Protein 4HYJ (pdb70)

Organism: Exiguobacterium sibiricum (strain DSM 17290 / CCUG 55495 / CIP 109462 / JCM 13490 / 255-15) (NCBI:txid262543)

Sequence (460 aa):
EVNLLVLATQYMFWVGFVGMAAGTLYFLVERNSLAPEYRSTATVAALVTFVAAIHYYFMKDAVGTSGLLSEIDGFPTEIRYIDWLVTTPLLLVKFPLLLGRLGRPLLTKLVIADVIMIVGGYIGESSINIAGGFTQLGLWSYLIGCFAWIYIIYLLFTNVTKAAENKPAPIRDALLKMRLFILIGWAIYPIGYAVTLFAPGVEIQLVRELIYNFADLTNKVGFGLIAFFAVKTMSSLVLATQYMFWVGFVGMAAGTLYFLVERNSLAPEYRSTATVAALVTFVAAIHYYFMKDFPTEIRYIDWLVTTPLLLVKFPLLLGLKGRLGRPLLTKLVIADVIMIVGGYIGESSINIAGGFTQLGLWSYLIGCFAWIYIIYLLFTNVTKAAENKPAPIRDDALLKMRLFILIGWAIYPIGYAVTLFAPGVEIQLVRELIYNFADLTNKVGFGLIAFFAVKTMSSLS

Secondary structure (P-SEA, 3-state):
cccaaaaaaaaaaaaaaaaaaaaaaaaaaacccccccaaaaaaaaaaaaaaaaaaaaacccccccccccccccccaaaaaaaaaaccaaaaaaaaaaaacccaaaaaaaaaaaaaaaaaaaaaaaaaaaaaccccaaaaaaaaaaaaaaaaaaaaaacccccccccccaaaaaaaaaaaaaaacccaaaaaaaaaaaccccaaaaaaaaaaaaaaaaaaaaaaaaaaaaaaaaacc/caaaaaaaaaaaaaaaaaaaaaaaaaccccccccaaaaaaaaaaaaaaaaaaaaacccaaaaaaaaaacaaaaaaaaaaaaaccccccaaaaaaaaaaaaaaaaaaaaaaaaaaaaaccccccccaaaaaaaaaaaaaaaaaacccccccccccaaaaaaaaaaaaaaacccaaaaaaaaaaaccccaaaaaaaaaaaaaaaaaacaaaaaaaaaaaaaaaaac

Radius of gyration: 22.03 Å; Cα contacts (8 Å, |Δi|>4): 572; chains: 2; bounding box: 49×50×62 Å

InterPro domains:
  IPR001425 Archaeal/bacterial/fungal rhodopsins [PF01036] (10-238)
  IPR001425 Archaeal/bacterial/fungal rhodopsins [PR00251] (13-32)
  IPR001425 Archaeal/bacterial/fungal rhodopsins [PR00251] (80-101)
  IPR001425 Archaeal/bacterial/fungal rhodopsins [PR00251] (142-163)
  IPR001425 Archaeal/bacterial/fungal rhodopsins [PR00251] (183-201)
  IPR001425 Archaeal/bacterial/fungal rhodopsins [PR00251] (215-233)
  IPR001425 Archaeal/bacterial/fungal rhodopsins [PTHR28286] (14-242)
  IPR001425 Archaeal/bacterial/fungal rhodopsins [SM01021] (11-248)
  IPR017402 Proteorhodopsin [PIRSF038142] (10-244)
  IPR018229 Rhodopsin, retinal binding site [PS00950] (82-94)

Structure (mmCIF, N/CA/C/O backbone):
data_4HYJ
#
_entry.id   4HYJ
#
_cell.length_a   96.099
_cell.length_b   96.099
_cell.length_c   124.380
_cell.angle_alpha   90.00
_cell.angle_beta   90.00
_cell.angle_gamma   120.00
#
_symmetry.space_group_name_H-M   'P 3 2 1'
#
loop_
_entity.id
_entity.type
_entity.pdbx_description
1 polymer Rhodopsin
2 non-polymer RETINAL
3 non-polymer EICOSANE
4 water water
#
loop_
_atom_site.group_PDB
_atom_site.id
_atom_site.type_symbol
_atom_site.label_atom_id
_atom_site.label_alt_id
_atom_site.label_comp_id
_atom_site.label_asym_id
_atom_site.label_entity_id
_atom_site.label_seq_id
_atom_site.pdbx_PDB_ins_code
_atom_site.Cartn_x
_atom_site.Cartn_y
_atom_site.Cartn_z
_atom_site.occupancy
_atom_site.B_iso_or_equiv
_atom_site.auth_seq_id
_atom_site.auth_comp_id
_atom_site.auth_asym_id
_atom_site.auth_atom_id
_atom_site.pdbx_PDB_model_num
ATOM 1 N N . GLU A 1 3 ? -0.918 -29.600 -59.030 1.00 50.29 3 GLU A N 1
ATOM 2 C CA . GLU A 1 3 ? 0.185 -29.233 -58.145 1.00 55.67 3 GLU A CA 1
ATOM 3 C C . GLU A 1 3 ? -0.091 -29.586 -56.679 1.00 61.18 3 GLU A C 1
ATOM 4 O O . GLU A 1 3 ? -1.108 -29.193 -56.109 1.00 56.98 3 GLU A O 1
ATOM 6 N N . VAL A 1 4 ? 0.835 -30.332 -56.085 1.00 66.11 4 VAL A N 1
ATOM 7 C CA . VAL A 1 4 ? 0.780 -30.726 -54.674 1.00 58.00 4 VAL A CA 1
ATOM 8 C C . VAL A 1 4 ? 0.599 -29.534 -53.733 1.00 49.47 4 VAL A C 1
ATOM 9 O O . VAL A 1 4 ? 1.210 -28.484 -53.921 1.00 48.83 4 VAL A O 1
ATOM 13 N N . ASN A 1 5 ? -0.232 -29.709 -52.710 1.00 49.76 5 ASN A N 1
ATOM 14 C CA . ASN A 1 5 ? -0.590 -28.607 -51.828 1.00 54.05 5 ASN A CA 1
ATOM 15 C C . ASN A 1 5 ? -0.083 -28.769 -50.384 1.00 49.34 5 ASN A C 1
ATOM 16 O O . ASN A 1 5 ? -0.383 -29.768 -49.708 1.00 40.17 5 ASN A O 1
ATOM 21 N N . LEU A 1 6 ? 0.672 -27.777 -49.915 1.00 46.35 6 LEU A N 1
ATOM 22 C CA . LEU A 1 6 ? 1.263 -27.808 -48.576 1.00 48.82 6 LEU A CA 1
ATOM 23 C C . LEU A 1 6 ? 0.211 -27.893 -47.467 1.00 50.03 6 LEU A C 1
ATOM 24 O O . LEU A 1 6 ? 0.393 -28.645 -46.502 1.00 50.00 6 LEU A O 1
ATOM 29 N N . LEU A 1 7 ? -0.874 -27.124 -47.593 1.00 39.76 7 LEU A N 1
ATOM 30 C CA . LEU A 1 7 ? -1.962 -27.184 -46.605 1.00 34.64 7 LEU A CA 1
ATOM 31 C C . LEU A 1 7 ? -2.534 -28.601 -46.497 1.00 35.54 7 LEU A C 1
ATOM 32 O O . LEU A 1 7 ? -2.814 -29.069 -45.400 1.00 42.10 7 LEU A O 1
ATOM 37 N N . VAL A 1 8 ? -2.680 -29.283 -47.629 1.00 33.69 8 VAL A N 1
ATOM 38 C CA . VAL A 1 8 ? -3.115 -30.681 -47.635 1.00 42.24 8 VAL A CA 1
ATOM 39 C C . VAL A 1 8 ? -2.158 -31.600 -46.852 1.00 41.03 8 VAL A C 1
ATOM 40 O O . VAL A 1 8 ? -2.604 -32.419 -46.039 1.00 31.67 8 VAL A O 1
ATOM 44 N N . LEU A 1 9 ? -0.853 -31.460 -47.091 1.00 39.94 9 LEU A N 1
ATOM 45 C CA . LEU A 1 9 ? 0.140 -32.287 -46.399 1.00 35.93 9 LEU A CA 1
ATOM 46 C C . LEU A 1 9 ? 0.089 -32.004 -44.896 1.00 38.63 9 LEU A C 1
ATOM 47 O O . LEU A 1 9 ? 0.109 -32.926 -44.070 1.00 38.71 9 LEU A O 1
ATOM 52 N N . ALA A 1 10 ? -0.017 -30.724 -44.556 1.00 34.76 10 ALA A N 1
ATOM 53 C CA . ALA A 1 10 ? -0.146 -30.294 -43.171 1.00 39.01 10 ALA A CA 1
ATOM 54 C C . ALA A 1 10 ? -1.331 -30.954 -42.453 1.00 42.44 10 ALA A C 1
ATOM 55 O O . ALA A 1 10 ? -1.173 -31.493 -41.348 1.00 43.36 10 ALA A O 1
ATOM 57 N N . THR A 1 11 ? -2.510 -30.920 -43.073 1.00 38.02 11 THR A N 1
ATOM 58 C CA . THR A 1 11 ? -3.692 -31.486 -42.430 1.00 36.00 11 THR A CA 1
ATOM 59 C C . THR A 1 11 ? -3.585 -33.006 -42.340 1.00 35.16 11 THR A C 1
ATOM 60 O O . THR A 1 11 ? -4.076 -33.607 -41.374 1.00 37.04 11 THR A O 1
ATOM 64 N N . GLN A 1 12 ? -2.957 -33.627 -43.341 1.00 30.89 12 GLN A N 1
ATOM 65 C CA . GLN A 1 12 ? -2.643 -35.054 -43.244 1.00 37.58 12 GLN A CA 1
ATOM 66 C C . GLN A 1 12 ? -1.879 -35.267 -41.936 1.00 31.95 12 GLN A C 1
ATOM 67 O O . GLN A 1 12 ? -2.214 -36.146 -41.146 1.00 31.16 12 GLN A O 1
ATOM 73 N N . TYR A 1 13 ? -0.876 -34.429 -41.692 1.00 27.70 13 TYR A N 1
ATOM 74 C CA . TYR A 1 13 ? -0.050 -34.593 -40.505 1.00 29.50 13 TYR A CA 1
ATOM 75 C C . TYR A 1 13 ? -0.892 -34.397 -39.242 1.00 28.87 13 TYR A C 1
ATOM 76 O O . TYR A 1 13 ? -0.867 -35.239 -38.330 1.00 30.81 13 TYR A O 1
ATOM 85 N N . MET A 1 14 ? -1.666 -33.312 -39.206 1.00 25.17 14 MET A N 1
ATOM 86 C CA . MET A 1 14 ? -2.515 -33.019 -38.047 1.00 24.82 14 MET A CA 1
ATOM 87 C C . MET A 1 14 ? -3.536 -34.116 -37.720 1.00 31.97 14 MET A C 1
ATOM 88 O O . MET A 1 14 ? -3.900 -34.325 -36.549 1.00 30.46 14 MET A O 1
ATOM 93 N N . PHE A 1 15 ? -4.007 -34.828 -38.736 1.00 16.85 15 PHE A N 1
ATOM 94 C CA . PHE A 1 15 ? -4.897 -35.930 -38.433 1.00 24.69 15 PHE A CA 1
ATOM 95 C C . PHE A 1 15 ? -4.133 -36.997 -37.643 1.00 29.34 15 PHE A C 1
ATOM 96 O O . PHE A 1 15 ? -4.672 -37.570 -36.689 1.00 31.48 15 PHE A O 1
ATOM 104 N N . TRP A 1 16 ? -2.863 -37.214 -37.991 1.00 27.01 16 TRP A N 1
ATOM 105 C CA . TRP A 1 16 ? -2.026 -38.118 -37.195 1.00 28.43 16 TRP A CA 1
ATOM 106 C C . TRP A 1 16 ? -1.826 -37.613 -35.765 1.00 24.29 16 TRP A C 1
ATOM 107 O O . TRP A 1 16 ? -1.838 -38.406 -34.824 1.00 30.18 16 TRP A O 1
ATOM 118 N N . VAL A 1 17 ? -1.654 -36.298 -35.609 1.00 21.85 17 VAL A N 1
ATOM 119 C CA . VAL A 1 17 ? -1.583 -35.684 -34.283 1.00 19.66 17 VAL A CA 1
ATOM 120 C C . VAL A 1 17 ? -2.835 -35.999 -33.456 1.00 25.61 17 VAL A C 1
ATOM 121 O O . VAL A 1 17 ? -2.732 -36.382 -32.284 1.00 23.41 17 VAL A O 1
ATOM 125 N N . GLY A 1 18 ? -4.013 -35.820 -34.059 1.00 22.59 18 GLY A N 1
ATOM 126 C CA . GLY A 1 18 ? -5.256 -36.169 -33.392 1.00 15.28 18 GLY A CA 1
ATOM 127 C C . GLY A 1 18 ? -5.241 -37.641 -32.997 1.00 21.16 18 GLY A C 1
ATOM 128 O O . GLY A 1 18 ? -5.507 -37.988 -31.849 1.00 21.80 18 GLY A O 1
ATOM 129 N N . PHE A 1 19 ? -4.889 -38.508 -33.943 1.00 19.34 19 PHE A N 1
ATOM 130 C CA . PHE A 1 19 ? -4.864 -39.949 -33.675 1.00 24.24 19 PHE A CA 1
ATOM 131 C C . PHE A 1 19 ? -3.963 -40.302 -32.501 1.00 28.65 19 PHE A C 1
ATOM 132 O O . PHE A 1 19 ? -4.386 -40.999 -31.570 1.00 26.76 19 PHE A O 1
ATOM 140 N N . VAL A 1 20 ? -2.721 -39.820 -32.559 1.00 29.60 20 VAL A N 1
ATOM 141 C CA . VAL A 1 20 ? -1.744 -40.112 -31.532 1.00 25.74 20 VAL A CA 1
ATOM 142 C C . VAL A 1 20 ? -2.141 -39.488 -30.198 1.00 28.33 20 VAL A C 1
ATOM 143 O O . VAL A 1 20 ? -1.998 -40.128 -29.152 1.00 23.60 20 VAL A O 1
ATOM 147 N N . GLY A 1 21 ? -2.632 -38.247 -30.216 1.00 18.24 21 GLY A N 1
ATOM 148 C CA . GLY A 1 21 ? -3.066 -37.629 -28.966 1.00 20.70 21 GLY A CA 1
ATOM 149 C C . GLY A 1 21 ? -4.196 -38.427 -28.320 1.00 26.26 21 GLY A C 1
ATOM 150 O O . GLY A 1 21 ? -4.169 -38.738 -27.116 1.00 25.44 21 GLY A O 1
ATOM 151 N N . MET A 1 22 ? -5.192 -38.773 -29.127 1.00 18.75 22 MET A N 1
ATOM 152 C CA . MET A 1 22 ? -6.306 -39.583 -28.637 1.00 25.55 22 MET A CA 1
ATOM 153 C C . MET A 1 22 ? -5.858 -40.984 -28.182 1.00 31.33 22 MET A C 1
ATOM 154 O O . MET A 1 22 ? -6.301 -41.466 -27.132 1.00 26.37 22 MET A O 1
ATOM 159 N N . ALA A 1 23 ? -4.982 -41.634 -28.952 1.00 20.02 23 ALA A N 1
ATOM 160 C CA . ALA A 1 23 ? -4.486 -42.957 -28.543 1.00 27.83 23 ALA A CA 1
ATOM 161 C C . ALA A 1 23 ? -3.783 -42.858 -27.196 1.00 35.54 23 ALA A C 1
ATOM 162 O O . ALA A 1 23 ? -3.946 -43.726 -26.328 1.00 32.18 23 ALA A O 1
ATOM 164 N N . ALA A 1 24 ? -3.004 -41.787 -27.030 1.00 29.96 24 ALA A N 1
ATOM 165 C CA . ALA A 1 24 ? -2.219 -41.600 -25.823 1.00 26.83 24 ALA A CA 1
ATOM 166 C C . ALA A 1 24 ? -3.088 -41.283 -24.609 1.00 27.48 24 ALA A C 1
ATOM 167 O O . ALA A 1 24 ? -2.864 -41.824 -23.524 1.00 28.76 24 ALA A O 1
ATOM 169 N N . GLY A 1 25 ? -4.073 -40.405 -24.778 1.00 33.63 25 GLY A N 1
ATOM 170 C CA . GLY A 1 25 ? -5.032 -40.177 -23.714 1.00 21.51 25 GLY A CA 1
ATOM 171 C C . GLY A 1 25 ? -5.748 -41.476 -23.367 1.00 26.40 25 GLY A C 1
ATOM 172 O O . GLY A 1 25 ? -5.949 -41.795 -22.190 1.00 27.24 25 GLY A O 1
ATOM 173 N N . THR A 1 26 ? -6.132 -42.236 -24.387 1.00 21.10 26 THR A N 1
ATOM 174 C CA . THR A 1 26 ? -6.821 -43.502 -24.138 1.00 26.61 26 THR A CA 1
ATOM 175 C C . THR A 1 26 ? -5.983 -44.396 -23.223 1.00 36.99 26 THR A C 1
ATOM 176 O O . THR A 1 26 ? -6.482 -44.934 -22.225 1.00 32.32 26 THR A O 1
ATOM 180 N N . LEU A 1 27 ? -4.703 -44.532 -23.556 1.00 36.05 27 LEU A N 1
ATOM 181 C CA . LEU A 1 27 ? -3.809 -45.376 -22.772 1.00 35.59 27 LEU A CA 1
ATOM 182 C C . LEU A 1 27 ? -3.552 -44.828 -21.375 1.00 30.30 27 LEU A C 1
ATOM 183 O O . LEU A 1 27 ? -3.463 -45.592 -20.426 1.00 32.67 27 LEU A O 1
ATOM 188 N N . TYR A 1 28 ? -3.445 -43.511 -21.246 1.00 30.62 28 TYR A N 1
ATOM 189 C CA . TYR A 1 28 ? -3.286 -42.908 -19.928 1.00 38.91 28 TYR A CA 1
ATOM 190 C C . TYR A 1 28 ? -4.464 -43.280 -19.018 1.00 39.86 28 TYR A C 1
ATOM 191 O O . TYR A 1 28 ? -4.264 -43.790 -17.914 1.00 32.37 28 TYR A O 1
ATOM 200 N N . PHE A 1 29 ? -5.686 -43.041 -19.492 1.00 30.72 29 PHE A N 1
ATOM 201 C CA . PHE A 1 29 ? -6.867 -43.308 -18.682 1.00 31.05 29 PHE A CA 1
ATOM 202 C C . PHE A 1 29 ? -6.939 -44.770 -18.271 1.00 32.56 29 PHE A C 1
ATOM 203 O O . PHE A 1 29 ? -7.192 -45.069 -17.108 1.00 34.42 29 PHE A O 1
ATOM 211 N N . LEU A 1 30 ? -6.703 -45.672 -19.223 1.00 37.24 30 LEU A N 1
ATOM 212 C CA . LEU A 1 30 ? -6.735 -47.112 -18.954 1.00 44.15 30 LEU A CA 1
ATOM 213 C C . LEU A 1 30 ? -5.650 -47.598 -17.973 1.00 46.95 30 LEU A C 1
ATOM 214 O O . LEU A 1 30 ? -5.902 -48.490 -17.168 1.00 53.07 30 LEU A O 1
ATOM 219 N N . VAL A 1 31 ? -4.453 -47.024 -18.038 1.00 42.44 31 VAL A N 1
ATOM 220 C CA . VAL A 1 31 ? -3.381 -47.427 -17.129 1.00 45.59 31 VAL A CA 1
ATOM 221 C C . VAL A 1 31 ? -3.608 -46.904 -15.704 1.00 50.35 31 VAL A C 1
ATOM 222 O O . VAL A 1 31 ? -3.313 -47.590 -14.728 1.00 58.75 31 VAL A O 1
ATOM 226 N N . GLU A 1 32 ? -4.163 -45.702 -15.588 1.00 47.19 32 GLU A N 1
ATOM 227 C CA . GLU A 1 32 ? -4.330 -45.064 -14.286 1.00 45.99 32 GLU A CA 1
ATOM 228 C C . GLU A 1 32 ? -5.664 -45.402 -13.610 1.00 48.67 32 GLU A C 1
ATOM 229 O O . GLU A 1 32 ? -5.965 -44.897 -12.529 1.00 51.14 32 GLU A O 1
ATOM 235 N N . ARG A 1 33 ? -6.452 -46.264 -14.247 1.00 41.62 33 ARG A N 1
ATOM 236 C CA . ARG A 1 33 ? -7.736 -46.698 -13.699 1.00 44.02 33 ARG A CA 1
ATOM 237 C C . ARG A 1 33 ? -7.641 -47.377 -12.311 1.00 49.12 33 ARG A C 1
ATOM 238 O O . ARG A 1 33 ? -8.395 -47.037 -11.402 1.00 46.80 33 ARG A O 1
ATOM 246 N N . ASN A 1 34 ? -6.728 -48.332 -12.143 1.00 60.97 34 ASN A N 1
ATOM 247 C CA . ASN A 1 34 ? -6.601 -49.026 -10.854 1.00 71.26 34 ASN A CA 1
ATOM 248 C C . ASN A 1 34 ? -5.966 -48.157 -9.773 1.00 72.84 34 ASN A C 1
ATOM 249 O O . ASN A 1 34 ? -5.987 -48.497 -8.592 1.00 79.72 34 ASN A O 1
ATOM 254 N N . SER A 1 35 ? -5.422 -47.020 -10.186 1.00 69.84 35 SER A N 1
ATOM 255 C CA . SER A 1 35 ? -4.940 -46.007 -9.259 1.00 70.32 35 SER A CA 1
ATOM 256 C C . SER A 1 35 ? -6.119 -45.342 -8.547 1.00 70.04 35 SER A C 1
ATOM 257 O O . SER A 1 35 ? -5.935 -44.497 -7.670 1.00 73.38 35 SER A O 1
ATOM 260 N N . LEU A 1 36 ? -7.331 -45.740 -8.924 1.00 63.93 36 LEU A N 1
ATOM 261 C CA . LEU A 1 36 ? -8.553 -45.145 -8.390 1.00 61.41 36 LEU A CA 1
ATOM 262 C C . LEU A 1 36 ? -9.298 -46.104 -7.469 1.00 57.95 36 LEU A C 1
ATOM 263 O O . LEU A 1 36 ? -9.225 -47.323 -7.635 1.00 62.97 36 LEU A O 1
ATOM 268 N N . ALA A 1 37 ? -10.019 -45.548 -6.500 1.00 57.18 37 ALA A N 1
ATOM 269 C CA . ALA A 1 37 ? -10.966 -46.332 -5.719 1.00 62.92 37 ALA A CA 1
ATOM 270 C C . ALA A 1 37 ? -11.942 -46.998 -6.683 1.00 65.42 37 ALA A C 1
ATOM 271 O O . ALA A 1 37 ? -12.319 -46.400 -7.695 1.00 60.50 37 ALA A O 1
ATOM 273 N N . PRO A 1 38 ? -12.353 -48.241 -6.374 1.00 67.83 38 PRO A N 1
ATOM 274 C CA . PRO A 1 38 ? -13.255 -49.029 -7.229 1.00 63.35 38 PRO A CA 1
ATOM 275 C C . PRO A 1 38 ? -14.528 -48.272 -7.621 1.00 63.63 38 PRO A C 1
ATOM 276 O O . PRO A 1 38 ? -15.139 -48.595 -8.644 1.00 63.66 38 PRO A O 1
ATOM 280 N N . GLU A 1 39 ? -14.906 -47.276 -6.821 1.00 59.18 39 GLU A N 1
ATOM 281 C CA . GLU A 1 39 ? -16.114 -46.491 -7.060 1.00 57.31 39 GLU A CA 1
ATOM 282 C C . GLU A 1 39 ? -15.907 -45.354 -8.066 1.00 55.66 39 GLU A C 1
ATOM 283 O O . GLU A 1 39 ? -16.878 -44.772 -8.554 1.00 51.72 39 GLU A O 1
ATOM 289 N N . TYR A 1 40 ? -14.649 -45.044 -8.373 1.00 49.06 40 TYR A N 1
ATOM 290 C CA . TYR A 1 40 ? -14.337 -43.974 -9.321 1.00 46.29 40 TYR A CA 1
ATOM 291 C C . TYR A 1 40 ? -13.855 -44.485 -10.684 1.00 42.15 40 TYR A C 1
ATOM 292 O O . TYR A 1 40 ? -13.698 -43.702 -11.622 1.00 42.86 40 TYR A O 1
ATOM 301 N N . ARG A 1 41 ? -13.619 -45.790 -10.792 1.00 43.07 41 ARG A N 1
ATOM 302 C CA . ARG A 1 41 ? -13.003 -46.361 -11.993 1.00 50.76 41 ARG A CA 1
ATOM 303 C C . ARG A 1 41 ? -13.781 -46.109 -13.286 1.00 48.56 41 ARG A C 1
ATOM 304 O O . ARG A 1 41 ? -13.184 -45.982 -14.359 1.00 42.88 41 ARG A O 1
ATOM 312 N N . SER A 1 42 ? -15.103 -46.021 -13.169 1.00 40.10 42 SER A N 1
ATOM 313 C CA . SER A 1 42 ? -15.961 -45.761 -14.312 1.00 41.85 42 SER A CA 1
ATOM 314 C C . SER A 1 42 ? -15.630 -44.407 -14.935 1.00 38.22 42 SER A C 1
ATOM 315 O O . SER A 1 42 ? -15.752 -44.232 -16.147 1.00 43.74 42 SER A O 1
ATOM 318 N N . THR A 1 43 ? -15.199 -43.459 -14.105 1.00 38.17 43 THR A N 1
ATOM 319 C CA . THR A 1 43 ? -14.808 -42.127 -14.581 1.00 41.96 43 THR A CA 1
ATOM 320 C C . THR A 1 43 ? -13.655 -42.210 -15.583 1.00 45.73 43 THR A C 1
ATOM 321 O O . THR A 1 43 ? -13.644 -41.499 -16.589 1.00 43.07 43 THR A O 1
ATOM 325 N N . ALA A 1 44 ? -12.696 -43.092 -15.314 1.00 43.75 44 ALA A N 1
ATOM 326 C CA . ALA A 1 44 ? -11.581 -43.300 -16.233 1.00 42.63 44 ALA A CA 1
ATOM 327 C C . ALA A 1 44 ? -12.014 -44.039 -17.497 1.00 41.95 44 ALA A C 1
ATOM 328 O O . ALA A 1 44 ? -11.595 -43.686 -18.613 1.00 36.87 44 ALA A O 1
ATOM 330 N N . THR A 1 45 ? -12.847 -45.063 -17.318 1.00 34.85 45 THR A N 1
ATOM 331 C CA . THR A 1 45 ? -13.260 -45.912 -18.430 1.00 37.49 45 THR A CA 1
ATOM 332 C C . THR A 1 45 ? -14.073 -45.137 -19.467 1.00 29.92 45 THR A C 1
ATOM 333 O O . THR A 1 45 ? -13.852 -45.264 -20.674 1.00 32.79 45 THR A O 1
ATOM 337 N N . VAL A 1 46 ? -15.013 -44.335 -18.992 1.00 24.64 46 VAL A N 1
ATOM 338 C CA . VAL A 1 46 ? -15.824 -43.540 -19.892 1.00 27.65 46 VAL A CA 1
ATOM 339 C C . VAL A 1 46 ? -14.931 -42.556 -20.636 1.00 23.59 46 VAL A C 1
ATOM 340 O O . VAL A 1 46 ? -15.064 -42.410 -21.851 1.00 27.48 46 VAL A O 1
ATOM 344 N N . ALA A 1 47 ? -13.995 -41.923 -19.924 1.00 19.65 47 ALA A N 1
ATOM 345 C CA . ALA A 1 47 ? -13.101 -40.942 -20.556 1.00 26.88 47 ALA A CA 1
ATOM 346 C C . ALA A 1 47 ? -12.225 -41.611 -21.614 1.00 32.19 47 ALA A C 1
ATOM 347 O O . ALA A 1 47 ? -11.983 -41.043 -22.684 1.00 29.35 47 ALA A O 1
ATOM 349 N N . ALA A 1 48 ? -11.780 -42.831 -21.318 1.00 30.29 48 ALA A N 1
ATOM 350 C CA . ALA A 1 48 ? -10.957 -43.597 -22.253 1.00 31.24 48 ALA A CA 1
ATOM 351 C C . ALA A 1 48 ? -11.751 -44.052 -23.478 1.00 24.24 48 ALA A C 1
ATOM 352 O O . ALA A 1 48 ? -11.223 -44.093 -24.598 1.00 18.48 48 ALA A O 1
ATOM 354 N N . LEU A 1 49 ? -13.017 -44.399 -23.269 1.00 22.53 49 LEU A N 1
ATOM 355 C CA . LEU A 1 49 ? -13.866 -44.847 -24.373 1.00 23.93 49 LEU A CA 1
ATOM 356 C C . LEU A 1 49 ? -14.039 -43.712 -25.388 1.00 25.91 49 LEU A C 1
ATOM 357 O O . LEU A 1 49 ? -14.035 -43.933 -26.603 1.00 22.45 49 LEU A O 1
ATOM 362 N N . VAL A 1 50 ? -14.153 -42.490 -24.877 1.00 19.54 50 VAL A N 1
ATOM 363 C CA . VAL A 1 50 ? -14.316 -41.315 -25.726 1.00 22.26 50 VAL A CA 1
ATOM 364 C C . VAL A 1 50 ? -13.073 -41.037 -26.594 1.00 25.31 50 VAL A C 1
ATOM 365 O O . VAL A 1 50 ? -13.180 -40.894 -27.816 1.00 22.26 50 VAL A O 1
ATOM 369 N N . THR A 1 51 ? -11.896 -40.980 -25.975 1.00 22.05 51 THR A N 1
ATOM 370 C CA . THR A 1 51 ? -10.664 -40.758 -26.745 1.00 28.90 51 THR A CA 1
ATOM 371 C C . THR A 1 51 ? -10.429 -41.928 -27.697 1.00 23.02 51 THR A C 1
ATOM 372 O O . THR A 1 51 ? -9.852 -41.773 -28.779 1.00 18.55 51 THR A O 1
ATOM 376 N N . PHE A 1 52 ? -10.901 -43.100 -27.297 1.00 17.35 52 PHE A N 1
ATOM 377 C CA . PHE A 1 52 ? -10.742 -44.277 -28.136 1.00 22.67 52 PHE A CA 1
ATOM 378 C C . PHE A 1 52 ? -11.546 -44.086 -29.417 1.00 20.96 52 PHE A C 1
ATOM 379 O O . PHE A 1 52 ? -11.039 -44.300 -30.532 1.00 21.72 52 PHE A O 1
ATOM 387 N N . VAL A 1 53 ? -12.787 -43.637 -29.258 1.00 24.66 53 VAL A N 1
ATOM 388 C CA . VAL A 1 53 ? -13.649 -43.399 -30.406 1.00 21.96 53 VAL A CA 1
ATOM 389 C C . VAL A 1 53 ? -13.054 -42.319 -31.289 1.00 21.42 53 VAL A C 1
ATOM 390 O O . VAL A 1 53 ? -12.984 -42.477 -32.516 1.00 24.11 53 VAL A O 1
ATOM 394 N N . ALA A 1 54 ? -12.598 -41.226 -30.681 1.00 18.92 54 ALA A N 1
ATOM 395 C CA . ALA A 1 54 ? -11.991 -40.164 -31.484 1.00 18.04 54 ALA A CA 1
ATOM 396 C C . ALA A 1 54 ? -10.731 -40.674 -32.204 1.00 24.53 54 ALA A C 1
ATOM 397 O O . ALA A 1 54 ? -10.414 -40.228 -33.321 1.00 25.38 54 ALA A O 1
ATOM 399 N N . ALA A 1 55 ? -10.026 -41.626 -31.590 1.00 17.76 55 ALA A N 1
ATOM 400 C CA . ALA A 1 55 ? -8.809 -42.166 -32.227 1.00 28.05 55 ALA A CA 1
ATOM 401 C C . ALA A 1 55 ? -9.161 -42.869 -33.534 1.00 29.72 55 ALA A C 1
ATOM 402 O O . ALA A 1 55 ? -8.501 -42.672 -34.560 1.00 24.14 55 ALA A O 1
ATOM 404 N N . ILE A 1 56 ? -10.206 -43.695 -33.486 1.00 20.40 56 ILE A N 1
ATOM 405 C CA . ILE A 1 56 ? -10.656 -44.406 -34.670 1.00 20.64 56 ILE A CA 1
ATOM 406 C C . ILE A 1 56 ? -11.103 -43.421 -35.742 1.00 28.88 56 ILE A C 1
ATOM 407 O O . ILE A 1 56 ? -10.809 -43.602 -36.924 1.00 28.21 56 ILE A O 1
ATOM 412 N N . HIS A 1 57 ? -11.814 -42.378 -35.312 1.00 22.99 57 HIS A N 1
ATOM 413 C CA . HIS A 1 57 ? -12.221 -41.307 -36.204 1.00 22.83 57 HIS A CA 1
ATOM 414 C C . HIS A 1 57 ? -10.985 -40.724 -36.897 1.00 24.19 57 HIS A C 1
ATOM 415 O O . HIS A 1 57 ? -10.918 -40.686 -38.137 1.00 18.67 57 HIS A O 1
ATOM 422 N N . TYR A 1 58 ? -9.999 -40.291 -36.119 1.00 22.24 58 TYR A N 1
ATOM 423 C CA . TYR A 1 58 ? -8.812 -39.673 -36.724 1.00 24.43 58 TYR A CA 1
ATOM 424 C C . TYR A 1 58 ? -7.996 -40.624 -37.589 1.00 26.09 58 TYR A C 1
ATOM 425 O O . TYR A 1 58 ? -7.493 -40.214 -38.622 1.00 23.86 58 TYR A O 1
ATOM 434 N N . TYR A 1 59 ? -7.916 -41.898 -37.202 1.00 33.76 59 TYR A N 1
ATOM 435 C CA . TYR A 1 59 ? -7.273 -42.908 -38.048 1.00 26.79 59 TYR A CA 1
ATOM 436 C C . TYR A 1 59 ? -7.880 -42.933 -39.449 1.00 32.62 59 TYR A C 1
ATOM 437 O O . TYR A 1 59 ? -7.155 -42.945 -40.444 1.00 30.06 59 TYR A O 1
ATOM 446 N N . PHE A 1 60 ? -9.210 -42.926 -39.535 1.00 29.73 60 PHE A N 1
ATOM 447 C CA . PHE A 1 60 ? -9.857 -43.056 -40.844 1.00 29.57 60 PHE A CA 1
ATOM 448 C C . PHE A 1 60 ? -9.879 -41.770 -41.675 1.00 33.26 60 PHE A C 1
ATOM 449 O O . PHE A 1 60 ? -10.066 -41.819 -42.896 1.00 35.49 60 PHE A O 1
ATOM 457 N N . MET A 1 61 ? -9.646 -40.628 -41.032 1.00 33.52 61 MET A N 1
ATOM 458 C CA . MET A 1 61 ? -9.440 -39.385 -41.779 1.00 34.92 61 MET A CA 1
ATOM 459 C C . MET A 1 61 ? -8.275 -39.478 -42.781 1.00 33.99 61 MET A C 1
ATOM 460 O O . MET A 1 61 ? -8.288 -38.803 -43.822 1.00 30.48 61 MET A O 1
ATOM 465 N N . LYS A 1 62 ? -7.292 -40.332 -42.483 1.00 28.00 62 LYS A N 1
ATOM 466 C CA . LYS A 1 62 ? -6.154 -40.562 -43.391 1.00 30.79 62 LYS A CA 1
ATOM 467 C C . LYS A 1 62 ? -6.615 -40.884 -44.820 1.00 36.09 62 LYS A C 1
ATOM 468 O O . LYS A 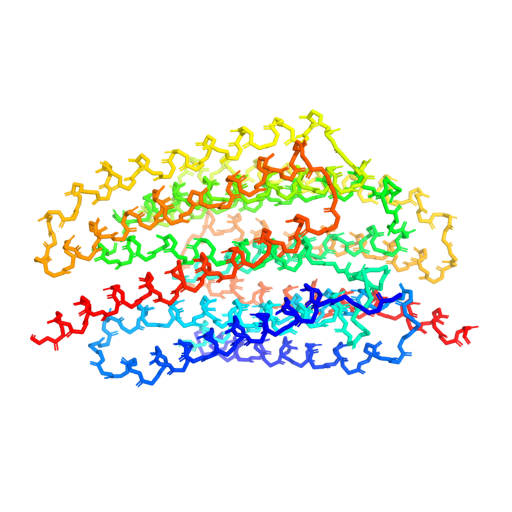1 62 ? -5.958 -40.500 -45.792 1.00 39.41 62 LYS A O 1
ATOM 473 N N . ASP A 1 63 ? -7.752 -41.572 -44.935 1.00 43.12 63 ASP A N 1
ATOM 474 C CA . ASP A 1 63 ? -8.280 -42.009 -46.225 1.00 52.43 63 ASP A CA 1
ATOM 475 C C . ASP A 1 63 ? -9.103 -40.920 -46.915 1.00 61.92 63 ASP A C 1
ATOM 476 O O . ASP A 1 63 ? -9.323 -40.972 -48.125 1.00 70.54 63 ASP A O 1
ATOM 481 N N . ALA A 1 64 ? -9.569 -39.944 -46.142 1.00 53.63 64 ALA A N 1
ATOM 482 C CA . ALA A 1 64 ? -10.341 -38.840 -46.700 1.00 57.93 64 ALA A CA 1
ATOM 483 C C . ALA A 1 64 ? -9.438 -37.937 -47.528 1.00 55.94 64 ALA A C 1
ATOM 484 O O . ALA A 1 64 ? -9.700 -37.705 -48.709 1.00 54.96 64 ALA A O 1
ATOM 486 N N . VAL A 1 65 ? -8.378 -37.425 -46.907 1.00 56.63 65 VAL A N 1
ATOM 487 C CA . VAL A 1 65 ? -7.396 -36.624 -47.638 1.00 64.44 65 VAL A CA 1
ATOM 488 C C . VAL A 1 65 ? -6.612 -37.495 -48.617 1.00 58.58 65 VAL A C 1
ATOM 489 O O . VAL A 1 65 ? -6.502 -37.162 -49.801 1.00 60.91 65 VAL A O 1
ATOM 493 N N . GLY A 1 66 ? -6.089 -38.616 -48.121 1.00 50.64 66 GLY A N 1
ATOM 494 C CA . GLY A 1 66 ? -5.261 -39.499 -48.927 1.00 55.25 66 GLY A CA 1
ATOM 495 C C . GLY A 1 66 ? -3.774 -39.227 -48.760 1.00 56.47 66 GLY A C 1
ATOM 496 O O . GLY A 1 66 ? -3.348 -38.587 -47.794 1.00 59.35 66 GLY A O 1
ATOM 497 N N . THR A 1 67 ? -2.978 -39.708 -49.709 1.00 55.34 67 THR A N 1
ATOM 498 C CA . THR A 1 67 ? -1.526 -39.572 -49.627 1.00 61.74 67 THR A CA 1
ATOM 499 C C . THR A 1 67 ? -0.976 -38.692 -50.749 1.00 65.40 67 THR A C 1
ATOM 500 O O . THR A 1 67 ? 0.224 -38.407 -50.787 1.00 67.86 67 THR A O 1
ATOM 502 N N . SER A 1 68 ? -1.864 -38.262 -51.646 1.00 59.38 68 SER A N 1
ATOM 503 C CA . SER A 1 68 ? -1.485 -37.570 -52.885 1.00 55.08 68 SER A CA 1
ATOM 504 C C . SER A 1 68 ? -0.977 -36.141 -52.696 1.00 53.29 68 SER A C 1
ATOM 505 O O . SER A 1 68 ? -0.079 -35.693 -53.415 1.00 49.83 68 SER A O 1
ATOM 507 N N . GLY A 1 69 ? -1.562 -35.419 -51.745 1.00 53.55 69 GLY A N 1
ATOM 508 C CA . GLY A 1 69 ? -1.189 -34.031 -51.523 1.00 52.13 69 GLY A CA 1
ATOM 509 C C . GLY A 1 69 ? -1.989 -33.094 -52.407 1.00 49.02 69 GLY A C 1
ATOM 510 O O . GLY A 1 69 ? -1.842 -31.868 -52.330 1.00 48.78 69 GLY A O 1
ATOM 511 N N . LEU A 1 70 ? -2.845 -33.680 -53.243 1.00 45.16 70 LEU A N 1
ATOM 512 C CA . LEU A 1 70 ? -3.664 -32.919 -54.184 1.00 53.89 70 LEU A CA 1
ATOM 513 C C . LEU A 1 70 ? -5.033 -32.569 -53.596 1.00 45.73 70 LEU A C 1
ATOM 514 O O . LEU A 1 70 ? -5.722 -33.440 -53.048 1.00 47.93 70 LEU A O 1
ATOM 519 N N . LEU A 1 71 ? -5.411 -31.296 -53.709 1.00 52.53 71 LEU A N 1
ATOM 520 C CA . LEU A 1 71 ? -6.743 -30.826 -53.319 1.00 55.48 71 LEU A CA 1
ATOM 521 C C . LEU A 1 71 ? -7.861 -31.683 -53.912 1.00 53.65 71 LEU A C 1
ATOM 522 O O . LEU A 1 71 ? -8.716 -32.199 -53.188 1.00 51.96 71 LEU A O 1
ATOM 527 N N . SER A 1 72 ? -7.835 -31.839 -55.232 1.00 53.50 72 SER A N 1
ATOM 528 C CA . SER A 1 72 ? -8.903 -32.517 -55.960 1.00 60.98 72 SER A CA 1
ATOM 529 C C . SER A 1 72 ? -9.014 -33.994 -55.603 1.00 65.35 72 SER A C 1
ATOM 530 O O . SER A 1 72 ? -9.992 -34.653 -55.956 1.00 74.79 72 SER A O 1
ATOM 533 N N . GLU A 1 73 ? -8.006 -34.511 -54.909 1.00 61.09 73 GLU A N 1
ATOM 534 C CA . GLU A 1 73 ? -7.987 -35.912 -54.510 1.00 61.37 73 GLU A CA 1
ATOM 535 C C . GLU A 1 73 ? -8.755 -36.152 -53.209 1.00 62.93 73 GLU A C 1
ATOM 536 O O . GLU A 1 73 ? -9.039 -37.297 -52.844 1.00 67.62 73 GLU A O 1
ATOM 542 N N . ILE A 1 74 ? -9.088 -35.071 -52.510 1.00 54.82 74 ILE A N 1
ATOM 543 C CA . ILE A 1 74 ? -9.811 -35.162 -51.240 1.00 57.80 74 ILE A CA 1
ATOM 544 C C . ILE A 1 74 ? -11.242 -35.697 -51.425 1.00 58.25 74 ILE A C 1
ATOM 545 O O . ILE A 1 74 ? -12.063 -35.077 -52.106 1.00 65.57 74 ILE A O 1
ATOM 550 N N . ASP A 1 75 ? -11.521 -36.854 -50.824 1.00 52.00 75 ASP A N 1
ATOM 551 C CA . ASP A 1 75 ? -12.813 -37.540 -50.959 1.00 56.56 75 ASP A CA 1
ATOM 552 C C . ASP A 1 75 ? -13.242 -38.175 -49.627 1.00 49.85 75 ASP A C 1
ATOM 553 O O . ASP A 1 75 ? -13.133 -37.561 -48.558 1.00 37.83 75 ASP A O 1
ATOM 558 N N . GLY A 1 76 ? -13.715 -39.417 -49.701 1.00 54.83 76 GLY A N 1
ATOM 559 C CA . GLY A 1 76 ? -14.184 -40.145 -48.541 1.00 51.30 76 GLY A CA 1
ATOM 560 C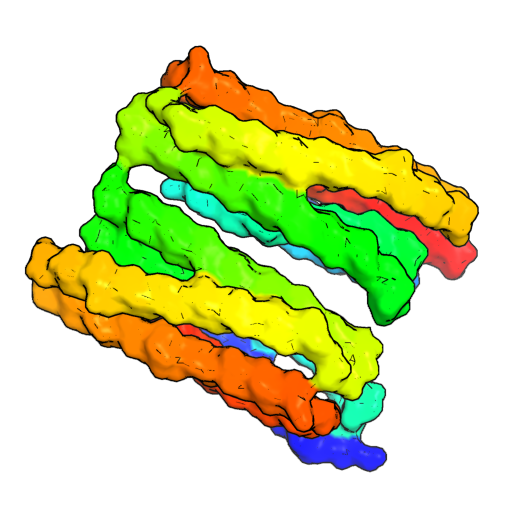 C . GLY A 1 76 ? -15.485 -39.591 -48.002 1.00 49.74 76 GLY A C 1
ATOM 561 O O . GLY A 1 76 ? -16.193 -38.836 -48.679 1.00 47.60 76 GLY A O 1
ATOM 562 N N . PHE A 1 77 ? -15.787 -39.962 -46.764 1.00 46.89 77 PHE A N 1
ATOM 563 C CA . PHE A 1 77 ? -16.989 -39.495 -46.090 1.00 44.93 77 PHE A CA 1
ATOM 564 C C . PHE A 1 77 ? -16.616 -38.874 -44.736 1.00 36.13 77 PHE A C 1
ATOM 565 O O . PHE A 1 77 ? -17.024 -39.367 -43.677 1.00 33.32 77 PHE A O 1
ATOM 573 N N . PRO A 1 78 ? -15.820 -37.785 -44.775 1.00 34.56 78 PRO A N 1
ATOM 574 C CA . PRO A 1 78 ? -15.346 -37.152 -43.540 1.00 32.42 78 PRO A CA 1
ATOM 575 C C . PRO A 1 78 ? -16.478 -36.576 -42.696 1.00 28.38 78 PRO A C 1
ATOM 576 O O . PRO A 1 78 ? -16.364 -36.598 -41.465 1.00 30.75 78 PRO A O 1
ATOM 580 N N . THR A 1 79 ? -17.544 -36.078 -43.322 1.00 23.57 79 THR A N 1
ATOM 581 C CA . THR A 1 79 ? -18.689 -35.582 -42.543 1.00 26.55 79 THR A CA 1
ATOM 582 C C . THR A 1 79 ? -19.353 -36.698 -41.710 1.00 23.30 79 THR A C 1
ATOM 583 O O . THR A 1 79 ? -19.625 -36.518 -40.515 1.00 17.29 79 THR A O 1
ATOM 587 N N . GLU A 1 80 ? -19.601 -37.853 -42.327 1.00 23.17 80 GLU A N 1
ATOM 588 C CA . GLU A 1 80 ? -20.187 -38.994 -41.600 1.00 20.67 80 GLU A CA 1
ATOM 589 C C . GLU A 1 80 ? -19.253 -39.480 -40.502 1.00 22.10 80 GLU A C 1
ATOM 590 O O . GLU A 1 80 ? -19.692 -39.787 -39.390 1.00 20.28 80 GLU A O 1
ATOM 596 N N . ILE A 1 81 ? -17.960 -39.553 -40.819 1.00 23.17 81 ILE A N 1
ATOM 597 C CA . ILE A 1 81 ? -16.986 -40.050 -39.859 1.00 23.95 81 ILE A CA 1
ATOM 598 C C . ILE A 1 81 ? -17.030 -39.173 -38.608 1.00 29.36 81 ILE A C 1
ATOM 599 O O . ILE A 1 81 ? -17.098 -39.670 -37.483 1.00 26.56 81 ILE A O 1
ATOM 604 N N . ARG A 1 82 ? -17.021 -37.859 -38.809 1.00 21.55 82 ARG A N 1
ATOM 605 C CA . ARG A 1 82 ? -17.001 -36.927 -37.694 1.00 25.46 82 ARG A CA 1
ATOM 606 C C . ARG A 1 82 ? -18.315 -36.988 -36.892 1.00 22.53 82 ARG A C 1
ATOM 607 O O . ARG A 1 82 ? -18.318 -36.966 -35.656 1.00 18.51 82 ARG A O 1
ATOM 615 N N . TYR A 1 83 ? -19.438 -37.091 -37.588 1.00 14.05 83 TYR A N 1
ATOM 616 C CA . TYR A 1 83 ? -20.710 -37.029 -36.878 1.00 22.17 83 TYR A CA 1
ATOM 617 C C . TYR A 1 83 ? -21.012 -38.309 -36.093 1.00 23.58 83 TYR A C 1
ATOM 618 O O . TYR A 1 83 ? -21.628 -38.251 -35.019 1.00 18.44 83 TYR A O 1
ATOM 627 N N . ILE A 1 84 ? -20.561 -39.451 -36.614 1.00 16.42 84 ILE A N 1
ATOM 628 C CA . ILE A 1 84 ? -20.720 -40.719 -35.902 1.00 15.85 84 ILE A CA 1
ATOM 629 C C . ILE A 1 84 ? -19.880 -40.668 -34.627 1.00 20.98 84 ILE A C 1
ATOM 630 O O . ILE A 1 84 ? -20.332 -41.091 -33.559 1.00 21.45 84 ILE A O 1
ATOM 635 N N . ASP A 1 85 ? -18.673 -40.108 -34.731 1.00 16.62 85 ASP A N 1
ATOM 636 C CA . ASP A 1 85 ? -17.853 -39.826 -33.552 1.00 14.74 85 ASP A CA 1
ATOM 637 C C . ASP A 1 85 ? -18.648 -38.941 -32.586 1.00 17.77 85 ASP A C 1
ATOM 638 O O . ASP A 1 85 ? -18.893 -39.335 -31.433 1.00 20.14 85 ASP A O 1
ATOM 643 N N . TRP A 1 86 ? -19.071 -37.768 -33.065 1.00 19.25 86 TRP A N 1
ATOM 644 C CA . TRP A 1 86 ? -19.836 -36.816 -32.243 1.00 20.44 86 TRP A CA 1
ATOM 645 C C . TRP A 1 86 ? -21.050 -37.445 -31.582 1.00 20.47 86 TRP A C 1
ATOM 646 O O . TRP A 1 86 ? -21.314 -37.200 -30.403 1.00 21.87 86 TRP A O 1
ATOM 657 N N . LEU A 1 87 ? -21.771 -38.281 -32.327 1.00 16.75 87 LEU A N 1
ATOM 658 C CA . LEU A 1 87 ? -23.015 -38.862 -31.807 1.00 22.10 87 LEU A CA 1
ATOM 659 C C . LEU A 1 87 ? -22.733 -39.760 -30.612 1.00 23.83 87 LEU A C 1
ATOM 660 O O . LEU A 1 87 ? -23.504 -39.801 -29.662 1.00 17.58 87 LEU A O 1
ATOM 665 N N . VAL A 1 88 ? -21.610 -40.468 -30.652 1.00 19.15 88 VAL A N 1
ATOM 666 C CA . VAL A 1 88 ? -21.253 -41.334 -29.541 1.00 20.42 88 VAL A CA 1
ATOM 667 C C . VAL A 1 88 ? -20.582 -40.557 -28.421 1.00 22.64 88 VAL A C 1
ATOM 668 O O . VAL A 1 88 ? -20.939 -40.721 -27.256 1.00 20.11 88 VAL A O 1
ATOM 672 N N . THR A 1 89 ? -19.610 -39.707 -28.765 1.00 19.40 89 THR A N 1
ATOM 673 C CA . THR A 1 89 ? -18.758 -39.129 -27.724 1.00 19.08 89 THR A CA 1
ATOM 674 C C . THR A 1 89 ? -19.396 -38.011 -26.934 1.00 22.63 89 THR A C 1
ATOM 675 O O . THR A 1 89 ? -19.138 -37.888 -25.727 1.00 21.33 89 THR A O 1
ATOM 679 N N . THR A 1 90 ? -20.187 -37.163 -27.594 1.00 20.91 90 THR A N 1
ATOM 680 C CA . THR A 1 90 ? -20.809 -36.052 -26.851 1.00 25.88 90 THR A CA 1
ATOM 681 C C . THR A 1 90 ? -21.678 -36.488 -25.663 1.00 19.98 90 THR A C 1
ATOM 682 O O . THR A 1 90 ? -21.557 -35.907 -24.577 1.00 29.84 90 THR A O 1
ATOM 686 N N . PRO A 1 91 ? -22.522 -37.525 -25.845 1.00 25.69 91 PRO A N 1
ATOM 687 C CA . PRO A 1 91 ? -23.290 -38.000 -24.682 1.00 24.90 91 PRO A CA 1
ATOM 688 C C . PRO A 1 91 ? -22.378 -38.595 -23.617 1.00 25.52 91 PRO A C 1
ATOM 689 O O . PRO A 1 91 ? -22.626 -38.443 -22.415 1.00 20.19 91 PRO A O 1
ATOM 693 N N . LEU A 1 92 ? -21.335 -39.292 -24.051 1.00 23.72 92 LEU A N 1
ATOM 694 C CA . LEU A 1 92 ? -20.444 -39.940 -23.095 1.00 24.70 92 LEU A CA 1
ATOM 695 C C . LEU A 1 92 ? -19.641 -38.900 -22.329 1.00 24.73 92 LEU A C 1
ATOM 696 O O . LEU A 1 92 ? -19.219 -39.136 -21.200 1.00 27.23 92 LEU A O 1
ATOM 701 N N . LEU A 1 93 ? -19.428 -37.744 -22.946 1.00 27.76 93 LEU A N 1
ATOM 702 C CA . LEU A 1 93 ? -18.794 -36.636 -22.250 1.00 24.89 93 LEU A CA 1
ATOM 703 C C . LEU A 1 93 ? -19.792 -36.010 -21.268 1.00 32.50 93 LEU A C 1
ATOM 704 O O . LEU A 1 93 ? -19.445 -35.719 -20.122 1.00 30.65 93 LEU A O 1
ATOM 709 N N . LEU A 1 94 ? -21.038 -35.813 -21.698 1.00 32.84 94 LEU A N 1
ATOM 710 C CA . LEU A 1 94 ? -22.015 -35.179 -20.807 1.00 25.95 94 LEU A CA 1
ATOM 711 C C . LEU A 1 94 ? -22.334 -36.009 -19.559 1.00 26.49 94 LEU A C 1
ATOM 712 O O . LEU A 1 94 ? -22.585 -35.441 -18.497 1.00 25.65 94 LEU A O 1
ATOM 717 N N . VAL A 1 95 ? -22.313 -37.340 -19.672 1.00 25.17 95 VAL A N 1
ATOM 718 C CA . VAL A 1 95 ? -22.586 -38.188 -18.501 1.00 37.28 95 VAL A CA 1
ATOM 719 C C . VAL A 1 95 ? -21.566 -37.975 -17.378 1.00 38.24 95 VAL A C 1
ATOM 720 O O . VAL A 1 95 ? -21.859 -38.250 -16.220 1.00 33.07 95 VAL A O 1
ATOM 724 N N . LYS A 1 96 ? -20.377 -37.476 -17.711 1.00 30.03 96 LYS A N 1
ATOM 725 C CA . LYS A 1 96 ? -19.387 -37.182 -16.676 1.00 27.44 96 LYS A CA 1
ATOM 726 C C . LYS A 1 96 ? -19.920 -36.247 -15.582 1.00 33.77 96 LYS A C 1
ATOM 727 O O . LYS A 1 96 ? -19.432 -36.282 -14.456 1.00 38.60 96 LYS A O 1
ATOM 733 N N . PHE A 1 97 ? -20.930 -35.435 -15.899 1.00 34.85 97 PHE A N 1
ATOM 734 C CA . PHE A 1 97 ? -21.529 -34.561 -14.889 1.00 35.81 97 PHE A CA 1
ATOM 735 C C . PHE A 1 97 ? -22.358 -35.329 -13.853 1.00 38.25 97 PHE A C 1
ATOM 736 O O . PHE A 1 97 ? -22.045 -35.277 -12.664 1.00 36.14 97 PHE A O 1
ATOM 744 N N . PRO A 1 98 ? -23.408 -36.052 -14.290 1.00 41.76 98 PRO A N 1
ATOM 745 C CA . PRO A 1 98 ? -24.135 -36.790 -13.248 1.00 44.44 98 PRO A CA 1
ATOM 746 C C . PRO A 1 98 ? -23.301 -37.922 -12.654 1.00 50.53 98 PRO A C 1
ATOM 747 O O . PRO A 1 98 ? -23.610 -38.398 -11.562 1.00 57.23 98 PRO A O 1
ATOM 751 N N . LEU A 1 99 ? -22.260 -38.350 -13.359 1.00 49.17 99 LEU A N 1
ATOM 752 C CA . LEU A 1 99 ? -21.410 -39.413 -12.841 1.00 53.63 99 LEU A CA 1
ATOM 753 C C . LEU A 1 99 ? -20.624 -38.915 -11.626 1.00 58.32 99 LEU A C 1
ATOM 754 O O . LEU A 1 99 ? -20.438 -39.654 -10.658 1.00 62.73 99 LEU A O 1
ATOM 759 N N . LEU A 1 100 ? -20.189 -37.657 -11.671 1.00 50.18 100 LEU A N 1
ATOM 760 C CA . LEU A 1 100 ? -19.482 -37.053 -10.544 1.00 49.55 100 LEU A CA 1
ATOM 761 C C . LEU A 1 100 ? -20.433 -36.757 -9.385 1.00 55.72 100 LEU A C 1
ATOM 762 O O . LEU A 1 100 ? -20.047 -36.817 -8.216 1.00 62.68 100 LEU A O 1
ATOM 767 N N . LEU A 1 101 ? -21.677 -36.433 -9.718 1.00 54.25 101 LEU A N 1
ATOM 768 C CA . LEU A 1 101 ? -22.695 -36.182 -8.709 1.00 58.92 101 LEU A CA 1
ATOM 769 C C . LEU A 1 101 ? -23.112 -37.495 -8.039 1.00 70.43 101 LEU A C 1
ATOM 770 O O . LEU A 1 101 ? -23.060 -37.622 -6.817 1.00 80.24 101 LEU A O 1
ATOM 775 N N . GLY A 1 102 ? -23.512 -38.475 -8.844 1.00 68.93 102 GLY A N 1
ATOM 776 C CA . GLY A 1 102 ? -23.944 -39.759 -8.324 1.00 67.40 102 GLY A CA 1
ATOM 777 C C . GLY A 1 102 ? -25.099 -40.343 -9.115 1.00 68.34 102 GLY A C 1
ATOM 778 O O . GLY A 1 102 ? -26.081 -39.653 -9.401 1.00 69.02 102 GLY A O 1
ATOM 779 N N . ARG A 1 106 ? -31.384 -42.725 -8.571 1.00 99.04 106 ARG A N 1
ATOM 780 C CA . ARG A 1 106 ? -32.547 -42.150 -9.236 1.00 98.99 106 ARG A CA 1
ATOM 781 C C . ARG A 1 106 ? -32.579 -40.636 -9.034 1.00 103.33 106 ARG A C 1
ATOM 782 O O . ARG A 1 106 ? -33.638 -40.009 -9.117 1.00 106.27 106 ARG A O 1
ATOM 784 N N . LEU A 1 107 ? -31.406 -40.058 -8.781 1.00 102.40 107 LEU A N 1
ATOM 785 C CA . LEU A 1 107 ? -31.297 -38.652 -8.390 1.00 98.36 107 LEU A CA 1
ATOM 786 C C . LEU A 1 107 ? -30.408 -37.828 -9.324 1.00 96.85 107 LEU A C 1
ATOM 787 O O . LEU A 1 107 ? -30.453 -36.594 -9.305 1.00 96.91 107 LEU A O 1
ATOM 790 N N . GLY A 1 108 ? -29.598 -38.517 -10.127 1.00 90.16 108 GLY A N 1
ATOM 791 C CA . GLY A 1 108 ? -28.804 -37.885 -11.167 1.00 74.80 108 GLY A CA 1
ATOM 792 C C . GLY A 1 108 ? -29.274 -38.327 -12.545 1.00 59.79 108 GLY A C 1
ATOM 793 O O . GLY A 1 108 ? -28.786 -37.845 -13.569 1.00 50.13 108 GLY A O 1
ATOM 794 N N . ARG A 1 109 ? -30.232 -39.249 -12.567 1.00 52.87 109 ARG A N 1
ATOM 795 C CA . ARG A 1 109 ? -30.779 -39.768 -13.817 1.00 53.15 109 ARG A CA 1
ATOM 796 C C . ARG A 1 109 ? -31.738 -38.808 -14.560 1.00 51.17 109 ARG A C 1
ATOM 797 O O . ARG A 1 109 ? -31.814 -38.846 -15.788 1.00 51.96 109 ARG A O 1
ATOM 802 N N . PRO A 1 110 ? -32.487 -37.958 -13.833 1.00 48.55 110 PRO A N 1
ATOM 803 C CA . PRO A 1 110 ? -33.292 -37.023 -14.632 1.00 41.54 110 PRO A CA 1
ATOM 804 C C . PRO A 1 110 ? -32.417 -36.001 -15.365 1.00 33.09 110 PRO A C 1
ATOM 805 O O . PRO A 1 110 ? -32.707 -35.665 -16.517 1.00 34.04 110 PRO A O 1
ATOM 809 N N . LEU A 1 111 ? -31.359 -35.528 -14.710 1.00 27.13 111 LEU A N 1
ATOM 810 C CA . LEU A 1 111 ? -30.429 -34.579 -15.322 1.00 34.77 111 LEU A CA 1
ATOM 811 C C . LEU A 1 111 ? -29.819 -35.180 -16.582 1.00 40.72 111 LEU A C 1
ATOM 812 O O . LEU A 1 111 ? -29.763 -34.530 -17.637 1.00 34.23 111 LEU A O 1
ATOM 817 N N . LEU A 1 112 ? -29.377 -36.430 -16.460 1.00 40.56 112 LEU A N 1
ATOM 818 C CA . LEU A 1 112 ? -28.711 -37.142 -17.547 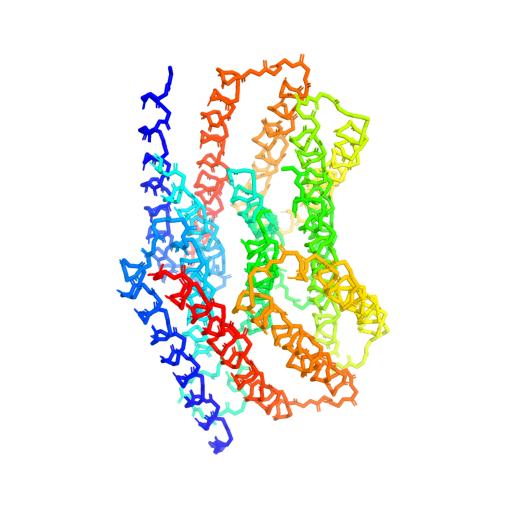1.00 36.83 112 LEU A CA 1
ATOM 819 C C . LEU A 1 112 ? -29.620 -37.222 -18.773 1.00 34.22 112 LEU A C 1
ATOM 820 O O . LEU A 1 112 ? -29.213 -36.934 -19.901 1.00 31.31 112 LEU A O 1
ATOM 825 N N . THR A 1 113 ? -30.859 -37.612 -18.526 1.00 26.80 113 THR A N 1
ATOM 826 C CA . THR A 1 113 ? -31.851 -37.746 -19.569 1.00 30.93 113 THR A CA 1
ATOM 827 C C . THR A 1 113 ? -32.073 -36.442 -20.329 1.00 29.22 113 THR A C 1
ATOM 828 O O . THR A 1 113 ? -32.169 -36.442 -21.559 1.00 27.64 113 THR A O 1
ATOM 832 N N . LYS A 1 114 ? -32.142 -35.330 -19.610 1.00 28.54 114 LYS A N 1
ATOM 833 C CA . LYS A 1 114 ? -32.293 -34.045 -20.276 1.00 28.63 114 LYS A CA 1
ATOM 834 C C . LYS A 1 114 ? -31.050 -33.740 -21.107 1.00 21.00 114 LYS A C 1
ATOM 835 O O . LYS A 1 114 ? -31.158 -33.316 -22.258 1.00 23.25 114 LYS A O 1
ATOM 840 N N . LEU A 1 115 ? -29.873 -33.958 -20.521 1.00 18.48 115 LEU A N 1
ATOM 841 C CA . LEU A 1 115 ? -28.619 -33.663 -21.217 1.00 25.48 115 LEU A CA 1
ATOM 842 C C . LEU A 1 115 ? -28.548 -34.373 -22.564 1.00 25.78 115 LEU A C 1
ATOM 843 O O . LEU A 1 115 ? -28.235 -33.740 -23.588 1.00 21.50 115 LEU A O 1
ATOM 848 N N . VAL A 1 116 ? -28.898 -35.660 -22.589 1.00 25.66 116 VAL A N 1
ATOM 849 C CA . VAL A 1 116 ? -28.678 -36.446 -23.801 1.00 25.80 116 VAL A CA 1
ATOM 850 C C . VAL A 1 116 ? -29.705 -36.240 -24.901 1.00 22.30 116 VAL A C 1
ATOM 851 O O . VAL A 1 116 ? -29.355 -36.300 -26.078 1.00 35.29 116 VAL A O 1
ATOM 855 N N . ILE A 1 117 ? -30.960 -35.994 -24.545 1.00 23.42 117 ILE A N 1
ATOM 856 C CA . ILE A 1 117 ? -31.943 -35.651 -25.570 1.00 27.53 117 ILE A CA 1
ATOM 857 C C . ILE A 1 117 ? -31.490 -34.380 -26.273 1.00 25.25 117 ILE A C 1
ATOM 858 O O . ILE A 1 117 ? -31.431 -34.321 -27.505 1.00 24.53 117 ILE A O 1
ATOM 863 N N . ALA A 1 118 ? -31.175 -33.358 -25.482 1.00 22.38 118 ALA A N 1
ATOM 864 C CA . ALA A 1 118 ? -30.706 -32.106 -26.048 1.00 23.89 118 ALA A CA 1
ATOM 865 C C . ALA A 1 118 ? -29.504 -32.374 -26.964 1.00 24.70 118 ALA A C 1
ATOM 866 O O . ALA A 1 118 ? -29.453 -31.905 -28.112 1.00 13.28 118 ALA A O 1
ATOM 868 N N . ASP A 1 119 ? -28.551 -33.157 -26.463 1.00 14.25 119 ASP A N 1
ATOM 869 C CA . ASP A 1 119 ? -27.311 -33.386 -27.198 1.00 19.50 119 ASP A CA 1
ATOM 870 C C . ASP A 1 119 ? -27.604 -34.095 -28.522 1.00 16.36 119 ASP A C 1
ATOM 871 O O . ASP A 1 119 ? -27.025 -33.772 -29.562 1.00 21.26 119 ASP A O 1
ATOM 876 N N . VAL A 1 120 ? -28.523 -35.048 -28.485 1.00 14.35 120 VAL A N 1
ATOM 877 C CA . VAL A 1 120 ? -28.871 -35.778 -29.682 1.00 15.03 120 VAL A CA 1
ATOM 878 C C . VAL A 1 120 ? -29.519 -34.840 -30.709 1.00 20.00 120 VAL A C 1
ATOM 879 O O . VAL A 1 120 ? -29.190 -34.902 -31.899 1.00 20.81 120 VAL A O 1
ATOM 883 N N . ILE A 1 121 ? -30.412 -33.957 -30.258 1.00 16.28 121 ILE A N 1
ATOM 884 C CA . ILE A 1 121 ? -30.981 -32.951 -31.164 1.00 22.36 121 ILE A CA 1
ATOM 885 C C . ILE A 1 121 ? -29.875 -32.088 -31.788 1.00 16.17 121 ILE A C 1
ATOM 886 O O . ILE A 1 121 ? -29.827 -31.897 -33.010 1.00 12.68 121 ILE A O 1
ATOM 891 N N . MET A 1 122 ? -28.949 -31.620 -30.962 1.00 11.26 122 MET A N 1
ATOM 892 C CA . MET A 1 122 ? -27.817 -30.817 -31.460 1.00 13.38 122 MET A CA 1
ATOM 893 C C . MET A 1 122 ? -27.016 -31.519 -32.563 1.00 19.09 122 MET A C 1
ATOM 894 O O . MET A 1 122 ? -26.848 -30.984 -33.675 1.00 14.87 122 MET A O 1
ATOM 899 N N . ILE A 1 123 ? -26.551 -32.733 -32.271 1.00 17.89 123 ILE A N 1
ATOM 900 C CA . ILE A 1 123 ? -25.724 -33.481 -33.221 1.00 14.72 123 ILE A CA 1
ATOM 901 C C . ILE A 1 123 ? -26.481 -33.815 -34.520 1.00 19.56 123 ILE A C 1
ATOM 902 O O . ILE A 1 123 ? -25.978 -33.558 -35.620 1.00 19.32 123 ILE A O 1
ATOM 907 N N . VAL A 1 124 ? -27.689 -34.361 -34.420 1.00 23.74 124 VAL A N 1
ATOM 908 C CA . VAL A 1 124 ? -28.341 -34.775 -35.656 1.00 26.08 124 VAL A CA 1
ATOM 909 C C . VAL A 1 124 ? -28.834 -33.570 -36.460 1.00 27.02 124 VAL A C 1
ATOM 910 O O . VAL A 1 124 ? -28.768 -33.587 -37.700 1.00 21.84 124 VAL A O 1
ATOM 914 N N . GLY A 1 125 ? -29.287 -32.525 -35.764 1.00 22.22 125 GLY A N 1
ATOM 915 C CA . GLY A 1 125 ? -29.550 -31.256 -36.423 1.00 24.00 125 GLY A CA 1
ATOM 916 C C . GLY A 1 125 ? -28.330 -30.842 -37.238 1.00 29.53 125 GLY A C 1
ATOM 917 O O . GLY A 1 125 ? -28.434 -30.562 -38.445 1.00 25.41 125 GLY A O 1
ATOM 918 N N . GLY A 1 126 ? -27.164 -30.830 -36.589 1.00 21.18 126 GLY A N 1
ATOM 919 C CA . GLY A 1 126 ? -25.942 -30.470 -37.277 1.00 22.61 126 GLY A CA 1
ATOM 920 C C . GLY A 1 126 ? -25.727 -31.359 -38.484 1.00 22.08 126 GLY A C 1
ATOM 921 O O . GLY A 1 126 ? -25.374 -30.873 -39.559 1.00 20.83 126 GLY A O 1
ATOM 922 N N . TYR A 1 127 ? -25.956 -32.659 -38.325 1.00 18.08 127 TYR A N 1
ATOM 923 C CA . TYR A 1 127 ? -25.653 -33.572 -39.415 1.00 20.59 127 TYR A CA 1
ATOM 924 C C . TYR A 1 127 ? -26.530 -33.271 -40.606 1.00 20.50 127 TYR A C 1
ATOM 925 O O . TYR A 1 127 ? -26.031 -33.190 -41.737 1.00 17.57 127 TYR A O 1
ATOM 934 N N . ILE A 1 128 ? -27.834 -33.131 -40.355 1.00 16.72 128 ILE A N 1
ATOM 935 C CA . ILE A 1 128 ? -28.792 -32.790 -41.410 1.00 22.46 128 ILE A CA 1
ATOM 936 C C . ILE A 1 128 ? -28.406 -31.489 -42.141 1.00 19.55 128 ILE A C 1
ATOM 937 O O . ILE A 1 128 ? -28.465 -31.388 -43.379 1.00 20.88 128 ILE A O 1
ATOM 942 N N . GLY A 1 129 ? -28.023 -30.482 -41.365 1.00 13.78 129 GLY A N 1
ATOM 943 C CA . GLY A 1 129 ? -27.605 -29.208 -41.946 1.00 27.66 129 GLY A CA 1
ATOM 944 C C . GLY A 1 129 ? -26.336 -29.286 -42.777 1.00 24.83 129 GLY A C 1
ATOM 945 O O . GLY A 1 129 ? -26.303 -28.833 -43.933 1.00 24.01 129 GLY A O 1
ATOM 946 N N . GLU A 1 130 ? -25.280 -29.851 -42.202 1.00 20.51 130 GLU A N 1
ATOM 947 C CA . GLU A 1 130 ? -24.035 -30.009 -42.965 1.00 23.49 130 GLU A CA 1
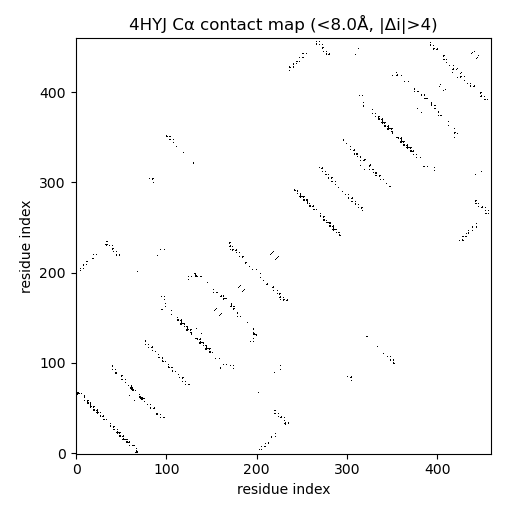ATOM 948 C C . GLU A 1 130 ? -24.233 -30.812 -44.242 1.00 24.11 130 GLU A C 1
ATOM 949 O O . GLU A 1 130 ? -23.715 -30.430 -45.299 1.00 25.26 130 GLU A O 1
ATOM 955 N N . SER A 1 131 ? -24.957 -31.930 -44.145 1.00 20.57 131 SER A N 1
ATOM 956 C CA . SER A 1 131 ? -25.200 -32.770 -45.318 1.00 26.35 131 SER A CA 1
ATOM 957 C C . SER A 1 131 ? -25.891 -31.973 -46.418 1.00 28.94 131 SER A C 1
ATOM 958 O O . SER A 1 131 ? -25.539 -32.086 -47.595 1.00 28.81 131 SER A O 1
ATOM 961 N N . SER A 1 132 ? -26.885 -31.178 -46.043 1.00 22.19 132 SER A N 1
ATOM 962 C CA . SER A 1 132 ? -27.564 -30.338 -47.023 1.00 28.83 132 SER A CA 1
ATOM 963 C C . SER A 1 132 ? -26.597 -29.330 -47.665 1.00 23.75 132 SER A C 1
ATOM 964 O O . SER A 1 132 ? -26.575 -29.174 -48.891 1.00 30.59 132 SER A O 1
ATOM 967 N N . ILE A 1 133 ? -25.808 -28.646 -46.841 1.00 23.07 133 ILE A N 1
ATOM 968 C CA . ILE A 1 133 ? -24.814 -27.690 -47.353 1.00 24.00 133 ILE A CA 1
ATOM 969 C C . ILE A 1 133 ? -23.847 -28.364 -48.334 1.00 34.36 133 ILE A C 1
ATOM 970 O O . ILE A 1 133 ? -23.607 -27.831 -49.424 1.00 31.49 133 ILE A O 1
ATOM 975 N N . ASN A 1 134 ? -23.318 -29.536 -47.963 1.00 31.66 134 ASN A N 1
ATOM 976 C CA . ASN A 1 134 ? -22.399 -30.285 -48.840 1.00 30.08 134 ASN A CA 1
ATOM 977 C C . ASN A 1 134 ? -23.023 -30.666 -50.180 1.00 29.28 134 ASN A C 1
ATOM 978 O O . ASN A 1 134 ? -22.419 -30.447 -51.230 1.00 28.29 134 ASN A O 1
ATOM 983 N N . ILE A 1 135 ? -24.226 -31.239 -50.146 1.00 38.59 135 ILE A N 1
ATOM 984 C CA . ILE A 1 135 ? -24.896 -31.658 -51.377 1.00 40.15 135 ILE A CA 1
ATOM 985 C C . ILE A 1 135 ? -25.118 -30.453 -52.300 1.00 42.56 135 ILE A C 1
ATOM 986 O O . ILE A 1 135 ? -24.906 -30.538 -53.513 1.00 49.94 135 ILE A O 1
ATOM 991 N N . ALA A 1 136 ? -25.506 -29.322 -51.723 1.00 34.01 136 ALA A N 1
ATOM 992 C CA . ALA A 1 136 ? -25.781 -28.133 -52.523 1.00 34.60 136 ALA A CA 1
ATOM 993 C C . ALA A 1 136 ? -24.498 -27.400 -52.903 1.00 38.02 136 ALA A C 1
ATOM 994 O O . ALA A 1 136 ? -24.470 -26.630 -53.861 1.00 40.77 136 ALA A O 1
ATOM 996 N N . GLY A 1 137 ? -23.433 -27.637 -52.150 1.00 33.11 137 GLY A N 1
ATOM 997 C CA . GLY A 1 137 ? -22.193 -26.935 -52.408 1.00 35.09 137 GLY A CA 1
ATOM 998 C C . GLY A 1 137 ? -22.233 -25.500 -51.922 1.00 45.53 137 GLY A C 1
ATOM 999 O O . GLY A 1 137 ? -21.426 -24.676 -52.351 1.00 54.04 137 GLY A O 1
ATOM 1000 N N . GLY A 1 138 ? -23.160 -25.196 -51.019 1.00 42.06 138 GLY A N 1
ATOM 1001 C CA . GLY A 1 138 ? -23.265 -23.847 -50.487 1.00 35.99 138 GLY A CA 1
ATOM 1002 C C . GLY A 1 138 ? -24.461 -23.682 -49.572 1.00 30.52 138 GLY A C 1
ATOM 1003 O O . GLY A 1 138 ? -25.058 -24.672 -49.144 1.00 31.87 138 GLY A O 1
ATOM 1004 N N . PHE A 1 139 ? -24.811 -22.434 -49.279 1.00 33.30 139 PHE A N 1
ATOM 1005 C CA . PHE A 1 139 ? -25.932 -22.126 -48.399 1.00 27.86 139 PHE A CA 1
ATOM 1006 C C . PHE A 1 139 ? -27.226 -22.825 -48.797 1.00 28.16 139 PHE A C 1
ATOM 1007 O O . PHE A 1 139 ? -27.625 -22.832 -49.966 1.00 30.76 139 PHE A O 1
ATOM 1015 N N . THR A 1 140 ? -27.874 -23.414 -47.799 1.00 28.41 140 THR A N 1
ATOM 1016 C CA . THR A 1 140 ? -29.265 -23.829 -47.913 1.00 28.52 140 THR A CA 1
ATOM 1017 C C . THR A 1 140 ? -29.955 -23.345 -46.656 1.00 30.41 140 THR A C 1
ATOM 1018 O O . THR A 1 140 ? -29.310 -23.193 -45.600 1.00 27.19 140 THR A O 1
ATOM 1022 N N . GLN A 1 141 ? -31.259 -23.109 -46.752 1.00 27.86 141 GLN A N 1
ATOM 1023 C CA . GLN A 1 141 ? -32.003 -22.688 -45.578 1.00 37.20 141 GLN A CA 1
ATOM 1024 C C . GLN A 1 141 ? -32.172 -23.830 -44.573 1.00 33.51 141 GLN A C 1
ATOM 1025 O O . GLN A 1 141 ? -32.119 -23.597 -43.353 1.00 28.86 141 GLN A O 1
ATOM 1031 N N . LEU A 1 142 ? -32.364 -25.054 -45.076 1.00 28.36 142 LEU A N 1
ATOM 1032 C CA . LEU A 1 142 ? -32.316 -26.233 -44.213 1.00 23.20 142 LEU A CA 1
ATOM 1033 C C . LEU A 1 142 ? -31.015 -26.178 -43.415 1.00 22.55 142 LEU A C 1
ATOM 1034 O O . LEU A 1 142 ? -31.019 -26.369 -42.199 1.00 24.75 142 LEU A O 1
ATOM 1039 N N . GLY A 1 143 ? -29.915 -25.848 -44.094 1.00 23.18 143 GLY A N 1
ATOM 1040 C CA . GLY A 1 143 ? -28.630 -25.682 -43.421 1.00 26.34 143 GLY A CA 1
ATOM 1041 C C . GLY A 1 143 ? -28.673 -24.637 -42.314 1.00 29.02 143 GLY A C 1
ATOM 1042 O O . GLY A 1 143 ? -27.974 -24.756 -41.296 1.00 21.08 143 GLY A O 1
ATOM 1043 N N . LEU A 1 144 ? -29.502 -23.612 -42.502 1.00 28.16 144 LEU A N 1
ATOM 1044 C CA . LEU A 1 144 ? -29.615 -22.545 -41.521 1.00 23.14 144 LEU A CA 1
ATOM 1045 C C . LEU A 1 144 ? -30.516 -22.930 -40.353 1.00 27.14 144 LEU A C 1
ATOM 1046 O O . LEU A 1 144 ? -30.168 -22.657 -39.194 1.00 24.49 144 LEU A O 1
ATOM 1051 N N . TRP A 1 145 ? -31.670 -23.543 -40.636 1.00 25.03 145 TRP A N 1
ATOM 1052 C CA . TRP A 1 145 ? -32.643 -23.802 -39.564 1.00 22.00 145 TRP A CA 1
ATOM 1053 C C . TRP A 1 145 ? -32.199 -24.967 -38.666 1.00 24.78 145 TRP A C 1
ATOM 1054 O O . TRP A 1 145 ? -32.335 -24.883 -37.440 1.00 29.81 145 TRP A O 1
ATOM 1065 N N . SER A 1 146 ? -31.679 -26.040 -39.279 1.00 23.68 146 SER A N 1
ATOM 1066 C CA . SER A 1 146 ? -31.048 -27.157 -38.545 1.00 27.69 146 SER A CA 1
ATOM 1067 C C . SER A 1 146 ? -30.078 -26.632 -37.512 1.00 24.53 146 SER A C 1
ATOM 1068 O O . SER A 1 146 ? -30.108 -27.012 -36.338 1.00 22.65 146 SER A O 1
ATOM 1071 N N . TYR A 1 147 ? -29.205 -25.752 -37.987 1.00 26.34 147 TYR A N 1
ATOM 1072 C CA . TYR A 1 147 ? -28.175 -25.121 -37.178 1.00 21.02 147 TYR A CA 1
ATOM 1073 C C . TYR A 1 147 ? -28.768 -24.432 -35.962 1.00 28.97 147 TYR A C 1
ATOM 1074 O O . TYR A 1 147 ? -28.326 -24.663 -34.825 1.00 29.49 147 TYR A O 1
ATOM 1083 N N . LEU A 1 148 ? -29.772 -23.589 -36.205 1.00 25.18 148 LEU A N 1
ATOM 1084 C CA . LEU A 1 148 ? -30.367 -22.778 -35.148 1.00 19.71 148 LEU A CA 1
ATOM 1085 C C . LEU A 1 148 ? -30.997 -23.666 -34.079 1.00 21.56 148 LEU A C 1
ATOM 1086 O O . LEU A 1 148 ? -30.813 -23.436 -32.871 1.00 22.88 148 LEU A O 1
ATOM 1091 N N . ILE A 1 149 ? -31.729 -24.680 -34.531 1.00 21.60 149 ILE A N 1
ATOM 1092 C CA . ILE A 1 149 ? -32.300 -25.685 -33.631 1.00 27.57 149 ILE A CA 1
ATOM 1093 C C . ILE A 1 149 ? -31.173 -26.365 -32.822 1.00 19.48 149 ILE A C 1
ATOM 1094 O O . ILE A 1 149 ? -31.244 -26.476 -31.580 1.00 19.49 149 ILE A O 1
ATOM 1099 N N . GLY A 1 150 ? -30.110 -26.761 -33.520 1.00 13.70 150 GLY A N 1
ATOM 1100 C CA . GLY A 1 150 ? -28.933 -27.330 -32.869 1.00 10.33 150 GLY A CA 1
ATOM 1101 C C . GLY A 1 150 ? -28.359 -26.431 -31.796 1.00 22.09 150 GLY A C 1
ATOM 1102 O O . GLY A 1 150 ? -28.036 -26.899 -30.687 1.00 20.23 150 GLY A O 1
ATOM 1103 N N . CYS A 1 151 ? -28.232 -25.142 -32.120 1.00 26.70 151 CYS A N 1
ATOM 1104 C CA . CYS A 1 151 ? -27.702 -24.158 -31.174 1.00 30.75 151 CYS A CA 1
ATOM 1105 C C . CYS A 1 151 ? -28.603 -24.018 -29.950 1.00 20.07 151 CYS A C 1
ATOM 1106 O O . CYS A 1 151 ? -28.123 -23.848 -28.824 1.00 23.40 151 CYS A O 1
ATOM 1109 N N . PHE A 1 152 ? -29.907 -24.073 -30.191 1.00 21.39 152 PHE A N 1
ATOM 1110 C CA . PHE A 1 152 ? -30.897 -24.026 -29.118 1.00 31.91 152 PHE A CA 1
ATOM 1111 C C . PHE A 1 152 ? -30.669 -25.192 -28.153 1.00 28.95 152 PHE A C 1
ATOM 1112 O O . PHE A 1 152 ? -30.570 -24.984 -26.938 1.00 23.59 152 PHE A O 1
ATOM 1120 N N . ALA A 1 153 ? -30.560 -26.406 -28.698 1.00 21.80 153 ALA A N 1
ATOM 1121 C CA . ALA A 1 153 ? -30.269 -27.592 -27.880 1.00 16.62 153 ALA A CA 1
ATOM 1122 C C . ALA A 1 153 ? -28.998 -27.358 -27.075 1.00 16.82 153 ALA A C 1
ATOM 1123 O O . ALA A 1 153 ? -28.968 -27.571 -25.857 1.00 22.43 153 ALA A O 1
ATOM 1125 N N . TRP A 1 154 ? -27.957 -26.883 -27.754 1.00 20.21 154 TRP A N 1
ATOM 1126 C CA . TRP A 1 154 ? -26.677 -26.577 -27.099 1.00 22.55 154 TRP A CA 1
ATOM 1127 C C . TRP A 1 154 ? -26.835 -25.594 -25.928 1.00 26.06 154 TRP A C 1
ATOM 1128 O O . TRP A 1 154 ? -26.314 -25.821 -24.824 1.00 25.58 154 TRP A O 1
ATOM 1139 N N . ILE A 1 155 ? -27.535 -24.491 -26.172 1.00 27.64 155 ILE A N 1
ATOM 1140 C CA . ILE A 1 155 ? -27.755 -23.502 -25.116 1.00 33.97 155 ILE A CA 1
ATOM 1141 C C . ILE A 1 155 ? -28.557 -24.113 -23.956 1.00 29.08 155 ILE A C 1
ATOM 1142 O O . ILE A 1 155 ? -28.287 -23.821 -22.788 1.00 29.65 155 ILE A O 1
ATOM 1147 N N . TYR A 1 156 ? -29.528 -24.968 -24.277 1.00 24.25 156 TYR A N 1
ATOM 1148 C CA . TYR A 1 156 ? -30.261 -25.702 -23.245 1.00 24.87 156 TYR A CA 1
ATOM 1149 C C . TYR A 1 156 ? -29.303 -26.519 -22.373 1.00 26.76 156 TYR A C 1
ATOM 1150 O O . TYR A 1 156 ? -29.419 -26.535 -21.144 1.00 29.29 156 TYR A O 1
ATOM 1159 N N . ILE A 1 157 ? -28.351 -27.196 -23.003 1.00 22.89 157 ILE A N 1
ATOM 1160 C CA . ILE A 1 157 ? -27.350 -27.955 -22.250 1.00 20.45 157 ILE A CA 1
ATOM 1161 C C . ILE A 1 157 ? -26.565 -27.056 -21.283 1.00 29.40 157 ILE A C 1
ATOM 1162 O O . ILE A 1 157 ? -26.406 -27.387 -20.102 1.00 26.58 157 ILE A O 1
ATOM 1167 N N . ILE A 1 158 ? -26.075 -25.923 -21.791 1.00 24.91 158 ILE A N 1
ATOM 1168 C CA . ILE A 1 158 ? -25.293 -24.992 -20.986 1.00 33.77 158 ILE A CA 1
ATOM 1169 C C . ILE A 1 158 ? -26.120 -24.517 -19.787 1.00 38.19 158 ILE A C 1
ATOM 1170 O O . ILE A 1 158 ? -25.605 -24.381 -18.672 1.00 37.54 158 ILE A O 1
ATOM 1175 N N . TYR A 1 159 ? -27.407 -24.277 -20.031 1.00 30.02 159 TYR A N 1
ATOM 1176 C CA . TYR A 1 159 ? -28.335 -23.865 -18.988 1.00 32.39 159 TYR A CA 1
ATOM 1177 C C . TYR A 1 159 ? -28.402 -24.888 -17.851 1.00 39.31 159 TYR A C 1
ATOM 1178 O O . TYR A 1 159 ? -28.310 -24.520 -16.679 1.00 34.38 159 TYR A O 1
ATOM 1187 N N . LEU A 1 160 ? -28.561 -26.167 -18.193 1.00 31.81 160 LEU A N 1
ATOM 1188 C CA . LEU A 1 160 ? -28.555 -27.218 -17.175 1.00 32.98 160 LEU A CA 1
ATOM 1189 C C . LEU A 1 160 ? -27.256 -27.230 -16.365 1.00 31.72 160 LEU A C 1
ATOM 1190 O O . LEU A 1 160 ? -27.276 -27.401 -15.150 1.00 34.65 160 LEU A O 1
ATOM 1195 N N . LEU A 1 161 ? -26.126 -27.052 -17.038 1.00 34.94 161 LEU A N 1
ATOM 1196 C CA . LEU A 1 161 ? -24.837 -27.142 -16.362 1.00 33.54 161 LEU A CA 1
ATOM 1197 C C . LEU A 1 161 ? -24.624 -25.984 -15.392 1.00 41.56 161 LEU A C 1
ATOM 1198 O O . LEU A 1 161 ? -24.118 -26.176 -14.279 1.00 42.85 161 LEU A O 1
ATOM 1203 N N . PHE A 1 162 ? -25.013 -24.785 -15.822 1.00 33.38 162 PHE A N 1
ATOM 1204 C CA . PHE A 1 162 ? -24.846 -23.588 -15.010 1.00 40.98 162 PHE A CA 1
ATOM 1205 C C . PHE A 1 162 ? -26.014 -23.326 -14.052 1.00 46.21 162 PHE A C 1
ATOM 1206 O O . PHE A 1 162 ? -26.044 -22.297 -13.387 1.00 52.23 162 PHE A O 1
ATOM 1214 N N . THR A 1 163 ? -26.966 -24.256 -13.983 1.00 48.72 163 THR A N 1
ATOM 1215 C CA . THR A 1 163 ? -28.037 -24.186 -12.980 1.00 46.31 163 THR A CA 1
ATOM 1216 C C . THR A 1 163 ? -28.162 -25.496 -12.189 1.00 46.74 163 THR A C 1
ATOM 1217 O O . THR A 1 163 ? -27.714 -25.587 -11.043 1.00 47.94 163 THR A O 1
ATOM 1221 N N . ASN A 1 164 ? -28.762 -26.506 -12.807 1.00 43.79 164 ASN A N 1
ATOM 1222 C CA . ASN A 1 164 ? -28.926 -27.814 -12.179 1.00 45.73 164 ASN A CA 1
ATOM 1223 C C . ASN A 1 164 ? -27.610 -28.368 -11.632 1.00 48.65 164 ASN A C 1
ATOM 1224 O O . ASN A 1 164 ? -27.492 -28.641 -10.435 1.00 58.90 164 ASN A O 1
ATOM 1229 N N . VAL A 1 165 ? -26.622 -28.525 -12.505 1.00 38.28 165 VAL A N 1
ATOM 1230 C CA . VAL A 1 165 ? -25.344 -29.107 -12.103 1.00 37.62 165 VAL A CA 1
ATOM 1231 C C . VAL A 1 165 ? -24.616 -28.238 -11.078 1.00 41.51 165 VAL A C 1
ATOM 1232 O O . VAL A 1 165 ? -24.084 -28.740 -10.084 1.00 40.86 165 VAL A O 1
ATOM 1236 N N . THR A 1 166 ? -24.602 -26.933 -11.328 1.00 38.68 166 THR A N 1
ATOM 1237 C CA . THR A 1 166 ? -23.908 -25.991 -10.471 1.00 44.54 166 THR A CA 1
ATOM 1238 C C . THR A 1 166 ? -24.394 -26.065 -9.020 1.00 50.86 166 THR A C 1
ATOM 1239 O O . THR A 1 166 ? -23.591 -26.065 -8.088 1.00 51.91 166 THR A O 1
ATOM 1243 N N . LYS A 1 167 ? -25.707 -26.159 -8.839 1.00 47.66 167 LYS A N 1
ATOM 1244 C CA . LYS A 1 167 ? -26.290 -26.226 -7.506 1.00 46.96 167 LYS A CA 1
ATOM 1245 C C . LYS A 1 167 ? -25.964 -27.541 -6.795 1.00 50.78 167 LYS A C 1
ATOM 1246 O O . LYS A 1 167 ? -25.635 -27.542 -5.609 1.00 49.64 167 LYS A O 1
ATOM 1248 N N . ALA A 1 168 ? -26.059 -28.658 -7.514 1.00 46.56 168 ALA A N 1
ATOM 1249 C CA . ALA A 1 168 ? -25.776 -29.963 -6.922 1.00 47.26 168 ALA A CA 1
ATOM 1250 C C . ALA A 1 168 ? -24.297 -30.085 -6.580 1.00 62.07 168 ALA A C 1
ATOM 1251 O O . ALA A 1 168 ? -23.919 -30.821 -5.663 1.00 65.98 168 ALA A O 1
ATOM 1253 N N . ALA A 1 169 ? -23.468 -29.358 -7.327 1.00 62.67 169 ALA A N 1
ATOM 1254 C CA . ALA A 1 169 ? -22.025 -29.369 -7.124 1.00 58.86 169 ALA A CA 1
ATOM 1255 C C . ALA A 1 169 ? -21.655 -29.011 -5.686 1.00 68.54 169 ALA A C 1
ATOM 1256 O O . ALA A 1 169 ? -20.772 -29.637 -5.094 1.00 71.22 169 ALA A O 1
ATOM 1258 N N . GLU A 1 170 ? -22.337 -28.007 -5.136 1.00 71.36 170 GLU A N 1
ATOM 1259 C CA . GLU A 1 170 ? -22.064 -27.518 -3.781 1.00 79.19 170 GLU A CA 1
ATOM 1260 C C . GLU A 1 170 ? -22.254 -28.583 -2.690 1.00 75.49 170 GLU A C 1
ATOM 1261 O O . GLU A 1 170 ? -21.586 -28.544 -1.654 1.00 73.75 170 GLU A O 1
ATOM 1265 N N . ASN A 1 171 ? -23.149 -29.538 -2.935 1.00 72.70 171 ASN A N 1
ATOM 1266 C CA . ASN A 1 171 ? -23.377 -30.641 -2.004 1.00 70.75 171 ASN A CA 1
ATOM 1267 C C . ASN A 1 171 ? -22.330 -31.745 -2.151 1.00 75.77 171 ASN A C 1
ATOM 1268 O O . ASN A 1 171 ? -22.433 -32.802 -1.526 1.00 79.74 171 ASN A O 1
ATOM 1270 N N . LYS A 1 172 ? -21.324 -31.493 -2.980 1.00 70.64 172 LYS A N 1
ATOM 1271 C CA . LYS A 1 172 ? -20.238 -32.441 -3.180 1.00 60.82 172 LYS A CA 1
ATOM 1272 C C . LYS A 1 172 ? -18.948 -31.900 -2.561 1.00 61.68 172 LYS A C 1
ATOM 1273 O O . LYS A 1 172 ? -18.777 -30.683 -2.442 1.00 64.83 172 LYS A O 1
ATOM 1279 N N . PRO A 1 173 ? -18.050 -32.809 -2.139 1.00 59.49 173 PRO A N 1
ATOM 1280 C CA . PRO A 1 173 ? -16.716 -32.462 -1.624 1.00 64.73 173 PRO A CA 1
ATOM 1281 C C . PRO A 1 173 ? -15.972 -31.502 -2.552 1.00 71.37 173 PRO A C 1
ATOM 1282 O O . PRO A 1 173 ? -16.087 -31.638 -3.768 1.00 74.53 173 PRO A O 1
ATOM 1286 N N . ALA A 1 174 ? -15.204 -30.575 -1.983 1.00 73.16 174 ALA A N 1
ATOM 1287 C CA . ALA A 1 174 ? -14.492 -29.541 -2.747 1.00 72.09 174 ALA A CA 1
ATOM 1288 C C . ALA A 1 174 ? -13.835 -29.955 -4.081 1.00 75.64 174 ALA A C 1
ATOM 1289 O O . ALA A 1 174 ? -14.084 -29.313 -5.098 1.00 81.19 174 ALA A O 1
ATOM 1291 N N . PRO A 1 175 ? -13.006 -31.023 -4.090 1.00 73.04 175 PRO A N 1
ATOM 1292 C CA . PRO A 1 175 ? -12.306 -31.323 -5.347 1.00 70.45 175 PRO A CA 1
ATOM 1293 C C . PRO A 1 175 ? -13.246 -31.818 -6.456 1.00 64.72 175 PRO A C 1
ATOM 1294 O O . PRO A 1 175 ? -12.938 -31.641 -7.636 1.00 63.59 175 PRO A O 1
ATOM 1298 N N . ILE A 1 176 ? -14.364 -32.433 -6.081 1.00 53.29 176 ILE A N 1
ATOM 1299 C CA . ILE A 1 176 ? -15.361 -32.859 -7.055 1.00 51.30 176 ILE A CA 1
ATOM 1300 C C . ILE A 1 176 ? -16.205 -31.666 -7.511 1.00 56.30 176 ILE A C 1
ATOM 1301 O O . ILE A 1 176 ? -16.472 -31.497 -8.706 1.00 60.40 176 ILE A O 1
ATOM 1306 N N . ARG A 1 177 ? -16.600 -30.827 -6.557 1.00 56.17 177 ARG A N 1
ATOM 1307 C CA . ARG A 1 177 ? -17.322 -29.600 -6.866 1.00 59.77 177 ARG A CA 1
ATOM 1308 C C . ARG A 1 177 ? -16.513 -28.700 -7.796 1.00 59.65 177 ARG A C 1
ATOM 1309 O O . ARG A 1 177 ? -17.048 -28.149 -8.754 1.00 54.57 177 ARG A O 1
ATOM 1311 N N . ASP A 1 178 ? -15.221 -28.560 -7.512 1.00 59.48 178 ASP A N 1
ATOM 1312 C CA . ASP A 1 178 ? -14.372 -27.660 -8.283 1.00 62.46 178 ASP A CA 1
ATOM 1313 C C . ASP A 1 178 ? -14.095 -28.202 -9.689 1.00 59.27 178 ASP A C 1
ATOM 1314 O O . ASP A 1 178 ? -13.972 -27.429 -10.643 1.00 58.03 178 ASP A O 1
ATOM 1319 N N . ALA A 1 179 ? -14.006 -29.526 -9.816 1.00 50.71 179 ALA A N 1
ATOM 1320 C CA . ALA A 1 179 ? -13.872 -30.153 -11.129 1.00 41.88 179 ALA A CA 1
ATOM 1321 C C . ALA A 1 179 ? -15.124 -29.893 -11.963 1.00 43.97 179 ALA A C 1
ATOM 1322 O O . ALA A 1 179 ? -15.032 -29.445 -13.109 1.00 47.22 179 ALA A O 1
ATOM 1324 N N . LEU A 1 180 ? -16.287 -30.165 -11.371 1.00 39.47 180 LEU A N 1
ATOM 1325 C CA . LEU A 1 180 ? -17.576 -29.956 -12.031 1.00 46.22 180 LEU A CA 1
ATOM 1326 C C . LEU A 1 180 ? -17.740 -28.527 -12.558 1.00 46.99 180 LEU A C 1
ATOM 1327 O O . LEU A 1 180 ? -18.242 -28.314 -13.661 1.00 46.63 180 LEU A O 1
ATOM 1332 N N . LEU A 1 181 ? -17.296 -27.554 -11.776 1.00 50.11 181 LEU A N 1
ATOM 1333 C CA . LEU A 1 181 ? -17.376 -26.151 -12.172 1.00 48.38 181 LEU A CA 1
ATOM 1334 C C . LEU A 1 181 ? -16.406 -25.787 -13.297 1.00 49.92 181 LEU A C 1
ATOM 1335 O O . LEU A 1 181 ? -16.687 -24.885 -14.090 1.00 59.89 181 LEU A O 1
ATOM 1340 N N . LYS A 1 182 ? -15.266 -26.473 -13.362 1.00 40.60 182 LYS A N 1
ATOM 1341 C CA . LYS A 1 182 ? -14.321 -26.261 -14.460 1.00 42.89 182 LYS A CA 1
ATOM 1342 C C . LYS A 1 182 ? -14.888 -26.868 -15.739 1.00 42.16 182 LYS A C 1
ATOM 1343 O O . LYS A 1 182 ? -14.844 -26.256 -16.814 1.00 36.02 182 LYS A O 1
ATOM 1349 N N . MET A 1 183 ? -15.421 -28.079 -15.593 1.00 39.98 183 MET A N 1
ATOM 1350 C CA . MET A 1 183 ? -15.944 -28.865 -16.698 1.00 41.34 183 MET A CA 1
ATOM 1351 C C . MET A 1 183 ? -17.006 -28.097 -17.491 1.00 39.22 183 MET A C 1
ATOM 1352 O O . MET A 1 183 ? -17.048 -28.183 -18.720 1.00 37.40 183 MET A O 1
ATOM 1357 N N . ARG A 1 184 ? -17.820 -27.314 -16.786 1.00 35.57 184 ARG A N 1
ATOM 1358 C CA . ARG A 1 184 ? -18.856 -26.488 -17.410 1.00 36.37 184 ARG A CA 1
ATOM 1359 C C . ARG A 1 184 ? -18.298 -25.625 -18.531 1.00 33.35 184 ARG A C 1
ATOM 1360 O O . ARG A 1 184 ? -18.931 -25.463 -19.574 1.00 37.55 184 ARG A O 1
ATOM 1368 N N . LEU A 1 185 ? -17.129 -25.037 -18.288 1.00 32.24 185 LEU A N 1
ATOM 1369 C CA . LEU A 1 185 ? -16.538 -24.074 -19.213 1.00 34.11 185 LEU A CA 1
ATOM 1370 C C . LEU A 1 185 ? -16.102 -24.731 -20.516 1.00 36.55 185 LEU A C 1
ATOM 1371 O O . LEU A 1 185 ? -16.001 -24.062 -21.553 1.00 37.63 185 LEU A O 1
ATOM 1376 N N . PHE A 1 186 ? -15.827 -26.034 -20.463 1.00 30.45 186 PHE A N 1
ATOM 1377 C CA . PHE A 1 186 ? -15.523 -26.770 -21.683 1.00 30.98 186 PHE A CA 1
ATOM 1378 C C . PHE A 1 186 ? -16.739 -26.732 -22.596 1.00 37.40 186 PHE A C 1
ATOM 1379 O O . PHE A 1 186 ? -16.621 -26.387 -23.779 1.00 30.04 186 PHE A O 1
ATOM 1387 N N . ILE A 1 187 ? -17.906 -27.053 -22.036 1.00 35.57 187 ILE A N 1
ATOM 1388 C CA . ILE A 1 187 ? -19.141 -27.086 -22.817 1.00 30.53 187 ILE A CA 1
ATOM 1389 C C . ILE A 1 187 ? -19.515 -25.684 -23.283 1.00 31.77 187 ILE A C 1
ATOM 1390 O O . ILE A 1 187 ? -20.001 -25.510 -24.404 1.00 37.06 187 ILE A O 1
ATOM 1395 N N . LEU A 1 188 ? -19.249 -24.674 -22.457 1.00 32.84 188 LEU A N 1
ATOM 1396 C CA . LEU A 1 188 ? -19.564 -23.289 -22.839 1.00 33.73 188 LEU A CA 1
ATOM 1397 C C . LEU A 1 188 ? -18.570 -22.671 -23.840 1.00 37.57 188 LEU A C 1
ATOM 1398 O O . LEU A 1 188 ? -18.981 -22.075 -24.843 1.00 31.01 188 LEU A O 1
ATOM 1403 N N . ILE A 1 189 ? -17.272 -22.796 -23.560 1.00 32.80 189 ILE A N 1
ATOM 1404 C CA . ILE A 1 189 ? -16.247 -22.161 -24.397 1.00 36.97 189 ILE A CA 1
ATOM 1405 C C . ILE A 1 189 ? -15.635 -23.137 -25.402 1.00 36.42 189 ILE A C 1
ATOM 1406 O O . ILE A 1 189 ? -15.594 -22.856 -26.603 1.00 31.49 189 ILE A O 1
ATOM 1411 N N . GLY A 1 190 ? -15.147 -24.273 -24.904 1.00 28.12 190 GLY A N 1
ATOM 1412 C CA . GLY A 1 190 ? -14.554 -25.288 -25.760 1.00 30.59 190 GLY A CA 1
ATOM 1413 C C . GLY A 1 190 ? -15.483 -25.764 -26.860 1.00 30.13 190 GLY A C 1
ATOM 1414 O O . GLY A 1 190 ? -15.079 -25.830 -28.022 1.00 30.75 190 GLY A O 1
ATOM 1415 N N . TRP A 1 191 ? -16.723 -26.093 -26.503 1.00 28.62 191 TRP A N 1
ATOM 1416 C CA . TRP A 1 191 ? -17.681 -26.584 -27.492 1.00 28.66 191 TRP A CA 1
ATOM 1417 C C . TRP A 1 191 ? -18.147 -25.508 -28.476 1.00 31.79 191 TRP A C 1
ATOM 1418 O O . TRP A 1 191 ? -18.676 -25.843 -29.535 1.00 29.14 191 TRP A O 1
ATOM 1429 N N . ALA A 1 192 ? -17.940 -24.232 -28.138 1.00 28.89 192 ALA A N 1
ATOM 1430 C CA . ALA A 1 192 ? -18.356 -23.127 -29.008 1.00 29.16 192 ALA A CA 1
ATOM 1431 C C . ALA A 1 192 ? -17.648 -23.194 -30.356 1.00 31.36 192 ALA A C 1
ATOM 1432 O O . ALA A 1 192 ? -18.157 -22.715 -31.370 1.00 26.75 192 ALA A O 1
ATOM 1434 N N . ILE A 1 193 ? -16.473 -23.808 -30.365 1.00 26.83 193 ILE A N 1
ATOM 1435 C CA . ILE A 1 193 ? -15.682 -23.887 -31.585 1.00 27.39 193 ILE A CA 1
ATOM 1436 C C . ILE A 1 193 ? -16.455 -24.547 -32.736 1.00 24.43 193 ILE A C 1
ATOM 1437 O O . ILE A 1 193 ? -16.423 -24.061 -33.880 1.00 22.92 193 ILE A O 1
ATOM 1442 N N . TYR A 1 194 ? -17.171 -25.635 -32.443 1.00 22.08 194 TYR A N 1
ATOM 1443 C CA . TYR A 1 194 ? -17.840 -26.375 -33.521 1.00 21.35 194 TYR A CA 1
ATOM 1444 C C . TYR A 1 194 ? -18.962 -25.600 -34.237 1.00 18.96 194 TYR A C 1
ATOM 1445 O O . TYR A 1 194 ? -18.934 -25.502 -35.467 1.00 19.66 194 TYR A O 1
ATOM 1454 N N . PRO A 1 195 ? -19.938 -25.041 -33.485 1.00 21.22 195 PRO A N 1
ATOM 1455 C CA . PRO A 1 195 ? -20.948 -24.215 -34.170 1.00 23.48 195 PRO A CA 1
ATOM 1456 C C . PRO A 1 195 ? -20.348 -22.996 -34.873 1.00 22.78 195 PRO A C 1
ATOM 1457 O O . PRO A 1 195 ? -20.911 -22.556 -35.879 1.00 27.60 195 PRO A O 1
ATOM 1461 N N . ILE A 1 196 ? -19.242 -22.456 -34.364 1.00 26.38 196 ILE A N 1
ATOM 1462 C CA . ILE A 1 196 ? -18.559 -21.364 -35.073 1.00 32.42 196 ILE A CA 1
ATOM 1463 C C . ILE A 1 196 ? -18.044 -21.869 -36.424 1.00 25.31 196 ILE A C 1
ATOM 1464 O O . ILE A 1 196 ? -18.281 -21.241 -37.466 1.00 24.10 196 ILE A O 1
ATOM 1469 N N . GLY A 1 197 ? -17.373 -23.022 -36.403 1.00 24.02 197 GLY A N 1
ATOM 1470 C CA . GLY A 1 197 ? -16.890 -23.644 -37.622 1.00 18.60 197 GLY A CA 1
ATOM 1471 C C . GLY A 1 197 ? -18.015 -23.928 -38.600 1.00 27.10 197 GLY A C 1
ATOM 1472 O O . GLY A 1 197 ? -17.840 -23.786 -39.819 1.00 24.18 197 GLY A O 1
ATOM 1473 N N . TYR A 1 198 ? -19.172 -24.338 -38.083 1.00 25.85 198 TYR A N 1
ATOM 1474 C CA . TYR A 1 198 ? -20.322 -24.595 -38.952 1.00 21.72 198 TYR A CA 1
ATOM 1475 C C . TYR A 1 198 ? -20.739 -23.283 -39.633 1.00 24.18 198 TYR A C 1
ATOM 1476 O O . TYR A 1 198 ? -20.971 -23.234 -40.848 1.00 17.51 198 TYR A O 1
ATOM 1485 N N . ALA A 1 199 ? -20.840 -22.219 -38.845 1.00 21.59 199 ALA A N 1
ATOM 1486 C CA . ALA A 1 199 ? -21.267 -20.920 -39.383 1.00 25.54 199 ALA A CA 1
ATOM 1487 C C . ALA A 1 199 ? -20.402 -20.512 -40.570 1.00 30.98 199 ALA A C 1
ATOM 1488 O O . ALA A 1 199 ? -20.934 -20.150 -41.623 1.00 26.72 199 ALA A O 1
ATOM 1490 N N . VAL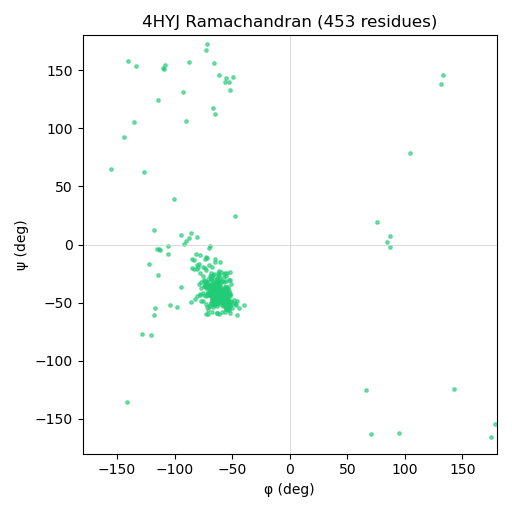 A 1 200 ? -19.076 -20.598 -40.406 1.00 26.06 200 VAL A N 1
ATOM 1491 C CA . VAL A 1 200 ? -18.154 -20.331 -41.509 1.00 35.17 200 VAL A CA 1
ATOM 1492 C C . VAL A 1 200 ? -18.461 -21.204 -42.734 1.00 32.76 200 VAL A C 1
ATOM 1493 O O . VAL A 1 200 ? -18.476 -20.731 -43.868 1.00 36.78 200 VAL A O 1
ATOM 1497 N N . THR A 1 201 ? -18.700 -22.484 -42.492 1.00 29.47 201 THR A N 1
ATOM 1498 C CA . THR A 1 201 ? -18.971 -23.436 -43.555 1.00 35.82 201 THR A CA 1
ATOM 1499 C C . THR A 1 201 ? -20.247 -23.055 -44.275 1.00 35.07 201 THR A C 1
ATOM 1500 O O . THR A 1 201 ? -20.326 -23.125 -45.503 1.00 35.64 201 THR A O 1
ATOM 1504 N N . LEU A 1 202 ? -21.247 -22.653 -43.500 1.00 23.22 202 LEU A N 1
ATOM 1505 C CA . LEU A 1 202 ? -22.543 -22.273 -44.052 1.00 31.04 202 LEU A CA 1
ATOM 1506 C C . LEU A 1 202 ? -22.438 -21.046 -44.971 1.00 32.69 202 LEU A C 1
ATOM 1507 O O . LEU A 1 202 ? -23.148 -20.956 -45.966 1.00 32.15 202 LEU A O 1
ATOM 1512 N N . PHE A 1 203 ? -21.533 -20.122 -44.661 1.00 27.70 203 PHE A N 1
ATOM 1513 C CA . PHE A 1 203 ? -21.476 -18.860 -45.408 1.00 39.99 203 PHE A CA 1
ATOM 1514 C C . PHE A 1 203 ? -20.227 -18.650 -46.276 1.00 51.41 203 PHE A C 1
ATOM 1515 O O . PHE A 1 203 ? -20.133 -17.661 -47.003 1.00 56.01 203 PHE A O 1
ATOM 1523 N N . ALA A 1 204 ? -19.271 -19.570 -46.199 1.00 51.76 204 ALA A N 1
ATOM 1524 C CA . ALA A 1 204 ? -18.024 -19.422 -46.947 1.00 43.81 204 ALA A CA 1
ATOM 1525 C C . ALA A 1 204 ? -17.541 -20.770 -47.432 1.00 37.66 204 ALA A C 1
ATOM 1526 O O . ALA A 1 204 ? -16.830 -21.466 -46.710 1.00 46.54 204 ALA A O 1
ATOM 1528 N N . PRO A 1 205 ? -17.933 -21.143 -48.660 1.00 40.77 205 PRO A N 1
ATOM 1529 C CA . PRO A 1 205 ? -17.590 -22.423 -49.293 1.00 44.26 205 PRO A CA 1
ATOM 1530 C C . PRO A 1 205 ? -16.122 -22.469 -49.721 1.00 44.76 205 PRO A C 1
ATOM 1531 O O . PRO A 1 205 ? -15.446 -21.438 -49.727 1.00 50.49 205 PRO A O 1
ATOM 1535 N N . GLY A 1 206 ? -15.639 -23.656 -50.071 1.00 43.07 206 GLY A N 1
ATOM 1536 C CA . GLY A 1 206 ? -14.236 -23.839 -50.402 1.00 47.01 206 GLY A CA 1
ATOM 1537 C C . GLY A 1 206 ? -13.624 -25.028 -49.679 1.00 48.91 206 GLY A C 1
ATOM 1538 O O . GLY A 1 206 ? -13.880 -25.242 -48.487 1.00 43.62 206 GLY A O 1
ATOM 1539 N N . VAL A 1 207 ? -12.816 -25.808 -50.394 1.00 45.15 207 VAL A N 1
ATOM 1540 C CA . VAL A 1 207 ? -12.148 -26.958 -49.796 1.00 40.06 207 VAL A CA 1
ATOM 1541 C C . VAL A 1 207 ? -11.177 -26.514 -48.708 1.00 41.54 207 VAL A C 1
ATOM 1542 O O . VAL A 1 207 ? -11.128 -27.107 -47.626 1.00 36.46 207 VAL A O 1
ATOM 1544 N N . GLU A 1 208 ? -10.414 -25.463 -48.996 1.00 35.36 208 GLU A N 1
ATOM 1545 C CA . GLU A 1 208 ? -9.338 -25.029 -48.111 1.00 33.98 208 GLU A CA 1
ATOM 1546 C C . GLU A 1 208 ? -9.832 -24.595 -46.738 1.00 37.53 208 GLU A C 1
ATOM 1547 O O . GLU A 1 208 ? -9.270 -25.002 -45.719 1.00 41.39 208 GLU A O 1
ATOM 1549 N N . ILE A 1 209 ? -10.878 -23.773 -46.704 1.00 40.84 209 ILE A N 1
ATOM 1550 C CA . ILE A 1 209 ? -11.450 -23.367 -45.421 1.00 37.01 209 ILE A CA 1
ATOM 1551 C C . ILE A 1 209 ? -11.954 -24.591 -44.641 1.00 28.48 209 ILE A C 1
ATOM 1552 O O . ILE A 1 209 ? -11.825 -24.641 -43.415 1.00 31.22 209 ILE A O 1
ATOM 1556 N N . GLN A 1 210 ? -12.475 -25.593 -45.347 1.00 22.34 210 GLN A N 1
ATOM 1557 C CA . GLN A 1 210 ? -12.850 -26.840 -44.687 1.00 27.06 210 GLN A CA 1
ATOM 1558 C C . GLN A 1 210 ? -11.656 -27.501 -44.000 1.00 32.44 210 GLN A C 1
ATOM 1559 O O . GLN A 1 210 ? -11.781 -28.016 -42.884 1.00 31.03 210 GLN A O 1
ATOM 1565 N N . LEU A 1 211 ? -10.497 -27.478 -44.655 1.00 33.13 211 LEU A N 1
ATOM 1566 C CA . LEU A 1 211 ? -9.301 -28.088 -44.073 1.00 41.84 211 LEU A CA 1
ATOM 1567 C C . LEU A 1 211 ? -8.893 -27.342 -42.801 1.00 38.21 211 LEU A C 1
ATOM 1568 O O . LEU A 1 211 ? -8.514 -27.950 -41.796 1.00 36.24 211 LEU A O 1
ATOM 1573 N N . VAL A 1 212 ? -9.014 -26.021 -42.840 1.00 30.01 212 VAL A N 1
ATOM 1574 C CA . VAL A 1 212 ? -8.725 -25.200 -41.674 1.00 35.38 212 VAL A CA 1
ATOM 1575 C C . VAL A 1 212 ? -9.686 -25.484 -40.513 1.00 30.65 212 VAL A C 1
ATOM 1576 O O . VAL A 1 212 ? -9.246 -25.636 -39.370 1.00 29.49 212 VAL A O 1
ATOM 1580 N N . ARG A 1 213 ? -10.988 -25.557 -40.804 1.00 21.21 213 ARG A N 1
ATOM 1581 C CA . ARG A 1 213 ? -11.966 -25.964 -39.798 1.00 31.88 213 ARG A CA 1
ATOM 1582 C C . ARG A 1 213 ? -11.597 -27.329 -39.186 1.00 29.06 213 ARG A C 1
ATOM 1583 O O . ARG A 1 213 ? -11.661 -27.524 -37.967 1.00 21.28 213 ARG A O 1
ATOM 1591 N N . GLU A 1 214 ? -11.191 -28.275 -40.021 1.00 22.06 214 GLU A N 1
ATOM 1592 C CA . GLU A 1 214 ? -10.825 -29.581 -39.484 1.00 31.07 214 GLU A CA 1
ATOM 1593 C C . GLU A 1 214 ? -9.584 -29.473 -38.595 1.00 30.59 214 GLU A C 1
ATOM 1594 O O . GLU A 1 214 ? -9.514 -30.120 -37.545 1.00 25.86 214 GLU A O 1
ATOM 1600 N N . LEU A 1 215 ? -8.645 -28.603 -38.974 1.00 29.62 215 LEU A N 1
ATOM 1601 C CA . LEU A 1 215 ? -7.480 -28.325 -38.131 1.00 30.23 215 LEU A CA 1
ATOM 1602 C C . LEU A 1 215 ? -7.877 -27.810 -36.762 1.00 34.41 215 LEU A C 1
ATOM 1603 O O . LEU A 1 215 ? -7.362 -28.264 -35.737 1.00 34.14 215 LEU A O 1
ATOM 1608 N N . ILE A 1 216 ? -8.773 -26.829 -36.752 1.00 30.08 216 ILE A N 1
ATOM 1609 C CA . ILE A 1 216 ? -9.191 -26.222 -35.505 1.00 28.67 216 ILE A CA 1
ATOM 1610 C C . ILE A 1 216 ? -9.992 -27.226 -34.684 1.00 27.42 216 ILE A C 1
ATOM 1611 O O . ILE A 1 216 ? -9.785 -27.350 -33.464 1.00 26.51 216 ILE A O 1
ATOM 1616 N N . TYR A 1 217 ? -10.879 -27.962 -35.358 1.00 28.46 217 TYR A N 1
ATOM 1617 C CA . TYR A 1 217 ? -11.642 -29.024 -34.703 1.00 34.29 217 TYR A CA 1
ATOM 1618 C C . TYR A 1 217 ? -10.696 -30.026 -34.048 1.00 28.54 217 TYR A C 1
ATOM 1619 O O . TYR A 1 217 ? -10.981 -30.570 -32.970 1.00 29.56 217 TYR A O 1
ATOM 1628 N N . ASN A 1 218 ? -9.573 -30.281 -34.704 1.00 24.29 218 ASN A N 1
ATOM 1629 C CA . ASN A 1 218 ? -8.595 -31.214 -34.148 1.00 22.71 218 ASN A CA 1
ATOM 1630 C C . ASN A 1 218 ? -8.110 -30.727 -32.773 1.00 23.02 218 ASN A C 1
ATOM 1631 O O . ASN A 1 218 ? -8.080 -31.492 -31.807 1.00 24.80 218 ASN A O 1
ATOM 1636 N N . PHE A 1 219 ? -7.796 -29.441 -32.651 1.00 22.07 219 PHE A N 1
ATOM 1637 C CA . PHE A 1 219 ? -7.410 -28.921 -31.334 1.00 27.35 219 PHE A CA 1
ATOM 1638 C C . PHE A 1 219 ? -8.567 -28.875 -30.329 1.00 34.33 219 PHE A C 1
ATOM 1639 O O . PHE A 1 219 ? -8.396 -29.244 -29.153 1.00 25.86 219 PHE A O 1
ATOM 1647 N N . ALA A 1 220 ? -9.736 -28.431 -30.791 1.00 31.07 220 ALA A N 1
ATOM 1648 C CA . ALA A 1 220 ? -10.937 -28.460 -29.969 1.00 32.27 220 ALA A CA 1
ATOM 1649 C C . ALA A 1 220 ? -11.125 -29.854 -29.389 1.00 26.54 220 ALA A C 1
ATOM 1650 O O . ALA A 1 220 ? -11.346 -30.004 -28.179 1.00 26.36 220 ALA A O 1
ATOM 1652 N N . ASP A 1 221 ? -11.023 -30.873 -30.247 1.00 15.37 221 ASP A N 1
ATOM 1653 C CA . ASP A 1 221 ? -11.273 -32.251 -29.805 1.00 17.67 221 ASP A CA 1
ATOM 1654 C C . ASP A 1 221 ? -10.296 -32.710 -28.740 1.00 21.05 221 ASP A C 1
ATOM 1655 O O . ASP A 1 221 ? -10.701 -33.326 -27.751 1.00 24.17 221 ASP A O 1
ATOM 1660 N N . LEU A 1 222 ? -9.013 -32.426 -28.958 1.00 25.73 222 LEU A N 1
ATOM 1661 C CA . LEU A 1 222 ? -7.972 -32.774 -27.989 1.00 29.50 222 LEU A CA 1
ATOM 1662 C C . LEU A 1 222 ? -8.302 -32.169 -26.630 1.00 25.77 222 LEU A C 1
ATOM 1663 O O . LEU A 1 222 ? -8.285 -32.853 -25.602 1.00 32.48 222 LEU A O 1
ATOM 1668 N N . THR A 1 223 ? -8.641 -30.886 -26.645 1.00 22.54 223 THR A N 1
ATOM 1669 C CA . THR A 1 223 ? -9.036 -30.171 -25.444 1.00 22.61 223 THR A CA 1
ATOM 1670 C C . THR A 1 223 ? -10.301 -30.740 -24.827 1.00 24.39 223 THR A C 1
ATOM 1671 O O . THR A 1 223 ? -10.364 -30.968 -23.614 1.00 30.77 223 THR A O 1
ATOM 1675 N N . ASN A 1 224 ? -11.325 -30.931 -25.655 1.00 25.53 224 ASN A N 1
ATOM 1676 C CA . ASN A 1 224 ? -12.641 -31.309 -25.150 1.00 25.25 224 ASN A CA 1
ATOM 1677 C C . ASN A 1 224 ? -12.761 -32.780 -24.777 1.00 33.79 224 ASN A C 1
ATOM 1678 O O . ASN A 1 224 ? -13.767 -33.187 -24.184 1.00 29.39 224 ASN A O 1
ATOM 1683 N N . LYS A 1 225 ? -11.748 -33.580 -25.111 1.00 20.10 225 LYS A N 1
ATOM 1684 C CA . LYS A 1 225 ? -11.809 -35.009 -24.798 1.00 27.83 225 LYS A CA 1
ATOM 1685 C C . LYS A 1 225 ? -10.707 -35.430 -23.824 1.00 30.75 225 LYS A C 1
ATOM 1686 O O . LYS A 1 225 ? -11.002 -35.996 -22.756 1.00 23.64 225 LYS A O 1
ATOM 1692 N N . VAL A 1 226 ? -9.451 -35.130 -24.165 1.00 27.13 226 VAL A N 1
ATOM 1693 C CA . VAL A 1 226 ? -8.340 -35.398 -23.245 1.00 27.35 226 VAL A CA 1
ATOM 1694 C C . VAL A 1 226 ? -8.361 -34.394 -22.080 1.00 32.70 226 VAL A C 1
ATOM 1695 O O . VAL A 1 226 ? -8.480 -34.797 -20.916 1.00 31.90 226 VAL A O 1
ATOM 1699 N N . GLY A 1 227 ? -8.256 -33.099 -22.395 1.00 26.28 227 GLY A N 1
ATOM 1700 C CA . GLY A 1 227 ? -8.360 -32.053 -21.388 1.00 18.92 227 GLY A CA 1
ATOM 1701 C C . GLY A 1 227 ? -9.534 -32.282 -20.434 1.00 32.84 227 GLY A C 1
ATOM 1702 O O . GLY A 1 227 ? -9.336 -32.455 -19.228 1.00 33.53 227 GLY A O 1
ATOM 1703 N N . PHE A 1 228 ? -10.752 -32.307 -20.977 1.00 26.06 228 PHE A N 1
ATOM 1704 C CA . PHE A 1 228 ? -11.967 -32.494 -20.182 1.00 26.24 228 PHE A CA 1
ATOM 1705 C C . PHE A 1 228 ? -11.904 -33.800 -19.378 1.00 24.62 228 PHE A C 1
ATOM 1706 O O . PHE A 1 228 ? -12.301 -33.840 -18.212 1.00 26.03 228 PHE A O 1
ATOM 1714 N N . GLY A 1 229 ? -11.373 -34.861 -19.974 1.00 27.71 229 GLY A N 1
ATOM 1715 C CA . GLY A 1 229 ? -11.239 -36.110 -19.244 1.00 25.87 229 GLY A CA 1
ATOM 1716 C C . GLY A 1 229 ? -10.279 -35.999 -18.077 1.00 32.97 229 GLY A C 1
ATOM 1717 O O . GLY A 1 229 ? -10.533 -36.550 -16.988 1.00 28.94 229 GLY A O 1
ATOM 1718 N N . LEU A 1 230 ? -9.167 -35.297 -18.295 1.00 33.47 230 LEU A N 1
ATOM 1719 C CA . LEU A 1 230 ? -8.149 -35.187 -17.260 1.00 35.00 230 LEU A CA 1
ATOM 1720 C C . LEU A 1 230 ? -8.728 -34.501 -16.029 1.00 42.93 230 LEU A C 1
ATOM 1721 O O . LEU A 1 230 ? -8.601 -35.020 -14.911 1.00 40.76 230 LEU A O 1
ATOM 1726 N N . ILE A 1 231 ? -9.384 -33.359 -16.250 1.00 37.24 231 ILE A N 1
ATOM 1727 C CA . ILE A 1 231 ? -10.020 -32.595 -15.179 1.00 35.06 231 ILE A CA 1
ATOM 1728 C C . ILE A 1 231 ? -10.784 -33.511 -14.221 1.00 40.90 231 ILE A C 1
ATOM 1729 O O . ILE A 1 231 ? -10.535 -33.503 -13.014 1.00 45.08 231 ILE A O 1
ATOM 1734 N N . ALA A 1 232 ? -11.686 -34.324 -14.761 1.00 34.53 232 ALA A N 1
ATOM 1735 C CA . ALA A 1 232 ? -12.516 -35.173 -13.917 1.00 39.29 232 ALA A CA 1
ATOM 1736 C C . ALA A 1 232 ? -11.694 -36.289 -13.275 1.00 43.57 232 ALA A C 1
ATOM 1737 O O . ALA A 1 232 ? -11.946 -36.676 -12.134 1.00 48.65 232 ALA A O 1
ATOM 1739 N N . PHE A 1 233 ? -10.709 -36.797 -14.009 1.00 43.49 233 PHE A N 1
ATOM 1740 C CA . PHE A 1 233 ? -9.825 -37.841 -13.493 1.00 46.40 233 PHE A CA 1
ATOM 1741 C C . PHE A 1 233 ? -9.007 -37.429 -12.261 1.00 46.59 233 PHE A C 1
ATOM 1742 O O . PHE A 1 233 ? -8.758 -38.250 -11.377 1.00 48.38 233 PHE A O 1
ATOM 1750 N N . PHE A 1 234 ? -8.568 -36.174 -12.215 1.00 39.12 234 PHE A N 1
ATOM 1751 C CA . PHE A 1 234 ? -7.738 -35.710 -11.108 1.00 43.87 234 PHE A CA 1
ATOM 1752 C C . PHE A 1 234 ? -8.566 -35.514 -9.846 1.00 48.67 234 PHE A C 1
ATOM 1753 O O . PHE A 1 234 ? -8.090 -35.771 -8.737 1.00 52.08 234 PHE A O 1
ATOM 1761 N N . ALA A 1 235 ? -9.805 -35.066 -10.020 1.00 47.88 235 ALA A N 1
ATOM 1762 C CA . ALA A 1 235 ? -10.741 -34.963 -8.912 1.00 44.31 235 ALA A CA 1
ATOM 1763 C C . ALA A 1 235 ? -10.943 -36.320 -8.229 1.00 49.48 235 ALA A C 1
ATOM 1764 O O . ALA A 1 235 ? -10.838 -36.428 -7.004 1.00 55.48 235 ALA A O 1
ATOM 1766 N N . VAL A 1 236 ? -11.220 -37.354 -9.020 1.00 48.13 236 VAL A N 1
ATOM 1767 C CA . VAL A 1 236 ? -11.476 -38.682 -8.456 1.00 53.53 236 VAL A CA 1
ATOM 1768 C C . VAL A 1 236 ? -10.220 -39.377 -7.916 1.00 58.40 236 VAL A C 1
ATOM 1769 O O . VAL A 1 236 ? -10.322 -40.273 -7.075 1.00 58.28 236 VAL A O 1
ATOM 1773 N N . LYS A 1 237 ? -9.045 -38.972 -8.393 1.00 64.36 237 LYS A N 1
ATOM 1774 C CA . LYS A 1 237 ? -7.792 -39.435 -7.791 1.00 64.92 237 LYS A CA 1
ATOM 1775 C C . LYS A 1 237 ? -7.503 -38.678 -6.491 1.00 67.52 237 LYS A C 1
ATOM 1776 O O . LYS A 1 237 ? -7.099 -39.275 -5.495 1.00 71.26 237 LYS A O 1
ATOM 1778 N N . THR A 1 238 ? -7.718 -37.365 -6.504 1.00 70.38 238 THR A N 1
ATOM 1779 C CA . THR A 1 238 ? -7.562 -36.556 -5.297 1.00 72.25 238 THR A CA 1
ATOM 1780 C C . THR A 1 238 ? -8.534 -37.008 -4.205 1.00 72.98 238 THR A C 1
ATOM 1781 O O . THR A 1 238 ? -8.188 -37.025 -3.026 1.00 71.91 238 THR A O 1
ATOM 1783 N N . MET A 1 239 ? -9.747 -37.383 -4.600 1.00 74.36 239 MET A N 1
ATOM 1784 C CA . MET A 1 239 ? -10.731 -37.895 -3.643 1.00 73.65 239 MET A CA 1
ATOM 1785 C C . MET A 1 239 ? -10.571 -39.400 -3.393 1.00 81.20 239 MET A C 1
ATOM 1786 O O . MET A 1 239 ? -11.425 -40.027 -2.763 1.00 85.24 239 MET A O 1
ATOM 1789 N N . SER A 1 240 ? -9.475 -39.971 -3.889 1.00 82.97 240 SER A N 1
ATOM 1790 C CA . SER A 1 240 ? -9.136 -41.366 -3.606 1.00 83.69 240 SER A CA 1
ATOM 1791 C C . SER A 1 240 ? -8.073 -41.449 -2.510 1.00 91.70 240 SER A C 1
ATOM 1792 O O . SER A 1 240 ? -7.162 -42.281 -2.573 1.00 89.70 240 SER A O 1
ATOM 1795 N N . SER A 1 241 ? -8.198 -40.574 -1.513 1.00 96.44 241 SER A N 1
ATOM 1796 C CA . SER A 1 241 ? -7.307 -40.564 -0.355 1.00 87.53 241 SER A CA 1
ATOM 1797 C C . SER A 1 241 ? -8.092 -40.251 0.915 1.00 84.24 241 SER A C 1
ATOM 1798 O O . SER A 1 241 ? -9.178 -40.795 1.137 1.00 82.45 241 SER A O 1
ATOM 1800 N N . LEU B 1 7 ? -31.130 -67.856 -13.852 1.00 100.15 7 LEU B N 1
ATOM 1801 C CA . LEU B 1 7 ? -30.854 -67.591 -15.258 1.00 95.90 7 LEU B CA 1
ATOM 1802 C C . LEU B 1 7 ? -29.637 -66.682 -15.408 1.00 100.74 7 LEU B C 1
ATOM 1803 O O . LEU B 1 7 ? -29.196 -66.406 -16.523 1.00 103.26 7 LEU B O 1
ATOM 1805 N N . VAL B 1 8 ? -29.096 -66.231 -14.278 1.00 100.27 8 VAL B N 1
ATOM 1806 C CA . VAL B 1 8 ? -27.991 -65.270 -14.269 1.00 94.35 8 VAL B CA 1
ATOM 1807 C C . VAL B 1 8 ? -26.695 -65.810 -14.886 1.00 96.25 8 VAL B C 1
ATOM 1808 O O . VAL B 1 8 ? -25.934 -65.058 -15.500 1.00 96.64 8 VAL B O 1
ATOM 1810 N N . LEU B 1 9 ? -26.443 -67.105 -14.718 1.00 96.03 9 LEU B N 1
ATOM 1811 C CA . LEU B 1 9 ? -25.279 -67.741 -15.327 1.00 93.35 9 LEU B CA 1
ATOM 1812 C C . LEU B 1 9 ? -25.452 -67.813 -16.843 1.00 94.62 9 LEU B C 1
ATOM 1813 O O . LEU B 1 9 ? -24.592 -67.360 -17.602 1.00 92.35 9 LEU B O 1
ATOM 1815 N N . ALA B 1 10 ? -26.582 -68.368 -17.272 1.00 95.34 10 ALA B N 1
ATOM 1816 C CA . ALA B 1 10 ? -26.874 -68.555 -18.691 1.00 95.57 10 ALA B CA 1
ATOM 1817 C C . ALA B 1 10 ? -27.124 -67.245 -19.446 1.00 97.73 10 ALA B C 1
ATOM 1818 O O . ALA B 1 10 ? -27.372 -67.257 -20.655 1.00 101.16 10 ALA B O 1
ATOM 1820 N N . THR B 1 11 ? -27.066 -66.121 -18.736 1.00 92.21 11 THR B N 1
ATOM 1821 C CA . THR B 1 11 ? -27.192 -64.812 -19.370 1.00 89.16 11 THR B CA 1
ATOM 1822 C C . THR B 1 11 ? -25.880 -64.027 -19.251 1.00 83.90 11 THR B C 1
ATOM 1823 O O . THR B 1 11 ? -25.589 -63.164 -20.082 1.00 83.44 11 THR B O 1
ATOM 1827 N N . GLN B 1 12 ? -25.087 -64.336 -18.226 1.00 78.73 12 GLN B N 1
ATOM 1828 C CA . GLN B 1 12 ? -23.746 -63.771 -18.109 1.00 74.88 12 GLN B CA 1
ATOM 1829 C C . GLN B 1 12 ? -22.878 -64.350 -19.217 1.00 69.20 12 GLN B C 1
ATOM 1830 O O . GLN B 1 12 ? -22.082 -63.639 -19.841 1.00 62.39 12 GLN B O 1
ATOM 1832 N N . TYR B 1 13 ? -23.051 -65.646 -19.462 1.00 65.72 13 TYR B N 1
ATOM 1833 C CA . TYR B 1 13 ? -22.356 -66.326 -20.546 1.00 67.29 13 TYR B CA 1
ATOM 1834 C C . TYR B 1 13 ? -22.866 -65.839 -21.897 1.00 56.59 13 TYR B C 1
ATOM 1835 O O . TYR B 1 13 ? -22.101 -65.732 -22.858 1.00 51.79 13 TYR B O 1
ATOM 1837 N N . MET B 1 14 ? -24.158 -65.537 -21.966 1.00 59.61 14 MET B N 1
ATOM 1838 C CA . MET B 1 14 ? -24.754 -65.107 -23.223 1.00 58.00 14 MET B CA 1
ATOM 1839 C C . MET B 1 14 ? -24.227 -63.747 -23.674 1.00 54.13 14 MET B C 1
ATOM 1840 O O . MET B 1 14 ? -24.214 -63.451 -24.874 1.00 51.78 14 MET B O 1
ATOM 1845 N N . PHE B 1 15 ? -23.790 -62.927 -22.720 1.00 43.21 15 PHE B N 1
ATOM 1846 C CA . PHE B 1 15 ? -23.186 -61.652 -23.068 1.00 40.85 15 PHE B CA 1
ATOM 1847 C C . PHE B 1 15 ? -21.855 -61.898 -23.752 1.00 38.72 15 PHE B C 1
ATOM 1848 O O . PHE B 1 15 ? -21.508 -61.212 -24.719 1.00 34.33 15 PHE B O 1
ATOM 1856 N N . TRP B 1 16 ? -21.110 -62.877 -23.243 1.00 37.83 16 TRP B N 1
ATOM 1857 C CA . TRP B 1 16 ? -19.835 -63.241 -23.848 1.00 41.05 16 TRP B CA 1
ATOM 1858 C C . TRP B 1 16 ? -20.052 -63.757 -25.261 1.00 36.64 16 TRP B C 1
ATOM 1859 O O . TRP B 1 16 ? -19.293 -63.428 -26.171 1.00 37.70 16 TRP B O 1
ATOM 1870 N N . VAL B 1 17 ? -21.102 -64.552 -25.441 1.00 34.04 17 VAL B N 1
ATOM 1871 C CA . VAL B 1 17 ? -21.397 -65.130 -26.744 1.00 35.25 17 VAL B CA 1
ATOM 1872 C C . VAL B 1 17 ? -21.765 -64.018 -27.718 1.00 33.79 17 VAL B C 1
ATOM 1873 O O . VAL B 1 17 ? -21.351 -64.028 -28.880 1.00 37.04 17 VAL B O 1
ATOM 1877 N N . GLY B 1 18 ? -22.536 -63.051 -27.227 1.00 33.90 18 GLY B N 1
ATOM 1878 C CA . GLY B 1 18 ? -22.893 -61.898 -28.022 1.00 33.79 18 GLY B CA 1
ATOM 1879 C C . GLY B 1 18 ? -21.642 -61.110 -28.352 1.00 28.17 18 GLY B C 1
ATOM 1880 O O . GLY B 1 18 ? -21.425 -60.708 -29.502 1.00 25.87 18 GLY B O 1
ATOM 1881 N N . PHE B 1 19 ? -20.804 -60.897 -27.343 1.00 25.37 19 PHE B N 1
ATOM 1882 C CA . PHE B 1 19 ? -19.547 -60.204 -27.577 1.00 26.07 19 PHE B CA 1
ATOM 1883 C C . PHE B 1 19 ? -18.739 -60.870 -28.692 1.00 29.07 19 PHE B C 1
ATOM 1884 O O . PHE B 1 19 ? -18.258 -60.197 -29.611 1.00 23.43 19 PHE B O 1
ATOM 1892 N N . VAL B 1 20 ? -18.601 -62.194 -28.612 1.00 31.11 20 VAL B N 1
ATOM 1893 C CA . VAL B 1 20 ? -17.826 -62.943 -29.591 1.00 20.08 20 VAL B CA 1
ATOM 1894 C C . VAL B 1 20 ? -18.470 -62.864 -30.975 1.00 22.96 20 VAL B C 1
ATOM 1895 O O . VAL B 1 20 ? -17.789 -62.595 -31.975 1.00 21.91 20 VAL B O 1
ATOM 1899 N N . GLY B 1 21 ? -19.779 -63.126 -31.029 1.00 24.99 21 GLY B N 1
ATOM 1900 C CA . GLY B 1 21 ? -20.523 -63.037 -32.273 1.00 21.87 21 GLY B CA 1
ATOM 1901 C C . GLY B 1 21 ? -20.287 -61.708 -32.968 1.00 28.00 21 GLY B C 1
ATOM 1902 O O . GLY B 1 21 ? -19.956 -61.682 -34.165 1.00 29.03 21 GLY B O 1
ATOM 1903 N N . MET B 1 22 ? -20.421 -60.610 -32.219 1.00 24.95 22 MET B N 1
ATOM 1904 C CA . MET B 1 22 ? -20.299 -59.262 -32.811 1.00 25.46 22 MET B CA 1
ATOM 1905 C C . MET B 1 22 ? -18.867 -58.921 -33.209 1.00 29.65 22 MET B C 1
ATOM 1906 O O . MET B 1 22 ? -18.636 -58.334 -34.276 1.00 26.97 22 MET B O 1
ATOM 1911 N N . ALA B 1 23 ? -17.900 -59.281 -32.361 1.00 24.05 23 ALA B N 1
ATOM 1912 C CA . ALA B 1 23 ? -16.504 -58.970 -32.686 1.00 26.39 23 ALA B CA 1
ATOM 1913 C C . ALA B 1 23 ? -16.079 -59.759 -33.926 1.00 22.54 23 ALA B C 1
ATOM 1914 O O . ALA B 1 23 ? -15.368 -59.239 -34.777 1.00 19.30 23 ALA B O 1
ATOM 1916 N N . ALA B 1 24 ? -16.567 -60.993 -34.048 1.00 22.54 24 ALA B N 1
ATOM 1917 C CA . ALA B 1 24 ? -16.311 -61.803 -35.242 1.00 22.00 24 ALA B CA 1
ATOM 1918 C C . ALA B 1 24 ? -16.961 -61.178 -36.480 1.00 20.73 24 ALA B C 1
ATOM 1919 O O . ALA B 1 24 ? -16.342 -61.098 -37.554 1.00 22.25 24 ALA B O 1
ATOM 1921 N N . GLY B 1 25 ? -18.203 -60.716 -36.329 1.00 26.20 25 GLY B N 1
ATOM 1922 C CA . GLY B 1 25 ? -18.855 -59.940 -37.378 1.00 18.04 25 GLY B CA 1
ATOM 1923 C C . GLY B 1 25 ? -17.971 -58.823 -37.909 1.00 14.74 25 GLY B C 1
ATOM 1924 O O . GLY B 1 25 ? -17.798 -58.670 -39.129 1.00 19.42 25 GLY B O 1
ATOM 1925 N N . THR B 1 26 ? -17.375 -58.055 -37.007 1.00 18.59 26 THR B N 1
ATOM 1926 C CA . THR B 1 26 ? -16.565 -56.900 -37.428 1.00 26.90 26 THR B CA 1
ATOM 1927 C C . THR B 1 26 ? -15.378 -57.362 -38.265 1.00 25.13 26 THR B C 1
ATOM 1928 O O . THR B 1 26 ? -15.106 -56.848 -39.366 1.00 24.25 26 THR B O 1
ATOM 1932 N N . LEU B 1 27 ? -14.666 -58.337 -37.716 1.00 27.09 27 LEU B N 1
ATOM 1933 C CA . LEU B 1 27 ? -13.529 -58.937 -38.393 1.00 27.61 27 LEU B CA 1
ATOM 1934 C C . LEU B 1 27 ? -13.937 -59.424 -39.777 1.00 24.74 27 LEU B C 1
ATOM 1935 O O . LEU B 1 27 ? -13.368 -59.005 -40.788 1.00 28.37 27 LEU B O 1
ATOM 1940 N N . TYR B 1 28 ? -14.954 -60.282 -39.810 1.00 26.80 28 TYR B N 1
ATOM 1941 C CA . TYR B 1 28 ? -15.433 -60.855 -41.060 1.00 30.20 28 TYR B CA 1
ATOM 1942 C C . TYR B 1 28 ? -15.750 -59.776 -42.094 1.00 27.00 28 TYR B C 1
ATOM 1943 O O . TYR B 1 28 ? -15.216 -59.803 -43.204 1.00 29.56 28 TYR B O 1
ATOM 1952 N N . PHE B 1 29 ? -16.594 -58.811 -41.728 1.00 23.84 29 PHE B N 1
ATOM 1953 C CA . PHE B 1 29 ? -16.968 -57.773 -42.688 1.00 21.56 29 PHE B CA 1
ATOM 1954 C C . PHE B 1 29 ? -15.763 -56.943 -43.094 1.00 16.29 29 PHE B C 1
ATOM 1955 O O . PHE B 1 29 ? -15.606 -56.610 -44.276 1.00 24.05 29 PHE B O 1
ATOM 1963 N N . LEU B 1 30 ? -14.879 -56.635 -42.148 1.00 21.56 30 LEU B N 1
ATOM 1964 C CA . LEU B 1 30 ? -13.672 -55.884 -42.534 1.00 27.94 30 LEU B CA 1
ATOM 1965 C C . LEU B 1 30 ? -12.799 -56.672 -43.526 1.00 29.92 30 LEU B C 1
ATOM 1966 O O . LEU B 1 30 ? -12.293 -56.105 -44.500 1.00 27.68 30 LEU B O 1
ATOM 1971 N N . VAL B 1 31 ? -12.660 -57.980 -43.311 1.00 31.14 31 VAL B N 1
ATOM 1972 C CA . VAL B 1 31 ? -11.791 -58.794 -44.180 1.00 38.08 31 VAL B CA 1
ATOM 1973 C C . VAL B 1 31 ? -12.371 -58.938 -45.582 1.00 37.90 31 VAL B C 1
ATOM 1974 O O . VAL B 1 31 ? -11.649 -58.871 -46.576 1.00 36.63 31 VAL B O 1
ATOM 1978 N N . GLU B 1 32 ? -13.683 -59.126 -45.646 1.00 37.43 32 GLU B N 1
ATOM 1979 C CA . GLU B 1 32 ? -14.375 -59.320 -46.907 1.00 39.73 32 GLU B CA 1
ATOM 1980 C C . GLU B 1 32 ? -14.496 -58.024 -47.704 1.00 42.60 32 GLU B C 1
ATOM 1981 O O . GLU B 1 32 ? -14.699 -58.054 -48.920 1.00 39.62 32 GLU B O 1
ATOM 1987 N N . ARG B 1 33 ? -14.360 -56.894 -47.014 1.00 42.33 33 ARG B N 1
ATOM 1988 C CA . ARG B 1 33 ? -14.545 -55.576 -47.621 1.00 41.36 33 ARG B CA 1
ATOM 1989 C C . ARG B 1 33 ? -13.689 -55.357 -48.882 1.00 46.28 33 ARG B C 1
ATOM 1990 O O . ARG B 1 33 ? -14.214 -54.934 -49.914 1.00 35.10 33 ARG B O 1
ATOM 1996 N N . ASN B 1 34 ? -12.394 -55.672 -48.816 1.00 45.76 34 ASN B N 1
ATOM 1997 C CA . ASN B 1 34 ? -11.511 -55.475 -49.972 1.00 49.52 34 ASN B CA 1
ATOM 1998 C C . ASN B 1 34 ? -11.899 -56.330 -51.166 1.00 50.15 34 ASN B C 1
ATOM 1999 O O . ASN B 1 34 ? -11.667 -55.953 -52.312 1.00 58.01 34 ASN B O 1
ATOM 2001 N N . SER B 1 35 ? -12.503 -57.480 -50.896 1.00 46.88 35 SER B N 1
ATOM 2002 C CA . SER B 1 35 ? -12.870 -58.404 -51.959 1.00 38.50 35 SER B CA 1
ATOM 2003 C C . SER B 1 35 ? -14.042 -57.905 -52.808 1.00 42.21 35 SER B C 1
ATOM 2004 O O . SER B 1 35 ? -14.330 -58.467 -53.868 1.00 52.33 35 SER B O 1
ATOM 2007 N N . LEU B 1 36 ? -14.706 -56.849 -52.345 1.00 39.23 36 LEU B N 1
ATOM 2008 C CA . LEU B 1 36 ? -15.851 -56.267 -53.050 1.00 42.70 36 LEU B CA 1
ATOM 2009 C C . LEU B 1 36 ? -15.428 -55.222 -54.075 1.00 46.27 36 LEU B C 1
ATOM 2010 O O . LEU B 1 36 ? -14.351 -54.628 -53.959 1.00 43.58 36 LEU B O 1
ATOM 2015 N N . ALA B 1 37 ? -16.289 -54.981 -55.062 1.00 45.97 37 ALA B N 1
ATOM 2016 C CA . ALA B 1 37 ? -16.121 -53.831 -55.942 1.00 48.88 37 ALA B CA 1
ATOM 2017 C C . ALA B 1 37 ? -16.195 -52.568 -55.079 1.00 48.48 37 ALA B C 1
ATOM 2018 O O . ALA B 1 37 ? -16.936 -52.537 -54.100 1.00 47.62 37 ALA B O 1
ATOM 2020 N N . PRO B 1 38 ? -15.421 -51.527 -55.435 1.00 58.38 38 PRO B N 1
ATOM 2021 C CA . PRO B 1 38 ? -15.362 -50.287 -54.644 1.00 50.52 38 PRO B CA 1
ATOM 2022 C C . PRO B 1 38 ? -16.743 -49.687 -54.406 1.00 45.46 38 PRO B C 1
ATOM 2023 O O . PRO B 1 38 ? -17.020 -49.174 -53.316 1.00 37.41 38 PRO B O 1
ATOM 2027 N N . GLU B 1 39 ? -17.590 -49.775 -55.429 1.00 45.63 39 GLU B N 1
ATOM 2028 C CA . GLU B 1 39 ? -18.992 -49.358 -55.381 1.00 44.21 39 GLU B CA 1
ATOM 2029 C C . GLU B 1 39 ? -19.762 -49.958 -54.201 1.00 40.41 39 GLU B C 1
ATOM 2030 O O . GLU B 1 39 ? -20.705 -49.345 -53.678 1.00 35.57 39 GLU B O 1
ATOM 2036 N N . TYR B 1 40 ? -19.364 -51.154 -53.777 1.00 30.22 40 TYR B N 1
ATOM 2037 C CA . TYR B 1 40 ? -20.139 -51.872 -52.768 1.00 32.56 40 TYR B CA 1
ATOM 2038 C C . TYR B 1 40 ? -19.508 -51.876 -51.388 1.00 25.96 40 TYR B C 1
ATOM 2039 O O . TYR B 1 40 ? -20.086 -52.415 -50.438 1.00 34.61 40 TYR B O 1
ATOM 2048 N N . ARG B 1 41 ? -18.336 -51.263 -51.265 1.00 23.48 41 ARG B N 1
ATOM 2049 C CA . ARG B 1 41 ? -17.571 -51.380 -50.023 1.00 34.12 41 ARG B CA 1
ATOM 2050 C C . ARG B 1 41 ? -18.229 -50.737 -48.788 1.00 39.58 41 ARG B C 1
ATOM 2051 O O . ARG B 1 41 ? -18.106 -51.252 -47.673 1.00 44.89 41 ARG B O 1
ATOM 2059 N N . SER B 1 42 ? -18.948 -49.638 -48.996 1.00 31.19 42 SER B N 1
ATOM 2060 C CA . SER B 1 42 ? -19.651 -48.956 -47.909 1.00 32.09 42 SER B CA 1
ATOM 2061 C C . SER B 1 42 ? -20.614 -49.905 -47.184 1.00 29.67 42 SER B C 1
ATOM 2062 O O . SER B 1 42 ? -20.773 -49.837 -45.961 1.00 31.32 42 SER B O 1
ATOM 2065 N N . THR B 1 43 ? -21.242 -50.802 -47.938 1.00 24.98 43 THR B N 1
ATOM 2066 C CA . THR B 1 43 ? -22.092 -51.835 -47.336 1.00 32.22 43 THR B CA 1
ATOM 2067 C C . THR B 1 43 ? -21.357 -52.626 -46.241 1.00 30.39 43 THR B C 1
ATOM 2068 O O . THR B 1 43 ? -21.861 -52.752 -45.124 1.00 24.63 43 THR B O 1
ATOM 2072 N N . ALA B 1 44 ? -20.165 -53.142 -46.553 1.00 31.39 44 ALA B N 1
ATOM 2073 C CA . ALA B 1 44 ? -19.385 -53.894 -45.570 1.00 27.68 44 ALA B CA 1
ATOM 2074 C C . ALA B 1 44 ? -18.897 -53.011 -44.415 1.00 27.53 44 ALA B C 1
ATOM 2075 O O . ALA B 1 44 ? -18.864 -53.436 -43.251 1.00 20.03 44 ALA B O 1
ATOM 2077 N N . THR B 1 45 ? -18.515 -51.780 -44.742 1.00 21.28 45 THR B N 1
ATOM 2078 C CA . THR B 1 45 ? -18.033 -50.844 -43.736 1.00 26.45 45 THR B CA 1
ATOM 2079 C C . THR B 1 45 ? -19.086 -50.612 -42.652 1.00 23.92 45 THR B C 1
ATOM 2080 O O . THR B 1 45 ? -18.805 -50.752 -41.448 1.00 24.97 45 THR B O 1
ATOM 2084 N N . VAL B 1 46 ? -20.301 -50.272 -43.085 1.00 26.04 46 VAL B N 1
ATOM 2085 C CA . VAL B 1 46 ? -21.406 -50.019 -42.162 1.00 34.99 46 VAL B CA 1
ATOM 2086 C C . VAL B 1 46 ? -21.693 -51.257 -41.308 1.00 32.19 46 VAL B C 1
ATOM 2087 O O . VAL B 1 46 ? -21.797 -51.166 -40.075 1.00 22.79 46 VAL B O 1
ATOM 2091 N N . ALA B 1 47 ? -21.797 -52.412 -41.961 1.00 30.39 47 ALA B N 1
ATOM 2092 C CA . ALA B 1 47 ? -21.992 -53.675 -41.246 1.00 25.91 47 ALA B CA 1
ATOM 2093 C C . ALA B 1 47 ? -20.895 -53.917 -40.199 1.00 24.99 47 ALA B C 1
ATOM 2094 O O . ALA B 1 47 ? -21.178 -54.360 -39.085 1.00 24.81 47 ALA B O 1
ATOM 2096 N N . ALA B 1 48 ? -19.643 -53.609 -40.540 1.00 14.27 48 ALA B N 1
ATOM 2097 C CA . ALA B 1 48 ? -18.560 -53.828 -39.581 1.00 20.53 48 ALA B CA 1
ATOM 2098 C C . ALA B 1 48 ? -18.709 -52.872 -38.407 1.00 20.27 48 ALA B C 1
ATOM 2099 O O . ALA B 1 48 ? -18.534 -53.251 -37.233 1.00 23.62 48 ALA B O 1
ATOM 2101 N N . LEU B 1 49 ? -19.047 -51.628 -38.726 1.00 19.12 49 LEU B N 1
ATOM 2102 C CA . LEU B 1 49 ? -19.191 -50.603 -37.698 1.00 21.47 49 LEU B CA 1
ATOM 2103 C C . LEU B 1 49 ? -20.292 -50.960 -36.713 1.00 19.97 49 LEU B C 1
ATOM 2104 O O . LEU B 1 49 ? -20.125 -50.843 -35.489 1.00 16.18 49 LEU B O 1
ATOM 2109 N N . VAL B 1 50 ? -21.422 -51.410 -37.251 1.00 23.60 50 VAL B N 1
ATOM 2110 C CA . VAL B 1 50 ? -22.570 -51.748 -36.423 1.00 16.45 50 VAL B CA 1
ATOM 2111 C C . VAL B 1 50 ? -22.209 -52.883 -35.465 1.00 22.81 50 VAL B C 1
ATOM 2112 O O . VAL B 1 50 ? -22.540 -52.843 -34.271 1.00 19.91 50 VAL B O 1
ATOM 2116 N N . THR B 1 51 ? -21.486 -53.879 -35.971 1.00 13.30 51 THR B N 1
ATOM 2117 C CA . THR B 1 51 ? -21.155 -55.014 -35.114 1.00 29.18 51 THR B CA 1
ATOM 2118 C C . THR B 1 51 ? -20.061 -54.622 -34.129 1.00 25.38 51 THR B C 1
ATOM 2119 O O . THR B 1 51 ? -19.985 -55.164 -33.026 1.00 21.42 51 THR B O 1
ATOM 2123 N N . PHE B 1 52 ? -19.234 -53.650 -34.514 1.00 20.60 52 PHE B N 1
ATOM 2124 C CA . PHE B 1 52 ? -18.183 -53.177 -33.614 1.00 18.63 52 PHE B CA 1
ATOM 2125 C C . PHE B 1 52 ? -18.779 -52.476 -32.389 1.00 19.30 52 PHE B C 1
ATOM 2126 O O . PHE B 1 52 ? -18.418 -52.788 -31.242 1.00 21.70 52 PHE B O 1
ATOM 2134 N N . VAL B 1 53 ? -19.700 -51.542 -32.623 1.00 19.99 53 VAL B N 1
ATOM 2135 C CA . VAL B 1 53 ? -20.381 -50.888 -31.512 1.00 15.47 53 VAL B CA 1
ATOM 2136 C C . VAL B 1 53 ? -21.076 -51.904 -30.587 1.00 21.46 53 VAL B C 1
ATOM 2137 O O . VAL B 1 53 ? -20.991 -51.810 -29.354 1.00 24.85 53 VAL B O 1
ATOM 2141 N N . ALA B 1 54 ? -21.784 -52.866 -31.168 1.00 19.01 54 ALA B N 1
ATOM 2142 C CA . ALA B 1 54 ? -22.471 -53.869 -30.343 1.00 23.38 54 ALA B CA 1
ATOM 2143 C C . ALA B 1 54 ? -21.475 -54.676 -29.510 1.00 26.68 54 ALA B C 1
ATOM 2144 O O . ALA B 1 54 ? -21.732 -54.977 -28.330 1.00 19.59 54 ALA B O 1
ATOM 2146 N N . ALA B 1 55 ? -20.336 -55.010 -30.125 1.00 19.73 55 ALA B N 1
ATOM 2147 C CA . ALA B 1 55 ? -19.228 -55.684 -29.420 1.00 24.75 55 ALA B CA 1
ATOM 2148 C C . ALA B 1 55 ? -18.821 -54.963 -28.138 1.00 26.66 55 ALA B C 1
ATOM 2149 O O . ALA B 1 55 ? -18.742 -55.583 -27.066 1.00 19.32 55 ALA B O 1
ATOM 2151 N N . ILE B 1 56 ? -18.569 -53.654 -28.248 1.00 27.08 56 ILE B N 1
ATOM 2152 C CA . ILE B 1 56 ? -18.167 -52.855 -27.092 1.00 26.27 56 ILE B CA 1
ATOM 2153 C C . ILE B 1 56 ? -19.271 -52.876 -26.021 1.00 25.74 56 ILE B C 1
ATOM 2154 O O . ILE B 1 56 ? -18.993 -53.021 -24.828 1.00 28.10 56 ILE B O 1
ATOM 2159 N N . HIS B 1 57 ? -20.519 -52.765 -26.465 1.00 21.89 57 HIS B N 1
ATOM 2160 C CA . HIS B 1 57 ? -21.689 -52.809 -25.586 1.00 22.37 57 HIS B CA 1
ATOM 2161 C C . HIS B 1 57 ? -21.670 -54.096 -24.766 1.00 28.08 57 HIS B C 1
ATOM 2162 O O . HIS B 1 57 ? -21.705 -54.063 -23.524 1.00 26.62 57 HIS B O 1
ATOM 2169 N N . TYR B 1 58 ? -21.599 -55.230 -25.455 1.00 22.21 58 TYR B N 1
ATOM 2170 C CA . TYR B 1 58 ? -21.592 -56.521 -24.762 1.00 32.02 58 TYR B CA 1
ATOM 2171 C C . TYR B 1 58 ? -20.403 -56.701 -23.844 1.00 29.39 58 TYR B C 1
ATOM 2172 O O . TYR B 1 58 ? -20.552 -57.238 -22.747 1.00 33.45 58 TYR B O 1
ATOM 2181 N N . TYR B 1 59 ? -19.229 -56.252 -24.285 1.00 32.02 59 TYR B N 1
ATOM 2182 C CA . TYR B 1 59 ? -18.039 -56.356 -23.447 1.00 37.43 59 TYR B CA 1
ATOM 2183 C C . TYR B 1 59 ? -18.267 -55.706 -22.080 1.00 37.33 59 TYR B C 1
ATOM 2184 O O . TYR B 1 59 ? -17.918 -56.275 -21.050 1.00 38.07 59 TYR B O 1
ATOM 2193 N N . PHE B 1 60 ? -18.862 -54.521 -22.067 1.00 34.38 60 PHE B N 1
ATOM 2194 C CA . PHE B 1 60 ? -19.068 -53.816 -20.808 1.00 33.38 60 PHE B CA 1
ATOM 2195 C C . PHE B 1 60 ? -20.204 -54.390 -19.968 1.00 42.22 60 PHE B C 1
ATOM 2196 O O . PHE B 1 60 ? -20.262 -54.161 -18.758 1.00 50.65 60 PHE B O 1
ATOM 2204 N N . MET B 1 61 ? -21.094 -55.141 -20.609 1.00 38.78 61 MET B N 1
ATOM 2205 C CA . MET B 1 61 ? -22.179 -55.822 -19.903 1.00 46.55 61 MET B CA 1
ATOM 2206 C C . MET B 1 61 ? -21.715 -57.111 -19.250 1.00 56.90 61 MET B C 1
ATOM 2207 O O . MET B 1 61 ? -22.389 -57.647 -18.366 1.00 54.74 61 MET B O 1
ATOM 2212 N N . LYS B 1 62 ? -20.560 -57.603 -19.692 1.00 59.39 62 LYS B N 1
ATOM 2213 C CA . LYS B 1 62 ? -20.032 -58.882 -19.223 1.00 73.21 62 LYS B CA 1
ATOM 2214 C C . LYS B 1 62 ? -19.795 -58.860 -17.708 1.00 78.48 62 LYS B C 1
ATOM 2215 O O . LYS B 1 62 ? -19.636 -59.910 -17.082 1.00 81.65 62 LYS B O 1
ATOM 2221 N N . ASP B 1 63 ? -19.797 -57.655 -17.136 1.00 78.72 63 ASP B N 1
ATOM 2222 C CA . ASP B 1 63 ? -19.704 -57.453 -15.694 1.00 83.44 63 ASP B CA 1
ATOM 2223 C C . ASP B 1 63 ? -20.766 -58.255 -14.947 1.00 88.68 63 ASP B C 1
ATOM 2224 O O . ASP B 1 63 ? -20.535 -59.403 -14.563 1.00 95.58 63 ASP B O 1
ATOM 2226 C CA . PHE B 1 77 ? -25.974 -48.764 -16.158 1.00 59.74 77 PHE B CA 1
ATOM 2227 C C . PHE B 1 77 ? -26.382 -49.444 -17.465 1.00 52.32 77 PHE B C 1
ATOM 2228 O O . PHE B 1 77 ? -26.189 -48.883 -18.549 1.00 48.25 77 PHE B O 1
ATOM 2229 N N . PRO B 1 78 ? -26.974 -50.644 -17.358 1.00 47.65 78 PRO B N 1
ATOM 2230 C CA . PRO B 1 78 ? -27.347 -51.488 -18.499 1.00 44.83 78 PRO B CA 1
ATOM 2231 C C . PRO B 1 78 ? -28.251 -50.776 -19.499 1.00 43.87 78 PRO B C 1
ATOM 2232 O O . PRO B 1 78 ? -28.100 -50.991 -20.704 1.00 44.69 78 PRO B O 1
ATOM 2236 N N . THR B 1 79 ? -29.169 -49.945 -19.011 1.00 39.61 79 THR B N 1
ATOM 2237 C CA . THR B 1 79 ? -30.069 -49.199 -19.890 1.00 39.41 79 THR B CA 1
ATOM 2238 C C . THR B 1 79 ? -29.292 -48.241 -20.789 1.00 33.74 79 THR B C 1
ATOM 2239 O O . THR B 1 79 ? -29.355 -48.334 -22.026 1.00 34.29 79 THR B O 1
ATOM 2243 N N . GLU B 1 80 ? -28.551 -47.332 -20.163 1.00 26.25 80 GLU B N 1
ATOM 2244 C CA . GLU B 1 80 ? -27.744 -46.347 -20.885 1.00 27.16 80 GLU B CA 1
ATOM 2245 C C . GLU B 1 80 ? -26.733 -46.994 -21.856 1.00 30.97 80 GLU B C 1
ATOM 2246 O O . GLU B 1 80 ? -26.496 -46.470 -22.959 1.00 25.44 80 GLU B O 1
ATOM 2252 N N . ILE B 1 81 ? -26.125 -48.112 -21.443 1.00 23.60 81 ILE B N 1
ATOM 2253 C CA . ILE B 1 81 ? -25.164 -48.796 -22.309 1.00 21.68 81 ILE B CA 1
ATOM 2254 C C . ILE B 1 81 ? -25.862 -49.335 -23.560 1.00 26.50 81 ILE B C 1
ATOM 2255 O O . ILE B 1 81 ? -25.394 -49.130 -24.687 1.00 20.94 81 ILE B O 1
ATOM 2259 N N . ARG B 1 82 ? -26.986 -50.020 -23.363 1.00 20.80 82 ARG B N 1
ATOM 2260 C CA . ARG B 1 82 ? -27.777 -50.502 -24.483 1.00 19.05 82 ARG B CA 1
ATOM 2261 C C . ARG B 1 82 ? -28.230 -49.331 -25.365 1.00 22.80 82 ARG B C 1
ATOM 2262 O O . ARG B 1 82 ? -28.154 -49.395 -26.598 1.00 24.59 82 ARG B O 1
ATOM 2270 N N . TYR B 1 83 ? -28.679 -48.244 -24.753 1.00 21.20 83 TYR B N 1
ATOM 2271 C CA . TYR B 1 83 ? -29.257 -47.183 -25.577 1.00 22.25 83 TYR B CA 1
ATOM 2272 C C . TYR B 1 83 ? -28.248 -46.417 -26.422 1.00 23.27 83 TYR B C 1
ATOM 2273 O O . TYR B 1 83 ? -28.561 -46.018 -27.548 1.00 22.73 83 TYR B O 1
ATOM 2282 N N . ILE B 1 84 ? -27.035 -46.244 -25.911 1.00 18.62 84 ILE B N 1
ATOM 2283 C CA . ILE B 1 84 ? -26.012 -45.546 -26.680 1.00 22.80 84 ILE B CA 1
ATOM 2284 C C . ILE B 1 84 ? -25.604 -46.386 -27.898 1.00 24.62 84 ILE B C 1
ATOM 2285 O O . ILE B 1 84 ? -25.259 -45.850 -28.956 1.00 23.99 84 ILE B O 1
ATOM 2290 N N . ASP B 1 85 ? -25.687 -47.706 -27.748 1.00 27.10 85 ASP B N 1
ATOM 2291 C CA . ASP B 1 85 ? -25.508 -48.647 -28.858 1.00 20.46 85 ASP B CA 1
ATOM 2292 C C . ASP B 1 85 ? -26.609 -48.417 -29.903 1.00 18.02 85 ASP B C 1
ATOM 2293 O O . ASP B 1 85 ? -26.326 -48.104 -31.069 1.00 16.81 85 ASP B O 1
ATOM 2298 N N . TRP B 1 86 ? -27.860 -48.562 -29.478 1.00 19.33 86 TRP B N 1
ATOM 2299 C CA . TRP B 1 86 ? -29.001 -48.311 -30.354 1.00 20.81 86 TRP B CA 1
ATOM 2300 C C . TRP B 1 86 ? -28.943 -46.946 -31.043 1.00 17.69 86 TRP B C 1
ATOM 2301 O O . TRP B 1 86 ? -29.238 -46.836 -32.240 1.00 16.95 86 TRP B O 1
ATOM 2312 N N . LEU B 1 87 ? -28.565 -45.913 -30.301 1.00 18.85 87 LEU B N 1
ATOM 2313 C CA . LEU B 1 87 ? -28.536 -44.571 -30.871 1.00 18.87 87 LEU B CA 1
ATOM 2314 C C . LEU B 1 87 ? -27.690 -44.598 -32.120 1.00 16.98 87 LEU B C 1
ATOM 2315 O O . LEU B 1 87 ? -28.049 -43.991 -33.125 1.00 21.08 87 LEU B O 1
ATOM 2320 N N . VAL B 1 88 ? -26.584 -45.342 -32.093 1.00 13.59 88 VAL B N 1
ATOM 2321 C CA . VAL B 1 88 ? -25.745 -45.326 -33.282 1.00 13.84 88 VAL B CA 1
ATOM 2322 C C . VAL B 1 88 ? -26.031 -46.462 -34.261 1.00 16.12 88 VAL B C 1
ATOM 2323 O O . VAL B 1 88 ? -25.983 -46.256 -35.469 1.00 16.26 88 VAL B O 1
ATOM 2327 N N . THR B 1 89 ? -26.350 -47.654 -33.765 1.00 17.47 89 THR B N 1
ATOM 2328 C CA . THR B 1 89 ? -26.410 -48.795 -34.682 1.00 20.84 89 THR B CA 1
ATOM 2329 C C . THR B 1 89 ? -27.674 -48.838 -35.553 1.00 24.40 89 THR B C 1
ATOM 2330 O O . THR B 1 89 ? -27.624 -49.277 -36.721 1.00 18.24 89 THR B O 1
ATOM 2334 N N . THR B 1 90 ? -28.793 -48.356 -35.009 1.00 22.13 90 THR B N 1
ATOM 2335 C CA . THR B 1 90 ? -30.061 -48.456 -35.746 1.00 26.96 90 THR B CA 1
ATOM 2336 C C . THR B 1 90 ? -30.192 -47.504 -36.937 1.00 24.35 90 THR B C 1
ATOM 2337 O O . THR B 1 90 ? -30.787 -47.880 -37.945 1.00 24.07 90 THR B O 1
ATOM 2341 N N . PRO B 1 91 ? -29.646 -46.271 -36.835 1.00 21.62 91 PRO B N 1
ATOM 2342 C CA . PRO B 1 91 ? -29.651 -45.519 -38.104 1.00 13.41 91 PRO B CA 1
ATOM 2343 C C . PRO B 1 91 ? -28.659 -46.071 -39.122 1.00 13.59 91 PRO B C 1
ATOM 2344 O O . PRO B 1 91 ? -28.942 -46.040 -40.321 1.00 16.35 91 PRO B O 1
ATOM 2348 N N . LEU B 1 92 ? -27.513 -46.566 -38.665 1.00 17.25 92 LEU B N 1
ATOM 2349 C CA . LEU B 1 92 ? -26.553 -47.167 -39.594 1.00 12.33 92 LEU B CA 1
ATOM 2350 C C . LEU B 1 92 ? -27.150 -48.385 -40.288 1.00 17.41 92 LEU B C 1
ATOM 2351 O O . LEU B 1 92 ? -26.948 -48.585 -41.490 1.00 18.14 92 LEU B O 1
ATOM 2356 N N . LEU B 1 93 ? -27.915 -49.176 -39.543 1.00 12.18 93 LEU B N 1
ATOM 2357 C CA . LEU B 1 93 ? -28.639 -50.290 -40.143 1.00 20.47 93 LEU B CA 1
ATOM 2358 C C . LEU B 1 93 ? -29.607 -49.803 -41.202 1.00 24.39 93 LEU B C 1
ATOM 2359 O O . LEU B 1 93 ? -29.649 -50.345 -42.301 1.00 19.80 93 LEU B O 1
ATOM 2364 N N . LEU B 1 94 ? -30.371 -48.764 -40.886 1.00 23.22 94 LEU B N 1
ATOM 2365 C CA . LEU B 1 94 ? -31.371 -48.295 -41.830 1.00 19.51 94 LEU B CA 1
ATOM 2366 C C . LEU B 1 94 ? -30.709 -47.705 -43.082 1.00 21.51 94 LEU B C 1
ATOM 2367 O O . LEU B 1 94 ? -31.226 -47.841 -44.193 1.00 15.99 94 LEU B O 1
ATOM 2372 N N . VAL B 1 95 ? -29.546 -47.082 -42.897 1.00 14.74 95 VAL B N 1
ATOM 2373 C CA . VAL B 1 95 ? -28.797 -46.470 -43.989 1.00 15.39 95 VAL B CA 1
ATOM 2374 C C . VAL B 1 95 ? -28.444 -47.461 -45.119 1.00 24.08 95 VAL B C 1
ATOM 2375 O O . VAL B 1 95 ? -28.285 -47.078 -46.303 1.00 20.49 95 VAL B O 1
ATOM 2379 N N . LYS B 1 96 ? -28.363 -48.738 -44.761 1.00 14.73 96 LYS B N 1
ATOM 2380 C CA . LYS B 1 96 ? -28.111 -49.789 -45.746 1.00 20.82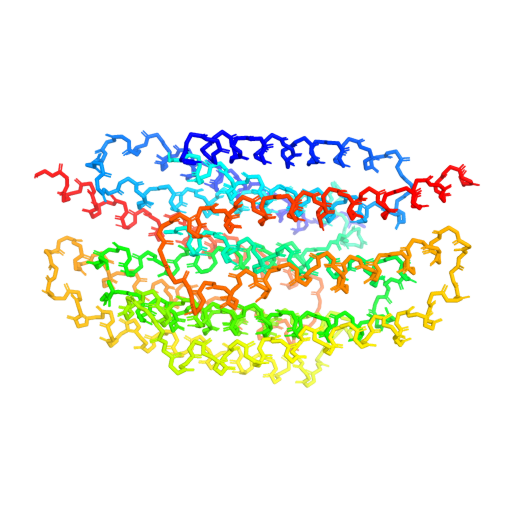 96 LYS B CA 1
ATOM 2381 C C . LYS B 1 96 ? -29.110 -49.805 -46.891 1.00 19.54 96 LYS B C 1
ATOM 2382 O O . LYS B 1 96 ? -28.758 -50.186 -48.004 1.00 24.08 96 LYS B O 1
ATOM 2388 N N . PHE B 1 97 ? -30.357 -49.418 -46.630 1.00 18.75 97 PHE B N 1
ATOM 2389 C CA . PHE B 1 97 ? -31.325 -49.332 -47.725 1.00 19.02 97 PHE B CA 1
ATOM 2390 C C . PHE B 1 97 ? -30.909 -48.306 -48.796 1.00 21.01 97 PHE B C 1
ATOM 2391 O O . PHE B 1 97 ? -30.722 -48.679 -49.958 1.00 28.21 97 PHE B O 1
ATOM 2399 N N . PRO B 1 98 ? -30.747 -47.021 -48.417 1.00 24.29 98 PRO B N 1
ATOM 2400 C CA . PRO B 1 98 ? -30.277 -46.108 -49.479 1.00 23.93 98 PRO B CA 1
ATOM 2401 C C . PRO B 1 98 ? -28.875 -46.439 -50.020 1.00 23.56 98 PRO B C 1
ATOM 2402 O O . PRO B 1 98 ? -28.614 -46.182 -51.192 1.00 23.24 98 PRO B O 1
ATOM 2406 N N . LEU B 1 99 ? -27.994 -46.996 -49.196 1.00 17.81 99 LEU B N 1
ATOM 2407 C CA . LEU B 1 99 ? -26.708 -47.477 -49.718 1.00 27.63 99 LEU B CA 1
ATOM 2408 C C . LEU B 1 99 ? -26.905 -48.412 -50.906 1.00 29.58 99 LEU B C 1
ATOM 2409 O O . LEU B 1 99 ? -26.401 -48.171 -52.006 1.00 29.94 99 LEU B O 1
ATOM 2414 N N . LEU B 1 100 ? -27.669 -49.472 -50.691 1.00 31.33 100 LEU B N 1
ATOM 2415 C CA . LEU B 1 100 ? -27.913 -50.422 -51.756 1.00 24.80 100 LEU B CA 1
ATOM 2416 C C . LEU B 1 100 ? -28.640 -49.799 -52.935 1.00 25.06 100 LEU B C 1
ATOM 2417 O O . LEU B 1 100 ? -28.375 -50.166 -54.075 1.00 20.07 100 LEU B O 1
ATOM 2422 N N . LEU B 1 101 ? -29.551 -48.862 -52.669 1.00 24.55 101 LEU B N 1
ATOM 2423 C CA . LEU B 1 101 ? -30.313 -48.249 -53.749 1.00 30.12 101 LEU B CA 1
ATOM 2424 C C . LEU B 1 101 ? -29.432 -47.427 -54.689 1.00 33.18 101 LEU B C 1
ATOM 2425 O O . LEU B 1 101 ? -29.769 -47.247 -55.860 1.00 38.78 101 LEU B O 1
ATOM 2430 N N . GLY B 1 102 ? -28.300 -46.940 -54.191 1.00 32.08 102 GLY B N 1
ATOM 2431 C CA . GLY B 1 102 ? -27.451 -46.090 -55.004 1.00 35.91 102 GLY B CA 1
ATOM 2432 C C . GLY B 1 102 ? -27.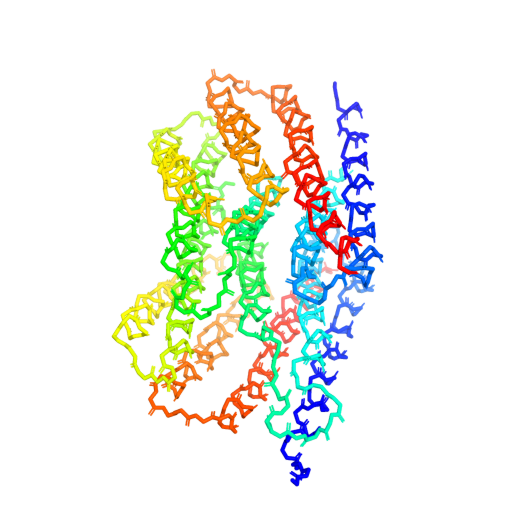615 -44.660 -54.540 1.00 40.86 102 GLY B C 1
ATOM 2433 O O . GLY B 1 102 ? -28.331 -43.850 -55.135 1.00 47.62 102 GLY B O 1
ATOM 2434 N N . LEU B 1 103 ? -26.946 -44.372 -53.436 1.00 48.42 103 LEU B N 1
ATOM 2435 C CA . LEU B 1 103 ? -26.967 -43.069 -52.817 1.00 52.66 103 LEU B CA 1
ATOM 2436 C C . LEU B 1 103 ? -25.833 -42.229 -53.397 1.00 60.65 103 LEU B C 1
ATOM 2437 O O . LEU B 1 103 ? -24.663 -42.466 -53.087 1.00 59.62 103 LEU B O 1
ATOM 2442 N N . LYS B 1 104 ? -26.177 -41.269 -54.255 1.00 56.53 104 LYS B N 1
ATOM 2443 C CA . LYS B 1 104 ? -25.191 -40.333 -54.795 1.00 55.67 104 LYS B CA 1
ATOM 2444 C C . LYS B 1 104 ? -25.741 -38.911 -54.754 1.00 59.47 104 LYS B C 1
ATOM 2445 O O . LYS B 1 104 ? -26.612 -38.540 -55.551 1.00 52.00 104 LYS B O 1
ATOM 2447 N N . GLY B 1 105 ? -25.231 -38.120 -53.814 1.00 69.70 105 GLY B N 1
ATOM 2448 C CA . GLY B 1 105 ? -25.682 -36.750 -53.642 1.00 66.88 105 GLY B CA 1
ATOM 2449 C C . GLY B 1 105 ? -27.127 -36.625 -53.183 1.00 62.07 105 GLY B C 1
ATOM 2450 O O . GLY B 1 105 ? -27.525 -37.191 -52.157 1.00 63.52 105 GLY B O 1
ATOM 2451 N N . ARG B 1 106 ? -27.910 -35.875 -53.953 1.00 54.28 106 ARG B N 1
ATOM 2452 C CA . ARG B 1 106 ? -29.306 -35.594 -53.632 1.00 59.73 106 ARG B CA 1
ATOM 2453 C C . ARG B 1 106 ? -30.189 -36.781 -54.008 1.00 67.14 106 ARG B C 1
ATOM 2454 O O . ARG B 1 106 ? -31.314 -36.912 -53.521 1.00 68.55 106 ARG B O 1
ATOM 2458 N N . LEU B 1 107 ? -29.673 -37.640 -54.886 1.00 75.16 107 LEU B N 1
ATOM 2459 C CA . LEU B 1 107 ? -30.344 -38.893 -55.219 1.00 80.04 107 LEU B CA 1
ATOM 2460 C C . LEU B 1 107 ? -30.380 -39.786 -53.985 1.00 70.36 107 LEU B C 1
ATOM 2461 O O . LEU B 1 107 ? -29.337 -40.258 -53.517 1.00 70.42 107 LEU B O 1
ATOM 2464 N N . GLY B 1 108 ? -31.574 -40.018 -53.456 1.00 51.57 108 GLY B N 1
ATOM 2465 C CA . GLY B 1 108 ? -31.703 -40.885 -52.303 1.00 48.11 108 GLY B CA 1
ATOM 2466 C C . GLY B 1 108 ? -31.455 -40.173 -50.986 1.00 43.96 108 GLY B C 1
ATOM 2467 O O . GLY B 1 108 ? -31.495 -40.792 -49.924 1.00 38.09 108 GLY B O 1
ATOM 2468 N N . ARG B 1 109 ? -31.206 -38.870 -51.034 1.00 39.82 109 ARG B N 1
ATOM 2469 C CA . ARG B 1 109 ? -31.010 -38.133 -49.791 1.00 32.50 109 ARG B CA 1
ATOM 2470 C C . ARG B 1 109 ? -32.254 -38.001 -48.900 1.00 25.55 109 ARG B C 1
ATOM 2471 O O . ARG B 1 109 ? -32.161 -38.217 -47.682 1.00 28.28 109 ARG B O 1
ATOM 2479 N N . PRO B 1 110 ? -33.412 -37.628 -49.486 1.00 28.81 110 PRO B N 1
ATOM 2480 C CA . PRO B 1 110 ? -34.620 -37.523 -48.643 1.00 28.87 110 PRO B CA 1
ATOM 2481 C C . PRO B 1 110 ? -35.020 -38.829 -47.932 1.00 29.35 110 PRO B C 1
ATOM 2482 O O . PRO B 1 110 ? -35.384 -38.771 -46.755 1.00 28.47 110 PRO B O 1
ATOM 2486 N N . LEU B 1 111 ? -34.943 -39.976 -48.605 1.00 27.52 111 LEU B N 1
ATOM 2487 C CA . LEU B 1 111 ? -35.188 -41.245 -47.926 1.00 28.18 111 LEU B CA 1
ATOM 2488 C C . LEU B 1 111 ? -34.278 -41.368 -46.694 1.00 27.78 111 LEU B C 1
ATOM 2489 O O . LEU B 1 111 ? -34.746 -41.572 -45.565 1.00 22.57 111 LEU B O 1
ATOM 2494 N N . LEU B 1 112 ? -32.979 -41.208 -46.915 1.00 29.28 112 LEU B N 1
ATOM 2495 C CA . LEU B 1 112 ? -32.007 -41.298 -45.837 1.00 22.47 112 LEU B CA 1
ATOM 2496 C C . LEU B 1 112 ? -32.352 -40.369 -44.665 1.00 21.48 112 LEU B C 1
ATOM 2497 O O . LEU B 1 112 ? -32.354 -40.796 -43.504 1.00 17.35 112 LEU B O 1
ATOM 2502 N N . THR B 1 113 ? -32.628 -39.107 -44.969 1.00 18.64 113 THR B N 1
ATOM 2503 C CA . THR B 1 113 ? -32.905 -38.130 -43.921 1.00 23.64 113 THR B CA 1
ATOM 2504 C C . THR B 1 113 ? -34.104 -38.541 -43.091 1.00 23.21 113 THR B C 1
ATOM 2505 O O . THR B 1 113 ? -34.088 -38.455 -41.847 1.00 19.65 113 THR B O 1
ATOM 2509 N N . LYS B 1 114 ? -35.148 -38.993 -43.780 1.00 21.26 114 LYS B N 1
ATOM 2510 C CA . LYS B 1 114 ? -36.376 -39.415 -43.111 1.00 23.59 114 LYS B CA 1
ATOM 2511 C C . LYS B 1 114 ? -36.122 -40.602 -42.213 1.00 22.45 114 LYS B C 1
ATOM 2512 O O . LYS B 1 114 ? -36.630 -40.654 -41.086 1.00 18.24 114 LYS B O 1
ATOM 2518 N N . LEU B 1 115 ? -35.346 -41.563 -42.710 1.00 18.28 115 LEU B N 1
ATOM 2519 C CA . LEU B 1 115 ? -35.075 -42.767 -41.917 1.00 20.92 115 LEU B CA 1
ATOM 2520 C C . LEU B 1 115 ? -34.353 -42.391 -40.633 1.00 23.23 115 LEU B C 1
ATOM 2521 O O . LEU B 1 115 ? -34.658 -42.921 -39.550 1.00 20.17 115 LEU B O 1
ATOM 2526 N N . VAL B 1 116 ? -33.412 -41.454 -40.755 1.00 23.26 116 VAL B N 1
ATOM 2527 C CA . VAL B 1 116 ? -32.527 -41.132 -39.648 1.00 22.66 116 VAL B CA 1
ATOM 2528 C C . VAL B 1 116 ? -33.317 -40.424 -38.554 1.00 17.98 116 VAL B C 1
ATOM 2529 O O . VAL B 1 116 ? -33.317 -40.850 -37.380 1.00 20.56 116 VAL B O 1
ATOM 2533 N N . ILE B 1 117 ? -34.012 -39.360 -38.947 1.00 25.51 117 ILE B N 1
ATOM 2534 C CA . ILE B 1 117 ? -34.864 -38.613 -38.028 1.00 19.65 117 ILE B CA 1
ATOM 2535 C C . ILE B 1 117 ? -35.899 -39.499 -37.334 1.00 18.65 117 ILE B C 1
ATOM 2536 O O . ILE B 1 117 ? -36.079 -39.420 -36.111 1.00 18.58 117 ILE B O 1
ATOM 2541 N N . ALA B 1 118 ? -36.578 -40.354 -38.094 1.00 15.95 118 ALA B N 1
ATOM 2542 C CA . ALA B 1 118 ? -37.594 -41.223 -37.477 1.00 23.51 118 ALA B CA 1
ATOM 2543 C C . ALA B 1 118 ? -36.944 -42.175 -36.477 1.00 18.77 118 ALA B C 1
ATOM 2544 O O . ALA B 1 118 ? -37.440 -42.380 -35.360 1.00 17.13 118 ALA B O 1
ATOM 2546 N N . ASP B 1 119 ? -35.805 -42.736 -36.866 1.00 22.09 119 ASP B N 1
ATOM 2547 C CA . ASP B 1 119 ? -35.148 -43.724 -36.021 1.00 16.41 119 ASP B CA 1
ATOM 2548 C C . ASP B 1 119 ? -34.664 -43.077 -34.724 1.00 13.09 119 ASP B C 1
ATOM 2549 O O . ASP B 1 119 ? -34.823 -43.641 -33.639 1.00 9.85 119 ASP B O 1
ATOM 2554 N N . VAL B 1 120 ? -34.103 -41.877 -34.831 1.00 15.72 120 VAL B N 1
ATOM 2555 C CA . VAL B 1 120 ? -33.670 -41.162 -33.643 1.00 16.86 120 VAL B CA 1
ATOM 2556 C C . VAL B 1 120 ? -34.870 -40.885 -32.737 1.00 24.24 120 VAL B C 1
ATOM 2557 O O . VAL B 1 120 ? -34.804 -41.071 -31.515 1.00 26.79 120 VAL B O 1
ATOM 2561 N N . ILE B 1 121 ? -35.982 -40.478 -33.332 1.00 25.39 121 ILE B N 1
ATOM 2562 C CA . ILE B 1 121 ? -37.187 -40.240 -32.540 1.00 23.73 121 ILE B CA 1
ATOM 2563 C C . ILE B 1 121 ? -37.603 -41.545 -31.881 1.00 20.26 121 ILE B C 1
ATOM 2564 O O . ILE B 1 121 ? -37.893 -41.580 -30.677 1.00 20.13 121 ILE B O 1
ATOM 2569 N N . MET B 1 122 ? -37.574 -42.637 -32.637 1.00 15.75 122 MET B N 1
ATOM 2570 C CA . MET B 1 122 ? -37.899 -43.937 -32.043 1.00 13.79 122 MET B CA 1
ATOM 2571 C C . MET B 1 122 ? -37.015 -44.212 -30.834 1.00 27.00 122 MET B C 1
ATOM 2572 O O . MET B 1 122 ? -37.505 -44.561 -29.753 1.00 20.48 122 MET B O 1
ATOM 2577 N N . ILE B 1 123 ? -35.712 -43.990 -30.999 1.00 20.14 123 ILE B N 1
ATOM 2578 C CA . ILE B 1 123 ? -34.775 -44.334 -29.939 1.00 20.43 123 ILE B CA 1
ATOM 2579 C C . ILE B 1 123 ? -34.864 -43.417 -28.704 1.00 21.56 123 ILE B C 1
ATOM 2580 O O . ILE B 1 123 ? -34.803 -43.905 -27.567 1.00 22.27 123 ILE B O 1
ATOM 2585 N N . VAL B 1 124 ? -35.018 -42.106 -28.890 1.00 17.19 124 VAL B N 1
ATOM 2586 C CA . VAL B 1 124 ? -35.063 -41.256 -27.704 1.00 17.30 124 VAL B CA 1
ATOM 2587 C C . VAL B 1 124 ? -36.405 -41.435 -26.988 1.00 20.04 124 VAL B C 1
ATOM 2588 O O . VAL B 1 124 ? -36.465 -41.410 -25.754 1.00 21.30 124 VAL B O 1
ATOM 2592 N N . GLY B 1 125 ? -37.464 -41.637 -27.770 1.00 17.73 125 GLY B N 1
ATOM 2593 C CA . GLY B 1 125 ? -38.750 -42.043 -27.221 1.00 24.63 125 GLY B CA 1
ATOM 2594 C C . GLY B 1 125 ? -38.585 -43.195 -26.242 1.00 27.48 125 GLY B C 1
ATOM 2595 O O . GLY B 1 125 ? -39.049 -43.124 -25.097 1.00 33.15 125 GLY B O 1
ATOM 2596 N N . GLY B 1 126 ? -37.894 -44.246 -26.676 1.00 26.04 126 GLY B N 1
ATOM 2597 C CA . GLY B 1 126 ? -37.671 -45.397 -25.820 1.00 17.57 126 GLY B CA 1
ATOM 2598 C C . GLY B 1 126 ? -36.818 -45.071 -24.609 1.00 28.69 126 GLY B C 1
ATOM 2599 O O . GLY B 1 126 ? -37.091 -45.577 -23.508 1.00 24.90 126 GLY B O 1
ATOM 2600 N N . TYR B 1 127 ? -35.786 -44.239 -24.794 1.00 24.25 127 TYR B N 1
ATOM 2601 C CA . TYR B 1 127 ? -34.893 -43.910 -23.679 1.00 24.15 127 TYR B CA 1
ATOM 2602 C C . TYR B 1 127 ? -35.588 -43.073 -22.611 1.00 26.89 127 TYR B C 1
ATOM 2603 O O . TYR B 1 127 ? -35.412 -43.319 -21.416 1.00 19.69 127 TYR B O 1
ATOM 2612 N N . ILE B 1 128 ? -36.352 -42.072 -23.042 1.00 21.33 128 ILE B N 1
ATOM 2613 C CA . ILE B 1 128 ? -37.243 -41.368 -22.128 1.00 30.25 128 ILE B CA 1
ATOM 2614 C C . ILE B 1 128 ? -38.037 -42.359 -21.286 1.00 28.01 128 ILE B C 1
ATOM 2615 O O . ILE B 1 128 ? -38.074 -42.281 -20.051 1.00 31.26 128 ILE B O 1
ATOM 2620 N N . GLY B 1 129 ? -38.676 -43.292 -21.978 1.00 23.54 129 GLY B N 1
ATOM 2621 C CA . GLY B 1 129 ? -39.549 -44.246 -21.325 1.00 32.54 129 GLY B CA 1
ATOM 2622 C C . GLY B 1 129 ? -38.836 -45.070 -20.282 1.00 31.50 129 GLY B C 1
ATOM 2623 O O . GLY B 1 129 ? -39.229 -45.063 -19.109 1.00 39.96 129 GLY B O 1
ATOM 2624 N N . GLU B 1 130 ? -37.791 -45.781 -20.697 1.00 29.91 130 GLU B N 1
ATOM 2625 C CA . GLU B 1 130 ? -37.089 -46.677 -19.776 1.00 34.05 130 GLU B CA 1
ATOM 2626 C C . GLU B 1 130 ? -36.462 -45.926 -18.593 1.00 37.46 130 GLU B C 1
ATOM 2627 O O . GLU B 1 130 ? -36.373 -46.470 -17.491 1.00 34.01 130 GLU B O 1
ATOM 2633 N N . SER B 1 131 ? -36.040 -44.682 -18.826 1.00 29.97 131 SER B N 1
ATOM 2634 C CA . SER B 1 131 ? -35.494 -43.842 -17.758 1.00 35.63 131 SER B CA 1
ATOM 2635 C C . SER B 1 131 ? -36.545 -43.471 -16.708 1.00 42.64 131 SER B C 1
ATOM 2636 O O . SER B 1 131 ? -36.281 -43.577 -15.509 1.00 47.06 131 SER B O 1
ATOM 2639 N N . SER B 1 132 ? -37.718 -43.018 -17.158 1.00 35.37 132 SER B N 1
ATOM 2640 C CA . SER B 1 132 ? -38.838 -42.742 -16.252 1.00 36.17 132 SER B CA 1
ATOM 2641 C C . SER B 1 132 ? -39.164 -43.954 -15.383 1.00 38.49 132 SER B C 1
ATOM 2642 O O . SER B 1 132 ? -39.221 -43.848 -14.157 1.00 40.54 132 SER B O 1
ATOM 2644 N N . ILE B 1 133 ? -39.384 -45.099 -16.025 1.00 35.39 133 ILE B N 1
ATOM 2645 C CA . ILE B 1 133 ? -39.691 -46.333 -15.309 1.00 44.70 133 ILE B CA 1
ATOM 2646 C C . ILE B 1 133 ? -38.627 -46.630 -14.265 1.00 54.53 133 ILE B C 1
ATOM 2647 O O . ILE B 1 133 ? -38.949 -46.857 -13.096 1.00 55.42 133 ILE B O 1
ATOM 2652 N N . ASN B 1 134 ? -37.364 -46.626 -14.701 1.00 50.51 134 ASN B N 1
ATOM 2653 C CA . ASN B 1 134 ? -36.229 -46.937 -13.833 1.00 51.89 134 ASN B CA 1
ATOM 2654 C C . ASN B 1 134 ? -36.147 -46.033 -12.607 1.00 55.35 134 ASN B C 1
ATOM 2655 O O . ASN B 1 134 ? -35.986 -46.521 -11.484 1.00 54.15 134 ASN B O 1
ATOM 2657 N N . ILE B 1 135 ? -36.255 -44.723 -12.834 1.00 50.99 135 ILE B N 1
ATOM 2658 C CA . ILE B 1 135 ? -36.257 -43.730 -11.762 1.00 56.76 135 ILE B CA 1
ATOM 2659 C C . ILE B 1 135 ? -37.348 -44.029 -10.728 1.00 67.55 135 ILE B C 1
ATOM 2660 O O . ILE B 1 135 ? -37.112 -43.947 -9.520 1.00 75.74 135 ILE B O 1
ATOM 2665 N N . ALA B 1 136 ? -38.531 -44.399 -11.212 1.00 68.50 136 ALA B N 1
ATOM 2666 C CA . ALA B 1 136 ? -39.707 -44.588 -10.362 1.00 68.34 136 ALA B CA 1
ATOM 2667 C C . ALA B 1 136 ? -39.788 -45.952 -9.676 1.00 71.27 136 ALA B C 1
ATOM 2668 O O . ALA B 1 136 ? -40.494 -46.104 -8.681 1.00 76.16 136 ALA B O 1
ATOM 2670 N N . GLY B 1 137 ? -39.086 -46.944 -10.213 1.00 66.05 137 GLY B N 1
ATOM 2671 C CA . GLY B 1 137 ? -39.118 -48.274 -9.638 1.00 66.13 137 GLY B CA 1
ATOM 2672 C C . GLY B 1 137 ? -40.260 -49.111 -10.181 1.00 66.01 137 GLY B C 1
ATOM 2673 O O . GLY B 1 137 ? -40.511 -50.220 -9.704 1.00 67.24 137 GLY B O 1
ATOM 2674 N N . GLY B 1 138 ? -40.957 -48.585 -11.182 1.00 63.43 138 GLY B N 1
ATOM 2675 C CA . GLY B 1 138 ? -42.032 -49.328 -11.814 1.00 59.67 138 GLY B CA 1
ATOM 2676 C C . GLY B 1 138 ? -42.734 -48.552 -12.910 1.00 57.18 138 GLY B C 1
ATOM 2677 O O . GLY B 1 138 ? -42.150 -47.646 -13.515 1.00 48.14 138 GLY B O 1
ATOM 2678 N N . PHE B 1 139 ? -43.992 -48.913 -13.162 1.00 56.35 139 PHE B N 1
ATOM 2679 C CA . PHE B 1 139 ? -44.789 -48.274 -14.205 1.00 46.21 139 PHE B CA 1
ATOM 2680 C C . PHE B 1 139 ? -44.880 -46.764 -14.026 1.00 40.14 139 PHE B C 1
ATOM 2681 O O . PHE B 1 139 ? -45.020 -46.266 -12.910 1.00 51.20 139 PHE B O 1
ATOM 2689 N N . THR B 1 140 ? -44.804 -46.042 -15.139 1.00 42.07 140 THR B N 1
ATOM 2690 C CA . THR B 1 140 ? -45.132 -44.621 -15.166 1.00 38.56 140 THR B CA 1
ATOM 2691 C C . THR B 1 140 ? -45.875 -44.287 -16.440 1.00 37.95 140 THR B C 1
ATOM 2692 O O . THR B 1 140 ? -45.759 -44.991 -17.457 1.00 34.50 140 THR B O 1
ATOM 2696 N N . GLN B 1 141 ? -46.610 -43.183 -16.373 1.00 33.79 141 GLN B N 1
ATOM 2697 C CA . GLN B 1 141 ? -47.342 -42.634 -17.505 1.00 44.90 141 GLN B CA 1
ATOM 2698 C C . GLN B 1 141 ? -46.402 -42.341 -18.659 1.00 37.39 141 GLN B C 1
ATOM 2699 O O . GLN B 1 141 ? -46.647 -42.758 -19.805 1.00 35.73 141 GLN B O 1
ATOM 2705 N N . LEU B 1 142 ? -45.328 -41.614 -18.347 1.00 42.41 142 LEU B N 1
ATOM 2706 C CA . LEU B 1 142 ? -44.363 -41.183 -19.351 1.00 35.77 142 LEU B CA 1
ATOM 2707 C C . LEU B 1 142 ? -43.844 -42.411 -20.090 1.00 23.76 142 LEU B C 1
ATOM 2708 O O . LEU B 1 142 ? -43.787 -42.422 -21.322 1.00 26.98 142 LEU B O 1
ATOM 2713 N N . GLY B 1 143 ? -43.537 -43.462 -19.328 1.00 32.59 143 GLY B N 1
ATOM 2714 C CA . GLY B 1 143 ? -43.087 -44.727 -19.885 1.00 37.78 143 GLY B CA 1
ATOM 2715 C C . GLY B 1 143 ? -44.036 -45.317 -20.912 1.00 39.26 143 GLY B C 1
ATOM 2716 O O . GLY B 1 143 ? -43.612 -46.061 -21.801 1.00 34.10 143 GLY B O 1
ATOM 2717 N N . LEU B 1 144 ? -45.323 -44.991 -20.802 1.00 39.18 144 LEU B N 1
ATOM 2718 C CA . LEU B 1 144 ? -46.286 -45.496 -21.770 1.00 38.02 144 LEU B CA 1
ATOM 2719 C C . LEU B 1 144 ? -46.371 -44.594 -23.011 1.00 38.15 144 LEU B C 1
ATOM 2720 O O . LEU B 1 144 ? -46.282 -45.093 -24.142 1.00 33.44 144 LEU B O 1
ATOM 2725 N N . TRP B 1 145 ? -46.523 -43.280 -22.822 1.00 28.79 145 TRP B N 1
ATOM 2726 C CA . TRP B 1 145 ? -46.710 -42.410 -23.992 1.00 28.56 145 TRP B CA 1
ATOM 2727 C C . TRP B 1 145 ? -45.482 -42.326 -24.880 1.00 40.45 145 TRP B C 1
ATOM 2728 O O . TRP B 1 145 ? -45.589 -42.445 -26.106 1.00 39.71 145 TRP B O 1
ATOM 2739 N N . SER B 1 146 ? -44.320 -42.096 -24.270 1.00 36.02 146 SER B N 1
ATOM 2740 C CA . SER B 1 146 ? -43.100 -41.967 -25.053 1.00 40.17 146 SER B CA 1
ATOM 2741 C C . SER B 1 146 ? -42.871 -43.266 -25.818 1.00 28.71 146 SER B C 1
ATOM 2742 O O . SER B 1 146 ? -42.396 -43.242 -26.951 1.00 28.22 146 SER B O 1
ATOM 2745 N N . TYR B 1 147 ? -43.270 -44.385 -25.214 1.00 27.58 147 TYR B N 1
ATOM 2746 C CA . TYR B 1 147 ? -43.236 -45.693 -25.879 1.00 27.70 147 TYR B CA 1
ATOM 2747 C C . TYR B 1 147 ? -44.056 -45.675 -27.158 1.00 32.91 147 TYR B C 1
ATOM 2748 O O . TYR B 1 147 ? -43.569 -46.091 -28.224 1.00 27.51 147 TYR B O 1
ATOM 2757 N N . LEU B 1 148 ? -45.294 -45.184 -27.052 1.00 31.45 148 LEU B N 1
ATOM 2758 C CA . LEU B 1 148 ? -46.215 -45.183 -28.187 1.00 32.55 148 LEU B CA 1
ATOM 2759 C C . LEU B 1 148 ? -45.728 -44.279 -29.315 1.00 36.56 148 LEU B C 1
ATOM 2760 O O . LEU B 1 148 ? -45.858 -44.628 -30.503 1.00 32.11 148 LEU B O 1
ATOM 2765 N N . ILE B 1 149 ? -45.164 -43.129 -28.943 1.00 26.54 149 ILE B N 1
ATOM 2766 C CA . ILE B 1 149 ? -44.536 -42.249 -29.919 1.00 30.49 149 ILE B CA 1
ATOM 2767 C C . ILE B 1 149 ? -43.396 -43.008 -30.621 1.00 35.02 149 ILE B C 1
ATOM 2768 O O . ILE B 1 149 ? -43.275 -42.971 -31.851 1.00 24.94 149 ILE B O 1
ATOM 2772 N N . GLY B 1 150 ? -42.582 -43.716 -29.840 1.00 25.15 150 GLY B N 1
ATOM 2773 C CA . GLY B 1 150 ? -41.500 -44.513 -30.406 1.00 24.50 150 GLY B CA 1
ATOM 2774 C C . GLY B 1 150 ? -42.030 -45.493 -31.443 1.00 29.89 150 GLY B C 1
ATOM 2775 O O . GLY B 1 150 ? -41.484 -45.605 -32.545 1.00 28.26 150 GLY B O 1
ATOM 2776 N N . CYS B 1 151 ? -43.117 -46.177 -31.092 1.00 24.70 151 CYS B N 1
ATOM 2777 C CA . CYS B 1 151 ? -43.735 -47.177 -31.960 1.00 28.03 151 CYS B CA 1
ATOM 2778 C C . CYS B 1 151 ? -44.229 -46.536 -33.240 1.00 30.50 151 CYS B C 1
ATOM 2779 O O . CYS B 1 151 ? -44.133 -47.116 -34.330 1.00 22.38 151 CYS B O 1
ATOM 2782 N N . PHE B 1 152 ? -44.758 -45.329 -33.090 1.00 20.41 152 PHE B N 1
ATOM 2783 C CA . PHE B 1 152 ? -45.254 -44.585 -34.212 1.00 23.48 152 PHE B CA 1
ATOM 2784 C C . PHE B 1 152 ? -44.118 -44.393 -35.214 1.00 29.92 152 PHE B C 1
ATOM 2785 O O . PHE B 1 152 ? -44.282 -44.677 -36.410 1.00 21.07 152 PHE B O 1
ATOM 2793 N N . ALA B 1 153 ? -42.968 -43.934 -34.715 1.00 25.03 153 ALA B N 1
ATOM 2794 C CA . ALA B 1 153 ? -41.818 -43.641 -35.567 1.00 26.92 153 ALA B CA 1
ATOM 2795 C C . ALA B 1 153 ? -41.322 -44.912 -36.263 1.00 17.85 153 ALA B C 1
ATOM 2796 O O . ALA B 1 153 ? -40.971 -44.895 -37.447 1.00 29.54 153 ALA B O 1
ATOM 2798 N N . TRP B 1 154 ? -41.329 -46.020 -35.530 1.00 16.04 154 TRP B N 1
ATOM 2799 C CA . TRP B 1 154 ? -40.952 -47.325 -36.074 1.00 20.01 154 TRP B CA 1
ATOM 2800 C C . TRP B 1 154 ? -41.891 -47.708 -37.221 1.00 27.94 154 TRP B C 1
ATOM 2801 O O . TRP B 1 154 ? -41.463 -48.210 -38.281 1.00 21.98 154 TRP B O 1
ATOM 2812 N N . ILE B 1 155 ? -43.177 -47.446 -37.013 1.00 23.49 155 ILE B N 1
ATOM 2813 C CA . ILE B 1 155 ? -44.185 -47.839 -37.988 1.00 23.29 155 ILE B CA 1
ATOM 2814 C C . ILE B 1 155 ? -44.013 -47.009 -39.245 1.00 20.70 155 ILE B C 1
ATOM 2815 O O . ILE B 1 155 ? -44.111 -47.532 -40.357 1.00 24.11 155 ILE B O 1
ATOM 2820 N N . TYR B 1 156 ? -43.720 -45.720 -39.061 1.00 17.98 156 TYR B N 1
ATOM 2821 C CA . TYR B 1 156 ? -43.428 -44.828 -40.174 1.00 17.11 156 TYR B CA 1
ATOM 2822 C C . TYR B 1 156 ? -42.210 -45.322 -40.983 1.00 23.28 156 TYR B C 1
ATOM 2823 O O . TYR B 1 156 ? -42.201 -45.274 -42.222 1.00 22.60 156 TYR B O 1
ATOM 2832 N N . ILE B 1 157 ? -41.186 -45.802 -40.284 1.00 22.86 157 ILE B N 1
ATOM 2833 C CA . ILE B 1 157 ? -40.017 -46.356 -40.971 1.00 23.77 157 ILE B CA 1
ATOM 2834 C C . ILE B 1 157 ? -40.418 -47.579 -41.797 1.00 22.29 157 ILE B C 1
ATOM 2835 O O . ILE B 1 157 ? -40.047 -47.699 -42.969 1.00 21.16 157 ILE B O 1
ATOM 2840 N N . ILE B 1 158 ? -41.181 -48.491 -41.194 1.00 20.40 158 ILE B N 1
ATOM 2841 C CA . ILE B 1 158 ? -41.653 -49.671 -41.930 1.00 25.78 158 ILE B CA 1
ATOM 2842 C C . ILE B 1 158 ? -42.431 -49.232 -43.172 1.00 29.07 158 ILE B C 1
ATOM 2843 O O . ILE B 1 158 ? -42.261 -49.810 -44.256 1.00 26.99 158 ILE B O 1
ATOM 2848 N N . TYR B 1 159 ? -43.247 -48.185 -43.011 1.00 25.98 159 TYR B N 1
ATOM 2849 C CA . TYR B 1 159 ? -44.023 -47.630 -44.115 1.00 24.80 159 TYR B CA 1
ATOM 2850 C C . TYR B 1 159 ? -43.135 -47.186 -45.280 1.00 21.87 159 TYR B C 1
ATOM 2851 O O . TYR B 1 159 ? -43.421 -47.494 -46.439 1.00 23.41 159 TYR B O 1
ATOM 2860 N N . LEU B 1 160 ? -42.096 -46.416 -44.970 1.00 21.73 160 LEU B N 1
ATOM 2861 C CA . LEU B 1 160 ? -41.134 -45.982 -45.976 1.00 31.02 160 LEU B CA 1
ATOM 2862 C C . LEU B 1 160 ? -40.494 -47.191 -46.643 1.00 29.74 160 LEU B C 1
ATOM 2863 O O . LEU B 1 160 ? -40.303 -47.206 -47.862 1.00 24.96 160 LEU B O 1
ATOM 2868 N N . LEU B 1 161 ? -40.165 -48.209 -45.850 1.00 23.13 161 LEU B N 1
ATOM 2869 C CA . LEU B 1 161 ? -39.510 -49.392 -46.414 1.00 23.98 161 LEU B CA 1
ATOM 2870 C C . LEU B 1 161 ? -40.415 -50.130 -47.383 1.00 31.03 161 LEU B C 1
ATOM 2871 O O . LEU B 1 161 ? -39.948 -50.656 -48.403 1.00 27.38 161 LEU B O 1
ATOM 2876 N N . PHE B 1 162 ? -41.708 -50.162 -47.069 1.00 24.50 162 PHE B N 1
ATOM 2877 C CA . PHE B 1 162 ? -42.650 -50.939 -47.866 1.00 24.96 162 PHE B CA 1
ATOM 2878 C C . PHE B 1 162 ? -43.274 -50.106 -48.962 1.00 28.64 162 PHE B C 1
ATOM 2879 O O . PHE B 1 162 ? -44.098 -50.600 -49.721 1.00 28.09 162 PHE B O 1
ATOM 2887 N N . THR B 1 163 ? -42.891 -48.837 -49.046 1.00 31.73 163 THR B N 1
ATOM 2888 C CA . THR B 1 163 ? -43.393 -48.007 -50.132 1.00 30.30 163 THR B CA 1
ATOM 2889 C C . THR B 1 163 ? -42.239 -47.466 -50.970 1.00 26.14 163 THR B C 1
ATOM 2890 O O . THR B 1 163 ? -41.959 -47.960 -52.059 1.00 29.33 163 THR B O 1
ATOM 2894 N N . ASN B 1 164 ? -41.574 -46.449 -50.449 1.00 25.11 164 ASN B N 1
ATOM 2895 C CA . ASN B 1 164 ? -40.484 -45.795 -51.141 1.00 23.99 164 ASN B CA 1
ATOM 2896 C C . ASN B 1 164 ? -39.388 -46.797 -51.554 1.00 31.84 164 ASN B C 1
ATOM 2897 O O . ASN B 1 164 ? -39.003 -46.874 -52.723 1.00 35.38 164 ASN B O 1
ATOM 2902 N N . VAL B 1 165 ? -38.917 -47.587 -50.594 1.00 28.51 165 VAL B N 1
ATOM 2903 C CA . VAL B 1 165 ? -37.839 -48.536 -50.844 1.00 33.97 165 VAL B CA 1
ATOM 2904 C C . VAL B 1 165 ? -38.294 -49.678 -51.754 1.00 36.15 165 VAL B C 1
ATOM 2905 O O . VAL B 1 165 ? -37.565 -50.075 -52.676 1.00 28.01 165 VAL B O 1
ATOM 2909 N N . THR B 1 166 ? -39.491 -50.206 -51.501 1.00 36.78 166 THR B N 1
ATOM 2910 C CA . THR B 1 166 ? -40.029 -51.282 -52.328 1.00 33.40 166 THR B CA 1
ATOM 2911 C C . THR B 1 166 ? -40.092 -50.850 -53.801 1.00 36.04 166 THR B C 1
ATOM 2912 O O . THR B 1 166 ? -39.618 -51.566 -54.684 1.00 33.82 166 THR B O 1
ATOM 2916 N N . LYS B 1 167 ? -40.624 -49.660 -54.063 1.00 33.76 167 LYS B N 1
ATOM 2917 C CA . LYS B 1 167 ? -40.672 -49.152 -55.433 1.00 33.14 167 LYS B CA 1
ATOM 2918 C C . LYS B 1 167 ? -39.283 -48.943 -56.048 1.00 36.43 167 LYS B C 1
ATOM 2919 O O . LYS B 1 167 ? -39.013 -49.454 -57.134 1.00 37.78 167 LYS B O 1
ATOM 2921 N N . ALA B 1 168 ? -38.404 -48.206 -55.365 1.00 24.67 168 ALA B N 1
ATOM 2922 C CA . ALA B 1 168 ? -37.076 -47.921 -55.927 1.00 30.71 168 ALA B CA 1
ATOM 2923 C C . ALA B 1 168 ? -36.250 -49.196 -56.158 1.00 34.13 168 ALA B C 1
ATOM 2924 O O . ALA B 1 168 ? -35.384 -49.239 -57.034 1.00 38.39 168 ALA B O 1
ATOM 2926 N N . ALA B 1 169 ? -36.539 -50.236 -55.383 1.00 20.39 169 ALA B N 1
ATOM 2927 C CA . ALA B 1 169 ? -35.877 -51.525 -55.555 1.00 24.40 169 ALA B CA 1
ATOM 2928 C C . ALA B 1 169 ? -36.037 -52.083 -56.973 1.00 36.52 169 ALA B C 1
ATOM 2929 O O . ALA B 1 169 ? -35.218 -52.896 -57.428 1.00 33.00 169 ALA B O 1
ATOM 2931 N N . GLU B 1 170 ? -37.092 -51.659 -57.668 1.00 36.25 170 GLU B N 1
ATOM 2932 C CA . GLU B 1 170 ? -37.385 -52.197 -58.997 1.00 36.95 170 GLU B CA 1
ATOM 2933 C C . GLU B 1 170 ? -36.428 -51.680 -60.070 1.00 30.81 170 GLU B C 1
ATOM 2934 O O . GLU B 1 170 ? -36.387 -52.199 -61.183 1.00 35.76 170 GLU B O 1
ATOM 2940 N N . ASN B 1 171 ? -35.653 -50.656 -59.736 1.00 30.10 171 ASN B N 1
ATOM 2941 C CA . ASN B 1 171 ? -34.670 -50.120 -60.667 1.00 32.59 171 ASN B CA 1
ATOM 2942 C C . ASN B 1 171 ? -33.290 -50.733 -60.447 1.00 36.36 171 ASN B C 1
ATOM 2943 O O . ASN B 1 171 ? -32.308 -50.296 -61.038 1.00 44.30 171 ASN B O 1
ATOM 2945 N N . LYS B 1 172 ? -33.221 -51.751 -59.592 1.00 40.01 172 LYS B N 1
ATOM 2946 C CA . LYS B 1 172 ? -31.942 -52.371 -59.239 1.00 34.52 172 LYS B CA 1
ATOM 2947 C C . LYS B 1 172 ? -31.843 -53.753 -59.866 1.00 31.50 172 LYS B C 1
ATOM 2948 O O . LYS B 1 172 ? -32.870 -54.375 -60.161 1.00 29.79 172 LYS B O 1
ATOM 2954 N N . PRO B 1 173 ? -30.606 -54.234 -60.097 1.00 29.87 173 PRO B N 1
ATOM 2955 C CA . PRO B 1 173 ? -30.497 -55.577 -60.685 1.00 23.65 173 PRO B CA 1
ATOM 2956 C C . PRO B 1 173 ? -31.018 -56.608 -59.688 1.00 29.00 173 PRO B C 1
ATOM 2957 O O . PRO B 1 173 ? -31.023 -56.334 -58.481 1.00 25.15 173 PRO B O 1
ATOM 2961 N N . ALA B 1 174 ? -31.450 -57.768 -60.175 1.00 23.58 174 ALA B N 1
ATOM 2962 C CA . ALA B 1 174 ? -32.182 -58.731 -59.337 1.00 30.91 174 ALA B CA 1
ATOM 2963 C C . ALA B 1 174 ? -31.609 -59.016 -57.928 1.00 28.24 174 ALA B C 1
ATOM 2964 O O . ALA B 1 174 ? -32.350 -58.967 -56.949 1.00 25.68 174 ALA B O 1
ATOM 2966 N N . PRO B 1 175 ? -30.292 -59.288 -57.814 1.00 32.94 175 PRO B N 1
ATOM 2967 C CA . PRO B 1 175 ? -29.782 -59.630 -56.473 1.00 33.26 175 PRO B CA 1
ATOM 2968 C C . PRO B 1 175 ? -29.892 -58.491 -55.449 1.00 30.81 175 PRO B C 1
ATOM 2969 O O . PRO B 1 175 ? -30.107 -58.761 -54.262 1.00 25.94 175 PRO B O 1
ATOM 2973 N N . ILE B 1 176 ? -29.728 -57.247 -55.899 1.00 26.14 176 ILE B N 1
ATOM 2974 C CA . ILE B 1 176 ? -29.821 -56.096 -55.010 1.00 23.87 176 ILE B CA 1
ATOM 2975 C C . ILE B 1 176 ? -31.287 -55.930 -54.643 1.00 24.18 176 ILE B C 1
ATOM 2976 O O . ILE B 1 176 ? -31.649 -55.704 -53.478 1.00 27.50 176 ILE B O 1
ATOM 2981 N N . ARG B 1 177 ? -32.133 -56.071 -55.655 1.00 28.10 177 ARG B N 1
ATOM 2982 C CA . ARG B 1 177 ? -33.574 -55.943 -55.477 1.00 32.31 177 ARG B CA 1
ATOM 2983 C C . ARG B 1 177 ? -34.091 -56.971 -54.476 1.00 31.15 177 ARG B C 1
ATOM 2984 O O . ARG B 1 177 ? -34.858 -56.633 -53.571 1.00 26.63 177 ARG B O 1
ATOM 2992 N N . ASP B 1 178 ? -33.634 -58.215 -54.614 1.00 28.37 178 ASP B N 1
ATOM 2993 C CA A ASP B 1 178 ? -34.080 -59.293 -53.733 0.57 30.25 178 ASP B CA 1
ATOM 2994 C CA B ASP B 1 178 ? -34.070 -59.294 -53.733 0.43 30.24 178 ASP B CA 1
ATOM 2995 C C . ASP B 1 178 ? -33.625 -59.053 -52.290 1.00 30.66 178 ASP B C 1
ATOM 2996 O O . ASP B 1 178 ? -34.391 -59.264 -51.352 1.00 30.70 178 ASP B O 1
ATOM 3005 N N . ALA B 1 179 ? -32.386 -58.600 -52.114 1.00 23.34 179 ALA B N 1
ATOM 3006 C CA . ALA B 1 179 ? -31.880 -58.346 -50.770 1.00 23.40 179 ALA B CA 1
ATOM 3007 C C . ALA B 1 179 ? -32.680 -57.240 -50.092 1.00 20.40 179 ALA B C 1
ATOM 3008 O O . ALA B 1 179 ? -33.039 -57.374 -48.920 1.00 23.89 179 ALA B O 1
ATOM 3010 N N . LEU B 1 180 ? -32.934 -56.143 -50.815 1.00 16.11 180 LEU B N 1
ATOM 3011 C CA . LEU B 1 180 ? -33.749 -55.043 -50.296 1.00 25.86 180 LEU B CA 1
ATOM 3012 C C . LEU B 1 180 ? -35.122 -55.527 -49.827 1.00 33.37 180 LEU B C 1
ATOM 3013 O O . LEU B 1 180 ? -35.600 -55.151 -48.742 1.00 26.75 180 LEU B O 1
ATOM 3018 N N . LEU B 1 181 ? -35.761 -56.360 -50.639 1.00 25.75 181 LEU B N 1
ATOM 3019 C CA . LEU B 1 181 ? -37.093 -56.839 -50.270 1.00 32.59 181 LEU B CA 1
ATOM 3020 C C . LEU B 1 181 ? -37.029 -57.726 -49.030 1.00 29.08 181 LEU B C 1
ATOM 3021 O O . LEU B 1 181 ? -37.895 -57.629 -48.164 1.00 26.87 181 LEU B O 1
ATOM 3026 N N . LYS B 1 182 ? -35.981 -58.545 -48.918 1.00 26.73 182 LYS B N 1
ATOM 3027 C CA . LYS B 1 182 ? -35.807 -59.401 -47.746 1.00 23.78 182 LYS B CA 1
ATOM 3028 C C . LYS B 1 182 ? -35.443 -58.592 -46.509 1.00 28.79 182 LYS B C 1
ATOM 3029 O O . LYS B 1 182 ? -35.890 -58.913 -45.397 1.00 22.27 182 LYS B O 1
ATOM 3033 N N . MET B 1 183 ? -34.637 -57.544 -46.706 1.00 21.15 183 MET B N 1
ATOM 3034 C CA . MET B 1 183 ? -34.123 -56.757 -45.593 1.00 19.54 183 MET B CA 1
ATOM 3035 C C . MET B 1 183 ? -35.238 -56.043 -44.847 1.00 26.07 183 MET B C 1
ATOM 3036 O O . MET B 1 183 ? -35.147 -55.852 -43.622 1.00 25.31 183 MET B O 1
ATOM 3041 N N . ARG B 1 184 ? -36.289 -55.662 -45.578 1.00 22.51 184 ARG B N 1
ATOM 3042 C CA . ARG B 1 184 ? -37.484 -55.055 -44.959 1.00 28.09 184 ARG B CA 1
ATOM 3043 C C . ARG B 1 184 ? -38.057 -55.917 -43.839 1.00 27.06 184 ARG B C 1
ATOM 3044 O O . ARG B 1 184 ? -38.564 -55.392 -42.849 1.00 25.04 184 ARG B O 1
ATOM 3052 N N . LEU B 1 185 ? -38.003 -57.238 -44.012 1.00 25.54 185 LEU B N 1
ATOM 3053 C CA . LEU B 1 185 ? -38.597 -58.157 -43.038 1.00 24.41 185 LEU B CA 1
ATOM 3054 C C . LEU B 1 185 ? -37.916 -58.093 -41.673 1.00 28.13 185 LEU B C 1
ATOM 3055 O O . LEU B 1 185 ? -38.575 -58.255 -40.640 1.00 25.03 185 LEU B O 1
ATOM 3060 N N . PHE B 1 186 ? -36.604 -57.849 -41.674 1.00 23.43 186 PHE B N 1
ATOM 3061 C CA . PHE B 1 186 ? -35.854 -57.626 -40.433 1.00 26.05 186 PHE B CA 1
ATOM 3062 C C . PHE B 1 186 ? -36.421 -56.455 -39.644 1.00 26.43 186 PHE B C 1
ATOM 3063 O O . PHE B 1 186 ? -36.602 -56.548 -38.426 1.00 27.21 186 PHE B O 1
ATOM 3071 N N . ILE B 1 187 ? -36.692 -55.348 -40.331 1.00 21.43 187 ILE B N 1
ATOM 3072 C CA . ILE B 1 187 ? -37.168 -54.150 -39.642 1.00 26.74 187 ILE B CA 1
ATOM 3073 C C . ILE B 1 187 ? -38.626 -54.361 -39.245 1.00 28.36 187 ILE B C 1
ATOM 3074 O O . ILE B 1 187 ? -39.074 -53.861 -38.210 1.00 32.76 187 ILE B O 1
ATOM 3079 N N . LEU B 1 188 ? -39.362 -55.138 -40.037 1.00 29.77 188 LEU B N 1
ATOM 3080 C CA . LEU B 1 188 ? -40.747 -55.466 -39.665 1.00 28.38 188 LEU B CA 1
ATOM 3081 C C . LEU B 1 188 ? -40.833 -56.505 -38.538 1.00 27.25 188 LEU B C 1
ATOM 3082 O O . LEU B 1 188 ? -41.538 -56.295 -37.553 1.00 25.74 188 LEU B O 1
ATOM 3087 N N . ILE B 1 189 ? -40.085 -57.596 -38.668 1.00 29.92 189 ILE B N 1
ATOM 3088 C CA . ILE B 1 189 ? -40.228 -58.738 -37.764 1.00 36.06 189 ILE B CA 1
ATOM 3089 C C . ILE B 1 189 ? -39.097 -58.813 -36.740 1.00 38.08 189 ILE B C 1
ATOM 3090 O O . ILE B 1 189 ? -39.349 -58.922 -35.534 1.00 33.86 189 ILE B O 1
ATOM 3095 N N . GLY B 1 190 ? -37.855 -58.764 -37.220 1.00 24.39 190 GLY B N 1
ATOM 3096 C CA . GLY B 1 190 ? -36.707 -58.791 -36.333 1.00 25.19 190 GLY B CA 1
ATOM 3097 C C . GLY B 1 190 ? -36.716 -57.638 -35.344 1.00 25.70 190 GLY B C 1
ATOM 3098 O O . GLY B 1 190 ? -36.375 -57.816 -34.169 1.00 22.09 190 GLY B O 1
ATOM 3099 N N . TRP B 1 191 ? -37.120 -56.455 -35.792 1.00 24.23 191 TRP B N 1
ATOM 3100 C CA . TRP B 1 191 ? -37.136 -55.306 -34.885 1.00 19.06 191 TRP B CA 1
ATOM 3101 C C . TRP B 1 191 ? -38.328 -55.283 -33.910 1.00 28.13 191 TRP B C 1
ATOM 3102 O O . TRP B 1 191 ? -38.233 -54.671 -32.846 1.00 29.01 191 TRP B O 1
ATOM 3113 N N . ALA B 1 192 ? -39.435 -55.944 -34.263 1.00 26.94 192 ALA B N 1
ATOM 3114 C CA . ALA B 1 192 ? -40.606 -56.029 -33.375 1.00 25.76 192 ALA B CA 1
ATOM 3115 C C . ALA B 1 192 ? -40.267 -56.544 -31.963 1.00 28.33 192 ALA B C 1
ATOM 3116 O O . ALA B 1 192 ? -40.912 -56.158 -30.981 1.00 24.69 192 ALA B O 1
ATOM 3118 N N . ILE B 1 193 ? -39.248 -57.399 -31.872 1.00 25.34 193 ILE B N 1
ATOM 3119 C CA . ILE B 1 193 ? -38.804 -57.962 -30.594 1.00 26.21 193 ILE B CA 1
ATOM 3120 C C . ILE B 1 193 ? -38.513 -56.911 -29.509 1.00 34.24 193 ILE B C 1
ATOM 3121 O O . ILE B 1 193 ? -38.872 -57.106 -28.342 1.00 37.69 193 ILE B O 1
ATOM 3126 N N . TYR B 1 194 ? -37.893 -55.792 -29.881 1.00 32.71 194 TYR B N 1
ATOM 3127 C CA . TYR B 1 194 ? -37.509 -54.794 -28.871 1.00 30.12 194 TYR B CA 1
ATOM 3128 C C . TYR B 1 194 ? -38.686 -54.082 -28.169 1.00 23.07 194 TYR B C 1
ATOM 3129 O O . TYR B 1 194 ? -38.747 -54.093 -26.938 1.00 26.61 194 TYR B O 1
ATOM 3138 N N . PRO B 1 195 ? -39.628 -53.482 -28.933 1.00 22.90 195 PRO B N 1
ATOM 3139 C CA . PRO B 1 195 ? -40.808 -52.916 -28.255 1.00 27.21 195 PRO B CA 1
ATOM 3140 C C . PRO B 1 195 ? -41.656 -53.953 -27.511 1.00 33.53 195 PRO B C 1
ATOM 3141 O O . PRO B 1 195 ? -42.363 -53.587 -26.564 1.00 31.19 195 PRO B O 1
ATOM 3145 N N . ILE B 1 196 ? -41.593 -55.219 -27.918 1.00 34.02 196 ILE B N 1
ATOM 3146 C CA . ILE B 1 196 ? -42.325 -56.266 -27.189 1.00 33.30 196 ILE B CA 1
ATOM 3147 C C . ILE B 1 196 ? -41.697 -56.469 -25.808 1.00 34.74 196 ILE B C 1
ATOM 3148 O O . ILE B 1 196 ? -42.393 -56.438 -24.796 1.00 44.86 196 ILE B O 1
ATOM 3153 N N . GLY B 1 197 ? -40.378 -56.649 -25.770 1.00 37.21 197 GLY B N 1
ATOM 3154 C CA . GLY B 1 197 ? -39.657 -56.734 -24.514 1.00 42.23 197 GLY B CA 1
ATOM 3155 C C . GLY B 1 197 ? -39.803 -55.480 -23.661 1.00 45.36 197 GLY B C 1
ATOM 3156 O O . GLY B 1 197 ? -39.619 -55.525 -22.442 1.00 40.66 197 GLY B O 1
ATOM 3157 N N .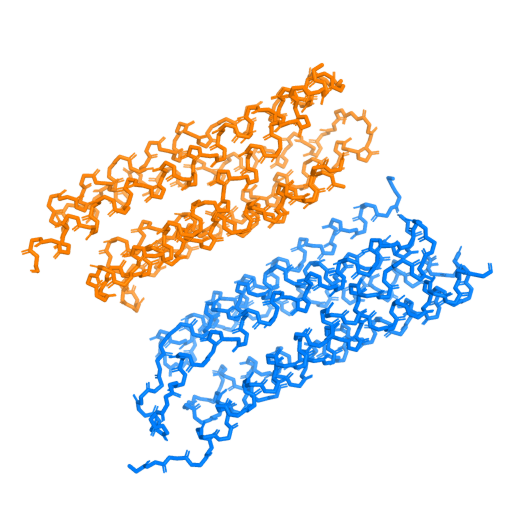 TYR B 1 198 ? -40.110 -54.353 -24.296 1.00 42.11 198 TYR B N 1
ATOM 3158 C CA . TYR B 1 198 ? -40.360 -53.124 -23.557 1.00 37.40 198 TYR B CA 1
ATOM 3159 C C . TYR B 1 198 ? -41.716 -53.268 -22.879 1.00 35.11 198 TYR B C 1
ATOM 3160 O O . TYR B 1 198 ? -41.846 -53.022 -21.681 1.00 31.81 198 TYR B O 1
ATOM 3169 N N . ALA B 1 199 ? -42.725 -53.649 -23.659 1.00 26.95 199 ALA B N 1
ATOM 3170 C CA . ALA B 1 199 ? -44.084 -53.793 -23.134 1.00 38.13 199 ALA B CA 1
ATOM 3171 C C . ALA B 1 199 ? -44.156 -54.752 -21.935 1.00 46.39 199 ALA B C 1
ATOM 3172 O O . ALA B 1 199 ? -44.746 -54.423 -20.905 1.00 46.91 199 ALA B O 1
ATOM 3174 N N . VAL B 1 200 ? -43.553 -55.930 -22.070 1.00 49.73 200 VAL B N 1
ATOM 3175 C CA . VAL B 1 200 ? -43.485 -56.883 -20.965 1.00 52.94 200 VAL B CA 1
ATOM 3176 C C . VAL B 1 200 ? -42.808 -56.243 -19.750 1.00 59.17 200 VAL B C 1
ATOM 3177 O O . VAL B 1 200 ? -43.315 -56.332 -18.632 1.00 63.26 200 VAL B O 1
ATOM 3181 N N . THR B 1 201 ? -41.673 -55.591 -19.989 1.00 57.26 201 THR B N 1
ATOM 3182 C CA . THR B 1 201 ? -40.949 -54.844 -18.959 1.00 62.66 201 THR B CA 1
ATOM 3183 C C . THR B 1 201 ? -41.823 -53.783 -18.280 1.00 68.87 201 THR B C 1
ATOM 3184 O O . THR B 1 201 ? -41.742 -53.588 -17.063 1.00 74.34 201 THR B O 1
ATOM 3188 N N . LEU B 1 202 ? -42.665 -53.113 -19.061 1.00 69.40 202 LEU B N 1
ATOM 3189 C CA . LEU B 1 202 ? -43.609 -52.142 -18.509 1.00 67.29 202 LEU B CA 1
ATOM 3190 C C . LEU B 1 202 ? -44.547 -52.774 -17.483 1.00 64.44 202 LEU B C 1
ATOM 3191 O O . LEU B 1 202 ? -44.734 -52.234 -16.395 1.00 67.56 202 LEU B O 1
ATOM 3196 N N . PHE B 1 203 ? -45.120 -53.923 -17.833 1.00 67.54 203 PHE B N 1
ATOM 3197 C CA . PHE B 1 203 ? -46.307 -54.435 -17.140 1.00 66.76 203 PHE B CA 1
ATOM 3198 C C . PHE B 1 203 ? -46.109 -55.785 -16.442 1.00 74.24 203 PHE B C 1
ATOM 3199 O O . PHE B 1 203 ? -47.082 -56.431 -16.036 1.00 80.48 203 PHE B O 1
ATOM 3202 N N . ALA B 1 204 ? -44.853 -56.207 -16.316 1.00 69.39 204 ALA B N 1
ATOM 3203 C CA . ALA B 1 204 ? -44.504 -57.450 -15.623 1.00 63.10 204 ALA B CA 1
ATOM 3204 C C . ALA B 1 204 ? -43.070 -57.379 -15.108 1.00 65.29 204 ALA B C 1
ATOM 3205 O O . ALA B 1 204 ? -42.208 -58.142 -15.546 1.00 68.01 204 ALA B O 1
ATOM 3207 N N . PRO B 1 205 ? -42.814 -56.466 -14.161 1.00 65.37 205 PRO B N 1
ATOM 3208 C CA . PRO B 1 205 ? -41.439 -56.195 -13.734 1.00 66.66 205 PRO B CA 1
ATOM 3209 C C . PRO B 1 205 ? -40.864 -57.341 -12.919 1.00 67.87 205 PRO B C 1
ATOM 3210 O O . PRO B 1 205 ? -41.589 -58.277 -12.575 1.00 77.44 205 PRO B O 1
ATOM 3214 N N . GLY B 1 206 ? -39.575 -57.258 -12.610 1.00 63.43 206 GLY B N 1
ATOM 3215 C CA . GLY B 1 206 ? -38.886 -58.325 -11.912 1.00 66.94 206 GLY B CA 1
ATOM 3216 C C . GLY B 1 206 ? -37.571 -58.639 -12.594 1.00 71.00 206 GLY B C 1
ATOM 3217 O O . GLY B 1 206 ? -37.463 -58.544 -13.818 1.00 75.43 206 GLY B O 1
ATOM 3218 N N . VAL B 1 207 ? -36.567 -59.010 -11.807 1.00 73.39 207 VAL B N 1
ATOM 3219 C CA . VAL B 1 207 ? -35.245 -59.297 -12.350 1.00 78.19 207 VAL B CA 1
ATOM 3220 C C . VAL B 1 207 ? -35.288 -60.418 -13.381 1.00 76.87 207 VAL B C 1
ATOM 3221 O O . VAL B 1 207 ? -34.714 -60.290 -14.462 1.00 84.31 207 VAL B O 1
ATOM 3223 N N . GLU B 1 208 ? -35.978 -61.505 -13.049 1.00 67.76 208 GLU B N 1
ATOM 3224 C CA . GLU B 1 208 ? -36.063 -62.655 -13.944 1.00 71.55 208 GLU B CA 1
ATOM 3225 C C . GLU B 1 208 ? -36.572 -62.280 -15.340 1.00 70.80 208 GLU B C 1
ATOM 3226 O O . GLU B 1 208 ? -36.049 -62.760 -16.348 1.00 71.15 208 GLU B O 1
ATOM 3228 N N . ILE B 1 209 ? -37.583 -61.418 -15.390 1.00 65.59 209 ILE B N 1
ATOM 3229 C CA . ILE B 1 209 ? -38.178 -60.997 -16.654 1.00 65.38 209 ILE B CA 1
ATOM 3230 C C . ILE B 1 209 ? -37.217 -60.099 -17.432 1.00 64.76 209 ILE B C 1
ATOM 3231 O O . ILE B 1 209 ? -37.117 -60.199 -18.658 1.00 64.31 209 ILE B O 1
ATOM 3235 N N . GLN B 1 210 ? -36.503 -59.233 -16.719 1.00 60.03 210 GLN B N 1
ATOM 3236 C CA . GLN B 1 210 ? -35.508 -58.382 -17.358 1.00 61.27 210 GLN B CA 1
ATOM 3237 C C . GLN B 1 210 ? -34.327 -59.211 -17.862 1.00 62.08 210 GLN B C 1
ATOM 3238 O O . GLN B 1 210 ? -33.693 -58.858 -18.854 1.00 62.53 210 GLN B O 1
ATOM 3244 N N . LEU B 1 211 ? -34.047 -60.318 -17.177 1.00 59.45 211 LEU B N 1
ATOM 3245 C CA . LEU B 1 211 ? -32.966 -61.215 -17.574 1.00 59.15 211 LEU B CA 1
ATOM 3246 C C . LEU B 1 211 ? -33.242 -61.845 -18.924 1.00 51.73 211 LEU B C 1
ATOM 3247 O O . LEU B 1 211 ? -32.381 -61.830 -19.808 1.00 52.08 211 LEU B O 1
ATOM 3252 N N . VAL B 1 212 ? -34.438 -62.411 -19.075 1.00 43.92 212 VAL B N 1
ATOM 3253 C CA . VAL B 1 212 ? -34.792 -63.068 -20.326 1.00 51.91 212 VAL B CA 1
ATOM 3254 C C . VAL B 1 212 ? -34.924 -62.009 -21.422 1.00 45.84 212 VAL B C 1
ATOM 3255 O O . VAL B 1 212 ? -34.643 -62.271 -22.594 1.00 47.26 212 VAL B O 1
ATOM 3259 N N . ARG B 1 213 ? -35.315 -60.804 -21.023 1.00 42.94 213 ARG B N 1
ATOM 3260 C CA . ARG B 1 213 ? -35.344 -59.676 -21.938 1.00 36.88 213 ARG B CA 1
ATOM 3261 C C . ARG B 1 213 ? -33.977 -59.453 -22.560 1.00 42.72 213 ARG B C 1
ATOM 3262 O O . ARG B 1 213 ? -33.853 -59.355 -23.784 1.00 43.47 213 ARG B O 1
ATOM 3270 N N . GLU B 1 214 ? -32.952 -59.367 -21.715 1.00 44.44 214 GLU B N 1
ATOM 3271 C CA . GLU B 1 214 ? -31.592 -59.203 -22.205 1.00 51.55 214 GLU B CA 1
ATOM 3272 C C . GLU B 1 214 ? -31.196 -60.397 -23.064 1.00 50.29 214 GLU B C 1
ATOM 3273 O O . GLU B 1 214 ? -30.502 -60.240 -24.078 1.00 43.92 214 GLU B O 1
ATOM 3279 N N . LEU B 1 215 ? -31.677 -61.576 -22.669 1.00 41.73 215 LEU B N 1
ATOM 3280 C CA . LEU B 1 215 ? -31.427 -62.815 -23.398 1.00 43.08 215 LEU B CA 1
ATOM 3281 C C . LEU B 1 215 ? -32.023 -62.778 -24.810 1.00 41.33 215 LEU B C 1
ATOM 3282 O O . LEU B 1 215 ? -31.351 -63.120 -25.785 1.00 40.57 215 LEU B O 1
ATOM 3287 N N . ILE B 1 216 ? -33.279 -62.359 -24.922 1.00 38.22 216 ILE B N 1
ATOM 3288 C CA . ILE B 1 216 ? -33.940 -62.319 -26.223 1.00 43.55 216 ILE B CA 1
ATOM 3289 C C . ILE B 1 216 ? -33.408 -61.177 -27.115 1.00 42.55 216 ILE B C 1
ATOM 3290 O O . ILE B 1 216 ? -33.268 -61.350 -28.332 1.00 38.38 216 ILE B O 1
ATOM 3295 N N . TYR B 1 217 ? -33.101 -60.029 -26.506 1.00 40.18 217 TYR B N 1
ATOM 3296 C CA . TYR B 1 217 ? -32.448 -58.921 -27.214 1.00 37.77 217 TYR B CA 1
ATOM 3297 C C . TYR B 1 217 ? -31.097 -59.365 -27.771 1.00 31.09 217 TYR B C 1
ATOM 3298 O O . TYR B 1 217 ? -30.690 -58.970 -28.870 1.00 26.74 217 TYR B O 1
ATOM 3307 N N . ASN B 1 218 ? -30.411 -60.200 -27.002 1.00 28.02 218 ASN B N 1
ATOM 3308 C CA . ASN B 1 218 ? -29.146 -60.773 -27.433 1.00 32.39 218 ASN B CA 1
ATOM 3309 C C . ASN B 1 218 ? -29.308 -61.515 -28.760 1.00 43.55 218 ASN B C 1
ATOM 3310 O O . ASN B 1 218 ? -28.555 -61.271 -29.709 1.00 39.58 218 ASN B O 1
ATOM 3315 N N . PHE B 1 219 ? -30.301 -62.405 -28.829 1.00 45.87 219 PHE B N 1
ATOM 3316 C CA . PHE B 1 219 ? -30.562 -63.175 -30.046 1.00 44.86 219 PHE B CA 1
ATOM 3317 C C . PHE B 1 219 ? -31.018 -62.258 -31.183 1.00 36.34 219 PHE B C 1
ATOM 3318 O O . PHE B 1 219 ? -30.573 -62.403 -32.322 1.00 35.34 219 PHE B O 1
ATOM 3326 N N . ALA B 1 220 ? -31.914 -61.328 -30.869 1.00 27.78 220 ALA B N 1
ATOM 3327 C CA . ALA B 1 220 ? -32.358 -60.330 -31.834 1.00 29.24 220 ALA B CA 1
ATOM 3328 C C . ALA B 1 220 ? -31.197 -59.492 -32.404 1.00 30.96 220 ALA B C 1
ATOM 3329 O O . ALA B 1 220 ? -31.125 -59.272 -33.628 1.00 25.04 220 ALA B O 1
ATOM 3331 N N . ASP B 1 221 ? -30.311 -59.009 -31.528 1.00 20.98 221 ASP B N 1
ATOM 3332 C CA . ASP B 1 221 ? -29.184 -58.178 -31.974 1.00 24.33 221 ASP B CA 1
ATOM 3333 C C . ASP B 1 221 ? -28.328 -58.929 -32.996 1.00 25.44 221 ASP B C 1
ATOM 3334 O O . ASP B 1 221 ? -28.023 -58.395 -34.068 1.00 21.90 221 ASP B O 1
ATOM 3339 N N . LEU B 1 222 ? -27.975 -60.177 -32.676 1.00 25.16 222 LEU B N 1
ATOM 3340 C CA . LEU B 1 222 ? -27.191 -61.020 -33.589 1.00 21.09 222 LEU B CA 1
ATOM 3341 C C . LEU B 1 222 ? -27.901 -61.217 -34.931 1.00 16.72 222 LEU B C 1
ATOM 3342 O O . LEU B 1 222 ? -27.279 -61.193 -35.989 1.00 24.43 222 LEU B O 1
ATOM 3347 N N . THR B 1 223 ? -29.216 -61.402 -34.882 1.00 27.27 223 THR B N 1
ATOM 3348 C CA . THR B 1 223 ? -30.002 -61.557 -36.095 1.00 26.17 223 THR B CA 1
ATOM 3349 C C . THR B 1 223 ? -30.006 -60.269 -36.893 1.00 26.84 223 THR B C 1
ATOM 3350 O O . THR B 1 223 ? -29.772 -60.280 -38.106 1.00 25.47 223 THR B O 1
ATOM 3354 N N . ASN B 1 224 ? -30.271 -59.165 -36.194 1.00 26.94 224 ASN B N 1
ATOM 3355 C CA . ASN B 1 224 ? -30.531 -57.870 -36.826 1.00 27.29 224 ASN B CA 1
ATOM 3356 C C . ASN B 1 224 ? -29.275 -57.123 -37.233 1.00 24.42 224 ASN B C 1
ATOM 3357 O O . ASN B 1 224 ? -29.347 -56.084 -37.895 1.00 27.02 224 ASN B O 1
ATOM 3362 N N . LYS B 1 225 ? -28.125 -57.647 -36.829 1.00 15.94 225 LYS B N 1
ATOM 3363 C CA . LYS B 1 225 ? -26.849 -57.018 -37.181 1.00 22.67 225 LYS B CA 1
ATOM 3364 C C . LYS B 1 225 ? -26.009 -57.970 -38.031 1.00 22.07 225 LYS B C 1
ATOM 3365 O O . LYS B 1 225 ? -25.709 -57.675 -39.182 1.00 21.51 225 LYS B O 1
ATOM 3371 N N . VAL B 1 226 ? -25.667 -59.137 -37.490 1.00 25.50 226 VAL B N 1
ATOM 3372 C CA . VAL B 1 226 ? -24.918 -60.123 -38.280 1.00 26.53 226 VAL B CA 1
ATOM 3373 C C . VAL B 1 226 ? -25.764 -60.686 -39.433 1.00 20.05 226 VAL B C 1
ATOM 3374 O O . VAL B 1 226 ? -25.385 -60.543 -40.604 1.00 18.47 226 VAL B O 1
ATOM 3378 N N . GLY B 1 227 ? -26.918 -61.284 -39.117 1.00 26.55 227 GLY B N 1
ATOM 3379 C CA . GLY B 1 227 ? -27.798 -61.825 -40.151 1.00 13.31 227 GLY B CA 1
ATOM 3380 C C . GLY B 1 227 ? -28.137 -60.789 -41.218 1.00 18.95 227 GLY B C 1
ATOM 3381 O O . GLY B 1 227 ? -27.916 -61.003 -42.414 1.00 20.91 227 GLY B O 1
ATOM 3382 N N . PHE B 1 228 ? -28.661 -59.650 -40.781 1.00 22.59 228 PHE B N 1
ATOM 3383 C CA . PHE B 1 228 ? -28.956 -58.524 -41.677 1.00 22.41 228 PHE B CA 1
ATOM 3384 C C . PHE B 1 228 ? -27.707 -58.145 -42.486 1.00 18.55 228 PHE B C 1
ATOM 3385 O O . PHE B 1 228 ? -27.775 -57.978 -43.705 1.00 21.49 228 PHE B O 1
ATOM 3393 N N . GLY B 1 229 ? -26.559 -58.038 -41.817 1.00 17.91 229 GLY B N 1
ATOM 3394 C CA . GLY B 1 229 ? -25.306 -57.790 -42.514 1.00 11.83 229 GLY B CA 1
ATOM 3395 C C . GLY B 1 229 ? -24.993 -58.839 -43.560 1.00 22.26 229 GLY B C 1
ATOM 3396 O O . GLY B 1 229 ? -24.556 -58.519 -44.676 1.00 27.46 229 GLY B O 1
ATOM 3397 N N . LEU B 1 230 ? -25.220 -60.102 -43.212 1.00 20.78 230 LEU B N 1
ATOM 3398 C CA . LEU B 1 230 ? -24.981 -61.191 -44.159 1.00 24.76 230 LEU B CA 1
ATOM 3399 C C . LEU B 1 230 ? -25.851 -61.131 -45.415 1.00 26.63 230 LEU B C 1
ATOM 3400 O O . LEU B 1 230 ? -25.379 -61.417 -46.521 1.00 28.21 230 LEU B O 1
ATOM 3405 N N . ILE B 1 231 ? -27.120 -60.774 -45.247 1.00 27.39 231 ILE B N 1
ATOM 3406 C CA . ILE B 1 231 ? -28.041 -60.700 -46.374 1.00 25.18 231 ILE B CA 1
ATOM 3407 C C . ILE B 1 231 ? -27.604 -59.608 -47.349 1.00 28.28 231 ILE B C 1
ATOM 3408 O O . ILE B 1 231 ? -27.488 -59.843 -48.562 1.00 28.26 231 ILE B O 1
ATOM 3413 N N . ALA B 1 232 ? -27.352 -58.415 -46.819 1.00 21.58 232 ALA B N 1
ATOM 3414 C CA . ALA B 1 232 ? -26.852 -57.324 -47.654 1.00 28.40 232 ALA B CA 1
ATOM 3415 C C . ALA B 1 232 ? -25.509 -57.707 -48.301 1.00 27.16 232 ALA B C 1
ATOM 3416 O O . ALA B 1 232 ? -25.316 -57.535 -49.511 1.00 23.73 232 ALA B O 1
ATOM 3418 N N . PHE B 1 233 ? -24.593 -58.250 -47.501 1.00 24.40 233 PHE B N 1
ATOM 3419 C CA . PHE B 1 233 ? -23.289 -58.640 -48.028 1.00 28.15 233 PHE B CA 1
ATOM 3420 C C . PHE B 1 233 ? -23.407 -59.662 -49.169 1.00 31.62 233 PHE B C 1
ATOM 3421 O O . PHE B 1 233 ? -22.714 -59.544 -50.185 1.00 31.61 233 PHE B O 1
ATOM 3429 N N . PHE B 1 234 ? -24.289 -60.647 -48.998 1.00 25.07 234 PHE B N 1
ATOM 3430 C CA . PHE B 1 234 ? -24.510 -61.669 -50.014 1.00 24.43 234 PHE B CA 1
ATOM 3431 C C . PHE B 1 234 ? -24.836 -61.059 -51.387 1.00 29.58 234 PHE B C 1
ATOM 3432 O O . PHE B 1 234 ? -24.313 -61.502 -52.414 1.00 33.11 234 PHE B O 1
ATOM 3440 N N . ALA B 1 235 ? -25.677 -60.029 -51.402 1.00 32.32 235 ALA B N 1
ATOM 3441 C CA . ALA B 1 235 ? -26.063 -59.386 -52.656 1.00 29.08 235 ALA B CA 1
ATOM 3442 C C . ALA B 1 235 ? -24.914 -58.644 -53.330 1.00 25.23 235 ALA B C 1
ATOM 3443 O O . ALA B 1 235 ? -24.707 -58.780 -54.540 1.00 27.56 235 ALA B O 1
ATOM 3445 N N . VAL B 1 236 ? -24.183 -57.839 -52.564 1.00 22.75 236 VAL B N 1
ATOM 3446 C CA . VAL B 1 236 ? -23.107 -57.041 -53.162 1.00 33.58 236 VAL B CA 1
ATOM 3447 C C . VAL B 1 236 ? -21.928 -57.926 -53.546 1.00 33.91 236 VAL B C 1
ATOM 3448 O O . VAL B 1 236 ? -21.229 -57.660 -54.530 1.00 36.92 236 VAL B O 1
ATOM 3452 N N . LYS B 1 237 ? -21.723 -58.988 -52.776 1.00 28.76 237 LYS B N 1
ATOM 3453 C CA . LYS B 1 237 ? -20.746 -60.004 -53.136 1.00 33.95 237 LYS B CA 1
ATOM 3454 C C . LYS B 1 237 ? -21.142 -60.648 -54.461 1.00 38.20 237 LYS B C 1
ATOM 3455 O O . LYS B 1 237 ? -20.307 -60.807 -55.355 1.00 33.59 237 LYS B O 1
ATOM 3461 N N . THR B 1 238 ? -22.420 -61.001 -54.592 1.00 39.17 238 THR B N 1
ATOM 3462 C CA . THR B 1 238 ? -22.926 -61.569 -55.838 1.00 30.34 238 THR B CA 1
ATOM 3463 C C . THR B 1 238 ? -22.658 -60.614 -56.995 1.00 37.09 238 THR B C 1
ATOM 3464 O O . THR B 1 238 ? -22.134 -61.026 -58.031 1.00 39.47 238 THR B O 1
ATOM 3468 N N . MET B 1 239 ? -22.994 -59.337 -56.805 1.00 35.15 239 MET B N 1
ATOM 3469 C CA . MET B 1 239 ? -22.782 -58.330 -57.848 1.00 41.56 239 MET B CA 1
ATOM 3470 C C . MET B 1 239 ? -21.305 -58.191 -58.170 1.00 40.55 239 MET B C 1
ATOM 3471 O O . MET B 1 239 ? -20.926 -58.142 -59.337 1.00 47.24 239 MET B O 1
ATOM 3476 N N . SER B 1 240 ? -20.477 -58.129 -57.135 1.00 34.28 240 SER B N 1
ATOM 3477 C CA . SER B 1 240 ? -19.030 -58.028 -57.332 1.00 42.64 240 SER B CA 1
ATOM 3478 C C . SER B 1 240 ? -18.509 -59.191 -58.162 1.00 41.94 240 SER B C 1
ATOM 3479 O O . SER B 1 240 ? -17.727 -58.988 -59.086 1.00 46.48 240 SER B O 1
ATOM 3482 N N . SER B 1 241 ? -18.960 -60.399 -57.835 1.00 52.28 241 SER B N 1
ATOM 3483 C CA . SER B 1 241 ? -18.568 -61.603 -58.567 1.00 57.59 241 SER B CA 1
ATOM 3484 C C . SER B 1 241 ? -18.920 -61.519 -60.052 1.00 68.55 241 SER B C 1
ATOM 3485 O O . SER B 1 241 ? -18.082 -61.803 -60.909 1.00 74.81 241 SER B O 1
ATOM 3487 N N . LEU B 1 242 ? -20.156 -61.119 -60.351 1.00 70.74 242 LEU B N 1
ATOM 3488 C CA . LEU B 1 242 ? -20.621 -60.985 -61.731 1.00 68.66 242 LEU B CA 1
ATOM 3489 C C . LEU B 1 242 ? -19.863 -59.896 -62.496 1.00 76.59 242 LEU B C 1
ATOM 3490 O O . LEU B 1 242 ? -19.935 -59.832 -63.726 1.00 83.40 242 LEU B O 1
ATOM 3495 N N . SER B 1 243 ? -19.144 -59.043 -61.768 1.00 73.55 243 SER B N 1
ATOM 3496 C CA . SER B 1 243 ? -18.295 -58.026 -62.382 1.00 69.49 243 SER B CA 1
ATOM 3497 C C . SER B 1 243 ? -16.822 -58.266 -62.048 1.00 68.77 243 SER B C 1
ATOM 3498 O O . SER B 1 243 ? -16.168 -59.123 -62.646 1.00 68.15 243 SER B O 1
#

Solvent-accessible surface area: 19388 Å² total; per-residue (Å²): 133,95,48,143,57,0,73,39,0,28,144,25,5,104,41,0,58,90,23,0,30,56,6,14,112,90,0,72,109,55,66,114,70,4,24,102,126,50,80,52,4,0,23,30,5,3,34,1,0,73,24,0,8,55,9,6,85,90,8,57,88,4,5,28,101,45,0,61,74,108,95,51,100,31,135,43,18,52,43,10,11,43,3,20,17,18,0,13,7,22,6,0,33,2,0,8,64,7,26,66,88,120,9,53,53,6,10,16,76,0,23,46,6,0,6,76,29,10,24,9,9,27,16,0,2,6,21,7,63,68,63,55,16,104,28,119,86,0,41,127,10,37,87,102,5,24,150,8,35,104,78,0,24,123,8,0,63,58,68,0,35,73,39,0,112,93,66,73,72,55,5,9,76,5,0,50,112,0,41,80,34,0,69,112,10,12,20,54,29,27,107,10,9,28,70,7,2,132,41,96,39,54,46,46,52,12,65,13,25,36,90,3,0,111,2,1,34,68,3,6,29,22,2,1,49,44,0,5,104,6,0,35,65,35,38,137,86,66,84,68,12,44,54,32,21,120,74,0,56,91,24,0,33,50,4,15,120,88,0,86,109,43,62,77,60,3,28,104,134,32,75,38,4,1,59,16,2,3,50,0,0,60,25,0,5,37,8,3,94,72,32,64,121,54,82,26,46,41,9,12,38,1,21,10,1,0,13,10,17,3,0,20,0,0,2,37,8,28,43,54,74,41,115,87,32,34,74,10,6,29,88,0,15,72,6,0,12,76,28,11,31,7,11,14,27,0,10,3,14,20,63,60,65,73,19,118,28,120,93,0,53,122,12,33,89,81,5,25,151,10,36,101,82,0,21,128,11,0,69,57,69,0,38,69,42,0,101,92,52,62,65,36,2,76,70,6,0,32,79,0,38,79,36,0,67,110,11,10,22,56,31,28,106,12,9,38,68,15,11,95,42,99,35,77,70,43,89,52,66,14,33,39,88,4,1,111,3,2,37,67,2,5,32,21,0,1,73,56,0,15,148,2,0,66,38,28,15,79,133,115

Nearest PDB structures (foldseek):
  4hyj-assembly1_A  TM=1.004E+00  e=1.399E-31  Exiguobacterium artemiae
  4hyj-assembly2_B  TM=9.795E-01  e=7.720E-25  Exiguobacterium artemiae
  3ddl-assembly1_A  TM=8.710E-01  e=1.871E-11  Salinibacter ruber
  5g2d-assembly1_A  TM=9.021E-01  e=3.193E-08  Nonlabens marinus S1-08
  8r98-assembly1_A  TM=8.607E-01  e=6.938E-08  Subtercola sp.

B-factor: mean 38.48, std 17.38, range [9.85, 106.27]

CATH classification: 1.20.1070.10

Foldseek 3Di:
DFAPLLVVLLVLLVVLLVLLVVLLVVLVVCLVLFDPLCSVLSVLLSVLSVLSNVLSVCVCVQSDDRNDLVNGHDCNLVSVLVSQLPNVLSLLVLLLSLLDVVSVVLSVLLNVLSNLLSVLCSQLVVVCVVVQAADVSVVVSLVSNVVSLVVNLVCLVPVSLVSLVVDPVLSSVLSVVLSVLSVPLVVLVSVLSVCCRHPGDSSSVSVSVSVVSVSSSCNRSVNSVSSVVSRSVVRD/DVVVLLVLLVVLLVLLQVQLVVLVVCLVVFDPLQNLLSVLLNVLSVLSNVLSVVVNDDDLVSVLVSQLPNQLSLLVLLLSLLPDDPPVSVVLSVLSNVLSNLLSVLCSQLVVVQVVVVAADPSNPPSLVSSVVSLVVNLVCLVPVSLVSLVVHPVLSSVLSVVLSVCSVPLVVLLSVLSVCCRPPPDPVSVSVSSVVVSVSSSCSRSVNSVSSCVSSSVVRVVD